Protein AF-0000000069441265 (afdb_homodimer)

pLDDT: mean 89.21, std 10.48, range [36.31, 98.5]

Structure (mmCIF, N/CA/C/O backbone):
data_AF-0000000069441265-model_v1
#
loop_
_entity.id
_entity.type
_entity.pdbx_description
1 polymer 'Abi-like protein'
#
loop_
_atom_site.group_PDB
_atom_site.id
_atom_site.type_symbol
_atom_site.label_atom_id
_atom_site.label_alt_id
_atom_site.label_comp_id
_atom_site.label_asym_id
_atom_site.label_entity_id
_atom_site.label_seq_id
_atom_site.pdbx_PDB_ins_code
_atom_site.Cartn_x
_atom_site.Cartn_y
_atom_site.Cartn_z
_atom_site.occupancy
_atom_site.B_iso_or_equiv
_atom_site.auth_seq_id
_atom_site.auth_comp_id
_atom_site.auth_asym_id
_atom_site.auth_atom_id
_atom_site.pdbx_PDB_model_num
ATOM 1 N N . MET A 1 1 ? -3.627 19.484 38.344 1 54.16 1 MET A N 1
ATOM 2 C CA . MET A 1 1 ? -4.285 18.203 38.531 1 54.16 1 MET A CA 1
ATOM 3 C C . MET A 1 1 ? -3.777 17.172 37.5 1 54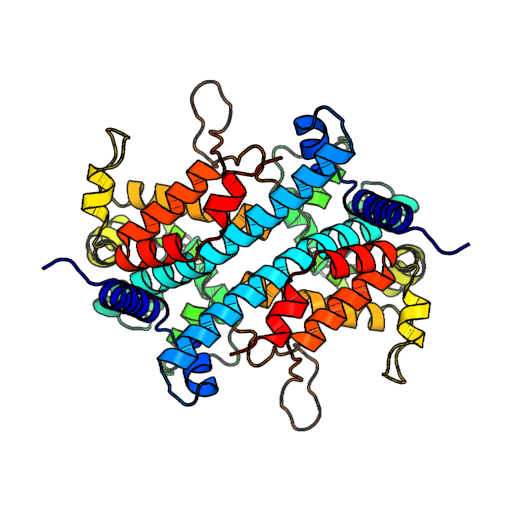.16 1 MET A C 1
ATOM 5 O O . MET A 1 1 ? -3.705 17.469 36.312 1 54.16 1 MET A O 1
ATOM 9 N N . VAL A 1 2 ? -3.096 16.219 38 1 74.62 2 VAL A N 1
ATOM 10 C CA . VAL A 1 2 ? -2.439 15.18 37.188 1 74.62 2 VAL A CA 1
ATOM 11 C C . VAL A 1 2 ? -3.486 14.359 36.438 1 74.62 2 VAL A C 1
ATOM 13 O O . VAL A 1 2 ? -4.5 13.953 37.031 1 74.62 2 VAL A O 1
ATOM 16 N N . GLU A 1 3 ? -3.496 14.414 35.156 1 84.81 3 GLU A N 1
ATOM 17 C CA . GLU A 1 3 ? -4.438 13.695 34.312 1 84.81 3 GLU A CA 1
ATOM 18 C C . GLU A 1 3 ? -4.469 12.211 34.656 1 84.81 3 GLU A C 1
ATOM 20 O O . GLU A 1 3 ? -3.422 11.562 34.75 1 84.81 3 GLU A O 1
ATOM 25 N N . THR A 1 4 ? -5.621 11.625 35.219 1 88.69 4 THR A N 1
ATOM 26 C CA . THR A 1 4 ? -5.77 10.211 35.531 1 88.69 4 THR A CA 1
ATOM 27 C C . THR A 1 4 ? -5.57 9.367 34.281 1 88.69 4 THR A C 1
ATOM 29 O O . THR A 1 4 ? -5.73 9.867 33.156 1 88.69 4 THR A O 1
ATOM 32 N N . PRO A 1 5 ? -5.16 8.156 34.438 1 85.38 5 PRO A N 1
ATOM 33 C CA . PRO A 1 5 ? -5.023 7.262 33.281 1 85.38 5 PRO A CA 1
ATOM 34 C C . PRO A 1 5 ? -6.301 7.168 32.438 1 85.38 5 PRO A C 1
ATOM 36 O O . PRO A 1 5 ? -6.234 7.086 31.219 1 85.38 5 PRO A O 1
ATOM 39 N N . GLN A 1 6 ? -7.395 7.184 33.125 1 84.69 6 GLN A N 1
ATOM 40 C CA . GLN A 1 6 ? -8.672 7.113 32.438 1 84.69 6 GLN A CA 1
ATOM 41 C C . GLN A 1 6 ? -8.922 8.375 31.609 1 84.69 6 GLN A C 1
ATOM 43 O O . GLN A 1 6 ? -9.422 8.297 30.5 1 84.69 6 GLN A O 1
ATOM 48 N N . GLN A 1 7 ? -8.547 9.492 32.156 1 86.12 7 GLN A N 1
ATOM 49 C CA . GLN A 1 7 ? -8.695 10.766 31.453 1 86.12 7 GLN A CA 1
ATOM 50 C C . GLN A 1 7 ? -7.75 10.836 30.25 1 86.12 7 GLN A C 1
ATOM 52 O O . GLN A 1 7 ? -8.125 11.344 29.203 1 86.12 7 GLN A O 1
ATOM 57 N N . ALA A 1 8 ? -6.586 10.344 30.531 1 86.19 8 ALA A N 1
ATOM 58 C CA . ALA A 1 8 ? -5.609 10.32 29.438 1 86.19 8 ALA A CA 1
ATOM 59 C C . ALA A 1 8 ? -6.086 9.438 28.281 1 86.19 8 ALA A C 1
ATOM 61 O O . ALA A 1 8 ? -5.953 9.805 27.125 1 86.19 8 ALA A O 1
ATOM 62 N N . GLU A 1 9 ? -6.66 8.367 28.672 1 85.19 9 GLU A N 1
ATOM 63 C CA . GLU A 1 9 ? -7.188 7.453 27.672 1 85.19 9 GLU A CA 1
ATOM 64 C C . GLU A 1 9 ? -8.352 8.086 26.906 1 85.19 9 GLU A C 1
ATOM 66 O O . GLU A 1 9 ? -8.461 7.922 25.688 1 85.19 9 GLU A O 1
ATOM 71 N N . ALA A 1 10 ? -9.133 8.789 27.594 1 87.25 10 ALA A N 1
ATOM 72 C CA . ALA A 1 10 ? -10.273 9.461 26.969 1 87.25 10 ALA A CA 1
ATOM 73 C C . ALA A 1 10 ? -9.805 10.555 26.016 1 87.25 10 ALA A C 1
ATOM 75 O O . ALA A 1 10 ? -10.375 10.734 24.938 1 87.25 10 ALA A O 1
ATOM 76 N N . ARG A 1 11 ? -8.82 11.211 26.438 1 87.12 11 ARG A N 1
ATOM 77 C CA . ARG A 1 11 ? -8.25 12.273 25.625 1 87.12 11 ARG A CA 1
ATOM 78 C C . ARG A 1 11 ? -7.652 11.711 24.328 1 87.12 11 ARG A C 1
ATOM 80 O O . ARG A 1 11 ? -7.883 12.25 23.25 1 87.12 11 ARG A O 1
ATOM 87 N N . ARG A 1 12 ? -6.984 10.656 24.516 1 86.88 12 ARG A N 1
ATOM 88 C CA . ARG A 1 12 ? -6.375 10.016 23.359 1 86.88 12 ARG A CA 1
ATOM 89 C C . ARG A 1 12 ? -7.438 9.445 22.422 1 86.88 12 ARG A C 1
ATOM 91 O O . ARG A 1 12 ? -7.324 9.562 21.203 1 86.88 12 ARG A O 1
ATOM 98 N N . ALA A 1 13 ? -8.406 8.906 23 1 84.5 13 ALA A N 1
ATOM 99 C CA . ALA A 1 13 ? -9.5 8.367 22.203 1 84.5 13 ALA A CA 1
ATOM 100 C C . ALA A 1 13 ? -10.211 9.461 21.422 1 84.5 13 ALA A C 1
ATOM 102 O O . ALA A 1 13 ? -10.555 9.273 20.25 1 84.5 13 ALA A O 1
ATOM 103 N N . ALA A 1 14 ? -10.359 10.57 22.031 1 85.75 14 ALA A N 1
ATOM 104 C CA . ALA A 1 14 ? -10.992 11.711 21.375 1 85.75 14 ALA A CA 1
ATOM 105 C C . ALA A 1 14 ? -10.141 12.227 20.219 1 85.75 14 ALA A C 1
ATOM 107 O O . ALA A 1 14 ? -10.664 12.664 19.203 1 85.75 14 ALA A O 1
ATOM 108 N N . ALA A 1 15 ? -8.914 12.172 20.422 1 87.31 15 ALA A N 1
ATOM 109 C CA . ALA A 1 15 ? -7.992 12.602 19.375 1 87.31 15 ALA A CA 1
ATOM 110 C C . ALA A 1 15 ? -8.086 11.688 18.156 1 87.31 15 ALA A C 1
ATOM 112 O O . ALA A 1 15 ? -8.062 12.156 17.016 1 87.31 15 ALA A O 1
ATOM 113 N N . LEU A 1 16 ? -8.172 10.422 18.406 1 86.5 16 LEU A N 1
ATOM 114 C CA . LEU A 1 16 ? -8.352 9.477 17.312 1 86.5 16 LEU A CA 1
ATOM 115 C C . LEU A 1 16 ? -9.656 9.742 16.578 1 86.5 16 LEU A C 1
ATOM 117 O O . LEU A 1 16 ? -9.68 9.805 15.344 1 86.5 16 LEU A O 1
ATOM 121 N N . ASP A 1 17 ? -10.656 10.008 17.297 1 82.81 17 ASP A N 1
ATOM 122 C CA . ASP A 1 17 ? -11.961 10.281 16.703 1 82.81 17 ASP A CA 1
ATOM 123 C C . ASP A 1 17 ? -11.906 11.508 15.789 1 82.81 17 ASP A C 1
ATOM 125 O O . ASP A 1 17 ? -12.445 11.492 14.68 1 82.81 17 ASP A O 1
ATOM 129 N N . ARG A 1 18 ? -11.281 12.477 16.219 1 82.19 18 ARG A N 1
ATOM 130 C CA . ARG A 1 18 ? -11.148 13.703 15.438 1 82.19 18 ARG A CA 1
ATOM 131 C C . ARG A 1 18 ? -10.359 13.453 14.164 1 82.19 18 ARG A C 1
ATOM 133 O O . ARG A 1 18 ? -10.688 14 13.109 1 82.19 18 ARG A O 1
ATOM 140 N N . ALA A 1 19 ? -9.438 12.617 14.352 1 82.81 19 ALA A N 1
ATOM 141 C CA . ALA A 1 19 ? -8.539 12.359 13.227 1 82.81 19 ALA A CA 1
ATOM 142 C C . ALA A 1 19 ? -9.242 11.531 12.148 1 82.81 19 ALA A C 1
ATOM 144 O O . ALA A 1 19 ? -8.93 11.664 10.961 1 82.81 19 ALA A O 1
ATOM 145 N N . ILE A 1 20 ? -10.211 10.703 12.594 1 79.06 20 ILE A N 1
ATOM 146 C CA . ILE A 1 20 ? -10.773 9.758 11.641 1 79.06 20 ILE A CA 1
ATOM 147 C C . ILE A 1 20 ? -12.188 10.188 11.266 1 79.06 20 ILE A C 1
ATOM 149 O O . ILE A 1 20 ? -12.961 9.391 10.719 1 79.06 20 ILE A O 1
ATOM 153 N N . SER A 1 21 ? -12.586 11.336 11.656 1 67.62 21 SER A N 1
ATOM 154 C CA . SER A 1 21 ? -13.938 11.828 11.391 1 67.62 21 SER A CA 1
ATOM 155 C C . SER A 1 21 ? -14.156 12.062 9.906 1 67.62 21 SER A C 1
ATOM 157 O O . SER A 1 21 ? -14.078 13.195 9.43 1 67.62 21 SER A O 1
ATOM 159 N N . THR A 1 22 ? -14.305 10.984 9.172 1 67.56 22 THR A N 1
ATOM 160 C CA . THR A 1 22 ? -14.516 10.977 7.727 1 67.56 22 THR A CA 1
ATOM 161 C C . THR A 1 22 ? -15.789 10.211 7.371 1 67.56 22 THR A C 1
ATOM 163 O O . THR A 1 22 ? -16.359 9.531 8.219 1 67.56 22 THR A O 1
ATOM 166 N N . PRO A 1 23 ? -16.266 10.523 6.176 1 69.25 23 PRO A N 1
ATOM 167 C CA . PRO A 1 23 ? -17.359 9.688 5.688 1 69.25 23 PRO A CA 1
ATOM 168 C C . PRO A 1 23 ? -17.062 8.195 5.801 1 69.25 23 PRO A C 1
ATOM 170 O O . PRO A 1 23 ? -17.969 7.402 6.059 1 69.25 23 PRO A O 1
ATOM 173 N N . ARG A 1 24 ? -15.789 7.922 5.832 1 71 24 ARG A N 1
ATOM 174 C CA . ARG A 1 24 ? -15.414 6.52 5.965 1 71 24 ARG A CA 1
ATOM 175 C C . ARG A 1 24 ? -15.688 6.008 7.371 1 71 24 ARG A C 1
ATOM 177 O O . ARG A 1 24 ? -15.969 4.82 7.562 1 71 24 ARG A O 1
ATOM 184 N N . TYR A 1 25 ? -15.602 6.922 8.352 1 82.81 25 TYR A N 1
ATOM 185 C CA . TYR A 1 25 ? -15.852 6.516 9.734 1 82.81 25 TYR A CA 1
ATOM 186 C C . TYR A 1 25 ? -17.328 6.219 9.953 1 82.81 25 TYR A C 1
ATOM 188 O O . TYR A 1 25 ? -17.688 5.496 10.891 1 82.81 25 TYR A O 1
ATOM 196 N N . ALA A 1 26 ? -18.094 6.801 9.062 1 82.81 26 ALA A N 1
ATOM 197 C CA . ALA A 1 26 ? -19.531 6.578 9.164 1 82.81 26 ALA A CA 1
ATOM 198 C C . ALA A 1 26 ? -19.875 5.098 9.031 1 82.81 26 ALA A C 1
ATOM 200 O O . ALA A 1 26 ? -20.797 4.605 9.68 1 82.81 26 ALA A O 1
ATOM 201 N N . SER A 1 27 ? -19.109 4.379 8.219 1 87.19 27 SER A N 1
ATOM 202 C CA . SER A 1 27 ? -19.344 2.951 8.047 1 87.19 27 SER A CA 1
ATOM 203 C C . SER A 1 27 ? -19.125 2.193 9.352 1 87.19 27 SER A C 1
ATOM 205 O O . SER A 1 27 ? -19.859 1.246 9.656 1 87.19 27 SER A O 1
ATOM 207 N N . TYR A 1 28 ? -18.203 2.6 10.203 1 90.5 28 TYR A N 1
ATOM 208 C CA . TYR A 1 28 ? -17.922 1.958 11.477 1 90.5 28 TYR A CA 1
ATOM 209 C C . TYR A 1 28 ? -19 2.295 12.508 1 90.5 28 TYR A C 1
ATOM 211 O O . TYR A 1 28 ? -19.422 1.429 13.281 1 90.5 28 TYR A O 1
ATOM 219 N N . LEU A 1 29 ? -19.406 3.562 12.469 1 90.31 29 LEU A N 1
ATOM 220 C CA . LEU A 1 29 ? -20.484 3.977 13.359 1 90.31 29 LEU A CA 1
ATOM 221 C C . LEU A 1 29 ? -21.766 3.195 13.07 1 90.31 29 LEU A C 1
ATOM 223 O O . LEU A 1 29 ? -22.422 2.719 13.992 1 90.31 29 LEU A O 1
ATOM 227 N N . ASN A 1 30 ? -22.016 3.035 11.797 1 90.81 30 ASN A N 1
ATOM 228 C CA . ASN A 1 30 ? -23.188 2.273 11.406 1 90.81 30 ASN A CA 1
ATOM 229 C C . ASN A 1 30 ? -23.094 0.817 11.852 1 90.81 30 ASN A C 1
ATOM 231 O O . ASN A 1 30 ? -24.047 0.268 12.406 1 90.81 30 ASN A O 1
ATOM 235 N N . ALA A 1 31 ? -21.984 0.211 11.656 1 91.38 31 ALA A N 1
ATOM 236 C CA . ALA A 1 31 ? -21.781 -1.19 12.016 1 91.38 31 ALA A CA 1
ATOM 237 C C . ALA A 1 31 ? -21.812 -1.385 13.523 1 91.38 31 ALA A C 1
ATOM 239 O O . ALA A 1 31 ? -22.125 -2.473 14.016 1 91.38 31 ALA A O 1
ATOM 240 N N . ALA A 1 32 ? -21.516 -0.283 14.234 1 93.19 32 ALA A N 1
ATOM 241 C CA . ALA A 1 32 ? -21.453 -0.351 15.695 1 93.19 32 ALA A CA 1
ATOM 242 C C . ALA A 1 32 ? -22.766 0.125 16.328 1 93.19 32 ALA A C 1
ATOM 244 O O . ALA A 1 32 ? -22.828 0.342 17.531 1 93.19 32 ALA A O 1
ATOM 245 N N . GLY A 1 33 ? -23.844 0.383 15.57 1 93.19 33 GLY A N 1
ATOM 246 C CA . GLY A 1 33 ? -25.109 0.857 16.094 1 93.19 33 GLY A CA 1
ATOM 247 C C . GLY A 1 33 ? -25.047 2.262 16.656 1 93.19 33 GLY A C 1
ATOM 248 O O . GLY A 1 33 ? -25.641 2.549 17.703 1 93.19 33 GLY A O 1
ATOM 249 N N . GLN A 1 34 ? -24.125 3.016 16.172 1 91.62 34 GLN A N 1
ATOM 250 C CA . GLN A 1 34 ? -23.953 4.422 16.5 1 91.62 34 GLN A CA 1
ATOM 251 C C . GLN A 1 34 ? -23.312 4.582 17.875 1 91.62 34 GLN A C 1
ATOM 253 O O . GLN A 1 34 ? -23.375 5.656 18.484 1 91.62 34 GLN A O 1
ATOM 258 N N . ASP A 1 35 ? -22.766 3.494 18.391 1 92.69 35 ASP A N 1
ATOM 259 C CA . ASP A 1 35 ? -21.953 3.551 19.609 1 92.69 35 ASP A CA 1
ATOM 260 C C . ASP A 1 35 ? -20.516 3.965 19.297 1 92.69 35 ASP A C 1
ATOM 262 O O . ASP A 1 35 ? -19.75 3.193 18.719 1 92.69 35 ASP A O 1
ATOM 266 N N . ALA A 1 36 ? -20.125 5.113 19.797 1 87.25 36 ALA A N 1
ATOM 267 C CA . ALA A 1 36 ? -18.844 5.707 19.453 1 87.25 36 ALA A CA 1
ATOM 268 C C . ALA A 1 36 ? -17.688 4.836 19.938 1 87.25 36 ALA A C 1
ATOM 270 O O . ALA A 1 36 ? -16.672 4.68 19.234 1 87.25 36 ALA A O 1
ATOM 271 N N . ASP A 1 37 ? -17.844 4.316 21.109 1 88.94 37 ASP A N 1
ATOM 272 C CA . ASP A 1 37 ? -16.781 3.484 21.672 1 88.94 37 ASP A CA 1
ATOM 273 C C . ASP A 1 37 ? -16.609 2.197 20.859 1 88.94 37 ASP A C 1
ATOM 275 O O . ASP A 1 37 ? -15.477 1.805 20.547 1 88.94 37 ASP A O 1
ATOM 279 N N . ARG A 1 38 ? -17.688 1.576 20.531 1 92.88 38 ARG A N 1
ATOM 280 C CA . ARG A 1 38 ? -17.641 0.353 19.734 1 92.88 38 ARG A CA 1
ATOM 281 C C . ARG A 1 38 ? -17.125 0.632 18.328 1 92.88 38 ARG A C 1
ATOM 283 O O . ARG A 1 38 ? -16.391 -0.185 17.766 1 92.88 38 ARG A O 1
ATOM 290 N N . ALA A 1 39 ? -17.5 1.738 17.797 1 92.06 39 ALA A N 1
ATOM 291 C CA . ALA A 1 39 ? -17.047 2.127 16.469 1 92.06 39 ALA A CA 1
ATOM 292 C C . ALA A 1 39 ? -15.531 2.318 16.453 1 92.06 39 ALA A C 1
ATOM 294 O O . ALA A 1 39 ? -14.859 1.901 15.5 1 92.06 39 ALA A O 1
ATOM 295 N N . ARG A 1 40 ? -15 2.914 17.5 1 88.69 40 ARG A N 1
ATOM 296 C CA . ARG A 1 40 ? -13.555 3.119 17.594 1 88.69 40 ARG A CA 1
ATOM 297 C C . ARG A 1 40 ? -12.82 1.788 17.688 1 88.69 40 ARG A C 1
ATOM 299 O O . ARG A 1 40 ? -11.797 1.597 17.016 1 88.69 40 ARG A O 1
ATOM 306 N N . LYS A 1 41 ? -13.352 0.903 18.516 1 91.25 41 LYS A N 1
ATOM 307 C CA . LYS A 1 41 ? -12.758 -0.423 18.641 1 91.25 41 LYS A CA 1
ATOM 308 C C . LYS A 1 41 ? -12.781 -1.168 17.312 1 91.25 41 LYS A C 1
ATOM 310 O O . LYS A 1 41 ? -11.82 -1.839 16.938 1 91.25 41 LYS A O 1
ATOM 315 N N . LEU A 1 42 ? -13.898 -1.012 16.641 1 93.5 42 LEU A N 1
ATOM 316 C CA . LEU A 1 42 ? -14.039 -1.655 15.344 1 93.5 42 LEU A CA 1
ATOM 317 C C . LEU A 1 42 ? -13.055 -1.074 14.336 1 93.5 42 LEU A C 1
ATOM 319 O O . LEU A 1 42 ? -12.484 -1.807 13.523 1 93.5 42 LEU A O 1
ATOM 323 N N . TYR A 1 43 ? -12.859 0.199 14.383 1 90.75 43 TYR A N 1
ATOM 324 C CA . TYR A 1 43 ? -11.914 0.866 13.492 1 90.75 43 TYR A CA 1
ATOM 325 C C . TYR A 1 43 ? -10.492 0.361 13.734 1 90.75 43 TYR A C 1
ATOM 327 O O . TYR A 1 43 ? -9.781 0.032 12.781 1 90.75 43 TYR A O 1
ATOM 335 N N . VAL A 1 44 ? -10.125 0.281 14.969 1 88.88 44 VAL A N 1
ATOM 336 C CA . VAL A 1 44 ? -8.781 -0.171 15.32 1 88.88 44 VAL A CA 1
ATOM 337 C C . VAL A 1 44 ? -8.609 -1.636 14.93 1 88.88 44 VAL A C 1
ATOM 339 O O . VAL A 1 44 ? -7.574 -2.018 14.367 1 88.88 44 VAL A O 1
ATOM 342 N N . TRP A 1 45 ? -9.586 -2.426 15.188 1 93.25 45 TRP A N 1
ATOM 343 C CA . TRP A 1 45 ? -9.578 -3.828 14.781 1 93.25 45 TRP A CA 1
ATOM 344 C C . TRP A 1 45 ? -9.422 -3.957 13.266 1 93.25 45 TRP A C 1
ATOM 346 O O . TRP A 1 45 ? -8.617 -4.758 12.789 1 93.25 45 TRP A O 1
ATOM 356 N N . ASP A 1 46 ? -10.219 -3.172 12.57 1 94 46 ASP A N 1
ATOM 357 C CA . ASP A 1 46 ? -10.18 -3.203 11.109 1 94 46 ASP A CA 1
ATOM 358 C C . ASP A 1 46 ? -8.789 -2.834 10.586 1 94 46 ASP A C 1
ATOM 360 O O . ASP A 1 46 ? -8.297 -3.447 9.641 1 94 46 ASP A O 1
ATOM 364 N N . ARG A 1 47 ? -8.227 -1.881 11.156 1 89.62 47 ARG A N 1
ATOM 365 C CA . ARG A 1 47 ? -6.867 -1.477 10.805 1 89.62 47 ARG A CA 1
ATOM 366 C C . ARG A 1 47 ? -5.875 -2.604 11.062 1 89.62 47 ARG A C 1
ATOM 368 O O . ARG A 1 47 ? -5.016 -2.891 10.227 1 89.62 47 ARG A O 1
ATOM 375 N N . ASP A 1 48 ? -5.977 -3.197 12.227 1 91.31 48 ASP A N 1
ATOM 376 C CA . ASP A 1 48 ? -5.082 -4.293 12.586 1 91.31 48 ASP A CA 1
ATOM 377 C C . ASP A 1 48 ? -5.258 -5.48 11.641 1 91.31 48 ASP A C 1
ATOM 379 O O . ASP A 1 48 ? -4.277 -6.109 11.242 1 91.31 48 ASP A O 1
ATOM 383 N N . LEU A 1 49 ? -6.484 -5.762 11.352 1 94.75 49 LEU A N 1
ATOM 384 C CA . LEU A 1 49 ? -6.762 -6.84 10.406 1 94.75 49 LEU A CA 1
ATOM 385 C C . LEU A 1 49 ? -6.156 -6.535 9.047 1 94.75 49 LEU A C 1
ATOM 387 O O . LEU A 1 49 ? -5.52 -7.398 8.438 1 94.75 49 LEU A O 1
ATOM 391 N N . SER A 1 50 ? -6.367 -5.34 8.586 1 93.69 50 SER A N 1
ATOM 392 C CA . SER A 1 50 ? -5.828 -4.918 7.297 1 93.69 50 SER A CA 1
ATOM 393 C C . SER A 1 50 ? -4.309 -5.051 7.266 1 93.69 50 SER A C 1
ATOM 395 O O . SER A 1 50 ? -3.744 -5.547 6.289 1 93.69 50 SER A O 1
ATOM 397 N N . THR A 1 51 ? -3.686 -4.668 8.297 1 90.81 51 THR A N 1
ATOM 398 C CA . THR A 1 51 ? -2.23 -4.734 8.383 1 90.81 51 THR A CA 1
ATOM 399 C C . THR A 1 51 ? -1.758 -6.188 8.406 1 90.81 51 THR A C 1
ATOM 401 O O . THR A 1 51 ? -0.758 -6.531 7.77 1 90.81 51 THR A O 1
ATOM 404 N N . ALA A 1 52 ? -2.439 -6.988 9.164 1 93.62 52 ALA A N 1
ATOM 405 C CA . ALA A 1 52 ? -2.096 -8.406 9.211 1 93.62 52 ALA A CA 1
ATOM 406 C C . ALA A 1 52 ? -2.252 -9.055 7.844 1 93.62 52 ALA A C 1
ATOM 408 O O . ALA A 1 52 ? -1.417 -9.867 7.434 1 93.62 52 ALA A O 1
ATOM 409 N N . VAL A 1 53 ? -3.309 -8.711 7.188 1 95.94 53 VAL A N 1
ATOM 410 C CA . VAL A 1 53 ? -3.545 -9.227 5.844 1 95.94 53 VAL A CA 1
ATOM 411 C C . VAL A 1 53 ? -2.418 -8.773 4.914 1 95.94 53 VAL A C 1
ATOM 413 O O . VAL A 1 53 ? -1.908 -9.57 4.121 1 95.94 53 VAL A O 1
ATOM 416 N N . LEU A 1 54 ? -2.004 -7.59 5.059 1 92 54 LEU A N 1
ATOM 417 C CA . LEU A 1 54 ? -0.928 -7.07 4.219 1 92 54 LEU A CA 1
ATOM 418 C C . LEU A 1 54 ? 0.374 -7.82 4.48 1 92 54 LEU A C 1
ATOM 420 O O . LEU A 1 54 ? 1.158 -8.047 3.559 1 92 54 LEU A O 1
ATOM 424 N N . ALA A 1 55 ? 0.596 -8.156 5.68 1 91.38 55 ALA A N 1
ATOM 425 C CA . ALA A 1 55 ? 1.788 -8.922 6.023 1 91.38 55 ALA A CA 1
ATOM 426 C C . ALA A 1 55 ? 1.796 -10.273 5.309 1 91.38 55 ALA A C 1
ATOM 428 O O . ALA A 1 55 ? 2.824 -10.688 4.773 1 91.38 55 ALA A O 1
ATOM 429 N N . ASP A 1 56 ? 0.696 -10.906 5.309 1 95.38 56 ASP A N 1
ATOM 430 C CA . ASP A 1 56 ? 0.582 -12.172 4.586 1 95.38 56 ASP A CA 1
ATOM 431 C C . ASP A 1 56 ? 0.745 -11.961 3.082 1 95.38 56 ASP A C 1
ATOM 433 O O . ASP A 1 56 ? 1.455 -12.719 2.42 1 95.38 56 ASP A O 1
ATOM 437 N N . LEU A 1 57 ? 0.099 -10.93 2.607 1 95.25 57 LEU A N 1
ATOM 438 C CA . LEU A 1 57 ? 0.091 -10.672 1.171 1 95.25 57 LEU A CA 1
ATOM 439 C C . LEU A 1 57 ? 1.488 -10.312 0.676 1 95.25 57 LEU A C 1
ATOM 441 O O . LEU A 1 57 ? 1.832 -10.578 -0.476 1 95.25 57 LEU A O 1
ATOM 445 N N . ALA A 1 58 ? 2.297 -9.734 1.524 1 91.06 58 ALA A N 1
ATOM 446 C CA . ALA A 1 58 ? 3.678 -9.445 1.149 1 91.06 58 ALA A CA 1
ATOM 447 C C . ALA A 1 58 ? 4.402 -10.711 0.71 1 91.06 58 ALA A C 1
ATOM 449 O O . ALA A 1 58 ? 5.164 -10.695 -0.261 1 91.06 58 ALA A O 1
ATOM 450 N N . ILE A 1 59 ? 4.121 -11.773 1.374 1 91.38 59 ILE A N 1
ATOM 451 C CA . ILE A 1 59 ? 4.727 -13.062 1.051 1 91.38 59 ILE A CA 1
ATOM 452 C C . ILE A 1 59 ? 4.105 -13.617 -0.226 1 91.38 59 ILE A C 1
ATOM 454 O O . ILE A 1 59 ? 4.812 -14.109 -1.106 1 91.38 59 ILE A O 1
ATOM 458 N N . VAL A 1 60 ? 2.82 -13.516 -0.295 1 95.38 60 VAL A N 1
ATOM 459 C CA . VAL A 1 60 ? 2.082 -14.062 -1.429 1 95.38 60 VAL A CA 1
ATOM 460 C C . VAL A 1 60 ? 2.498 -13.344 -2.711 1 95.38 60 VAL A C 1
ATOM 462 O O . VAL A 1 60 ? 2.676 -13.977 -3.754 1 95.38 60 VAL A O 1
ATOM 465 N N . GLU A 1 61 ? 2.633 -12.047 -2.588 1 93.44 61 GLU A N 1
ATOM 466 C CA . GLU A 1 61 ? 3.008 -11.234 -3.744 1 93.44 61 GLU A CA 1
ATOM 467 C C . GLU A 1 61 ? 4.363 -11.664 -4.297 1 93.44 61 GLU A C 1
ATOM 469 O O . GLU A 1 61 ? 4.52 -11.844 -5.508 1 93.44 61 GLU A O 1
ATOM 474 N N . VAL A 1 62 ? 5.297 -11.797 -3.428 1 90.38 62 VAL A N 1
ATOM 475 C CA . VAL A 1 62 ? 6.645 -12.172 -3.836 1 90.38 62 VAL A CA 1
ATOM 476 C C . VAL A 1 62 ? 6.637 -13.586 -4.402 1 90.38 62 VAL A C 1
ATOM 478 O O . VAL A 1 62 ? 7.316 -13.875 -5.391 1 90.38 62 VAL A O 1
ATOM 481 N N . ALA A 1 63 ? 5.875 -14.469 -3.795 1 93.25 63 ALA A N 1
ATOM 482 C CA . ALA A 1 63 ? 5.785 -15.852 -4.258 1 93.25 63 ALA A CA 1
ATOM 483 C C . ALA A 1 63 ? 5.211 -15.922 -5.672 1 93.25 63 ALA A C 1
ATOM 485 O O . ALA A 1 63 ? 5.738 -16.641 -6.527 1 93.25 63 ALA A O 1
ATOM 486 N N . LEU A 1 64 ? 4.113 -15.18 -5.902 1 96.19 64 LEU A N 1
ATOM 487 C CA . LEU A 1 64 ? 3.502 -15.18 -7.23 1 96.19 64 LEU A CA 1
ATOM 488 C C . LEU A 1 64 ? 4.457 -14.602 -8.266 1 96.19 64 LEU A C 1
ATOM 490 O O . LEU A 1 64 ? 4.621 -15.164 -9.352 1 96.19 64 LEU A O 1
ATOM 494 N N . ARG A 1 65 ? 5.031 -13.469 -7.898 1 92.56 65 ARG A N 1
ATOM 495 C CA . ARG A 1 65 ? 6 -12.836 -8.789 1 92.56 65 ARG A CA 1
ATOM 496 C C . ARG A 1 65 ? 7.105 -13.805 -9.18 1 92.56 65 ARG A C 1
ATOM 498 O O . ARG A 1 65 ? 7.395 -13.977 -10.367 1 92.56 65 ARG A O 1
ATOM 505 N N . ASN A 1 66 ? 7.707 -14.469 -8.25 1 91.06 66 ASN A N 1
ATOM 506 C CA . ASN A 1 66 ? 8.82 -15.375 -8.516 1 91.06 66 ASN A CA 1
ATOM 507 C C . ASN A 1 66 ? 8.367 -16.594 -9.305 1 91.06 66 ASN A C 1
ATOM 509 O O . ASN A 1 66 ? 9.07 -17.062 -10.203 1 91.06 66 ASN A O 1
ATOM 513 N N . ALA A 1 67 ? 7.223 -17.141 -8.93 1 94.75 67 ALA A N 1
ATOM 514 C CA . ALA A 1 67 ? 6.703 -18.297 -9.633 1 94.75 67 ALA A CA 1
ATOM 515 C C . ALA A 1 67 ? 6.5 -18 -11.117 1 94.75 67 ALA A C 1
ATOM 517 O O . ALA A 1 67 ? 6.945 -18.766 -11.977 1 94.75 67 ALA A O 1
ATOM 518 N N . LEU A 1 68 ? 5.863 -16.891 -11.414 1 96.31 68 LEU A N 1
ATOM 519 C CA . LEU A 1 68 ? 5.578 -16.516 -12.797 1 96.31 68 LEU A CA 1
ATOM 520 C C . LEU A 1 68 ? 6.852 -16.094 -13.523 1 96.31 68 LEU A C 1
ATOM 522 O O . LEU A 1 68 ? 7.066 -16.469 -14.68 1 96.31 68 LEU A O 1
ATOM 526 N N . HIS A 1 69 ? 7.684 -15.352 -12.828 1 93.94 69 HIS A N 1
ATOM 527 C CA . HIS A 1 69 ? 8.953 -14.93 -13.422 1 93.94 69 HIS A CA 1
ATOM 528 C C . HIS A 1 69 ? 9.812 -16.125 -13.789 1 93.94 69 HIS A C 1
ATOM 530 O O . HIS A 1 69 ? 10.422 -16.156 -14.859 1 93.94 69 HIS A O 1
ATOM 536 N N . ASN A 1 70 ? 9.922 -17.078 -12.906 1 93.12 70 ASN A N 1
ATOM 537 C CA . ASN A 1 70 ? 10.719 -18.266 -13.172 1 93.12 70 ASN A CA 1
ATOM 538 C C . ASN A 1 70 ? 10.18 -19.047 -14.359 1 93.12 70 ASN A C 1
ATOM 540 O O . 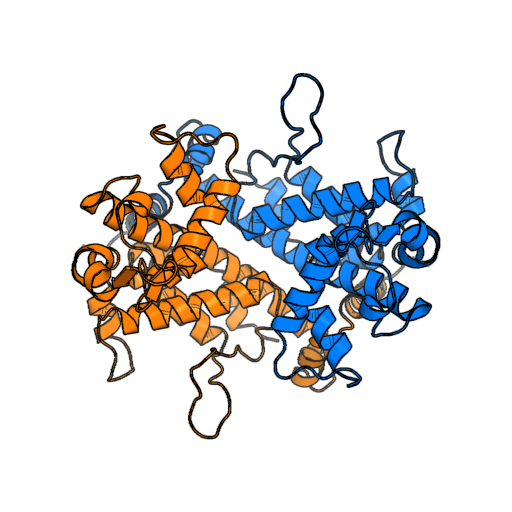ASN A 1 70 ? 10.953 -19.516 -15.203 1 93.12 70 ASN A O 1
ATOM 544 N N . ALA A 1 71 ? 8.898 -19.234 -14.414 1 96.44 71 ALA A N 1
ATOM 545 C CA . ALA A 1 71 ? 8.289 -19.922 -15.547 1 96.44 71 ALA A CA 1
ATOM 546 C C . ALA A 1 71 ? 8.594 -19.203 -16.859 1 96.44 71 ALA A C 1
ATOM 548 O O . ALA A 1 71 ? 9 -19.828 -17.844 1 96.44 71 ALA A O 1
ATOM 549 N N . LEU A 1 72 ? 8.43 -17.906 -16.875 1 96.62 72 LEU A N 1
ATOM 550 C CA . LEU A 1 72 ? 8.664 -17.094 -18.078 1 96.62 72 LEU A CA 1
ATOM 551 C C . LEU A 1 72 ? 10.141 -17.094 -18.453 1 96.62 72 LEU A C 1
ATOM 553 O O . LEU A 1 72 ? 10.477 -17.172 -19.641 1 96.62 72 LEU A O 1
ATOM 557 N N . THR A 1 73 ? 10.961 -17 -17.438 1 94.69 73 THR A N 1
ATOM 558 C CA . THR A 1 73 ? 12.398 -17.016 -17.688 1 94.69 73 THR A CA 1
ATOM 559 C C . THR A 1 73 ? 12.836 -18.344 -18.297 1 94.69 73 THR A C 1
ATOM 561 O O . THR A 1 73 ? 13.68 -18.375 -19.203 1 94.69 73 THR A O 1
ATOM 564 N N . SER A 1 74 ? 12.312 -19.406 -17.812 1 95.69 74 SER A N 1
ATOM 565 C CA . SER A 1 74 ? 12.656 -20.734 -18.312 1 95.69 74 SER A CA 1
ATOM 566 C C . SER A 1 74 ? 12.305 -20.875 -19.781 1 95.69 74 SER A C 1
ATOM 568 O O . SER A 1 74 ? 13.039 -21.516 -20.547 1 95.69 74 SER A O 1
ATOM 570 N N . THR A 1 75 ? 11.273 -20.312 -20.203 1 96.38 75 THR A N 1
ATOM 571 C CA . THR A 1 75 ? 10.789 -20.469 -21.562 1 96.38 75 THR A CA 1
ATOM 572 C C . THR A 1 75 ? 11.367 -19.391 -22.469 1 96.38 75 THR A C 1
ATOM 574 O O . THR A 1 75 ? 11.742 -19.672 -23.609 1 96.38 75 THR A O 1
ATOM 577 N N . TYR A 1 76 ? 11.484 -18.125 -21.969 1 95.88 76 TYR A N 1
ATOM 578 C CA . TYR A 1 76 ? 11.766 -17.016 -22.859 1 95.88 76 TYR A CA 1
ATOM 579 C C . TYR A 1 76 ? 13.047 -16.297 -22.453 1 95.88 76 TYR A C 1
ATOM 581 O O . TYR A 1 76 ? 13.492 -15.367 -23.141 1 95.88 76 TYR A O 1
ATOM 589 N N . GLY A 1 77 ? 13.625 -16.672 -21.312 1 93.62 77 GLY A N 1
ATOM 590 C CA . GLY A 1 77 ? 14.828 -16.016 -20.812 1 93.62 77 GLY A CA 1
ATOM 591 C C . GLY A 1 77 ? 14.531 -14.898 -19.828 1 93.62 77 GLY A C 1
ATOM 592 O O . GLY A 1 77 ? 13.367 -14.531 -19.625 1 93.62 77 GLY A O 1
ATOM 593 N N . PRO A 1 78 ? 15.562 -14.312 -19.219 1 90.44 78 PRO A N 1
ATOM 594 C CA . PRO A 1 78 ? 15.391 -13.336 -18.141 1 90.44 78 PRO A CA 1
ATOM 595 C C . PRO A 1 78 ? 14.758 -12.031 -18.625 1 90.44 78 PRO A C 1
ATOM 597 O O . PRO A 1 78 ? 14.164 -11.297 -17.828 1 90.44 78 PRO A O 1
ATOM 600 N N . GLU A 1 79 ? 14.883 -11.742 -19.922 1 93.19 79 GLU A N 1
ATOM 601 C CA . GLU A 1 79 ? 14.281 -10.539 -20.469 1 93.19 79 GLU A CA 1
ATOM 602 C C . GLU A 1 79 ? 12.992 -10.859 -21.219 1 93.19 79 GLU A C 1
ATOM 604 O O . GLU A 1 79 ? 12.719 -10.289 -22.281 1 93.19 79 GLU A O 1
ATOM 609 N N . TRP A 1 80 ? 12.273 -11.773 -20.609 1 94.5 80 TRP A N 1
ATOM 610 C CA . TRP A 1 80 ? 11.062 -12.281 -21.25 1 94.5 80 TRP A CA 1
ATOM 611 C C . TRP A 1 80 ? 10.125 -11.141 -21.609 1 94.5 80 TRP A C 1
ATOM 613 O O . TRP A 1 80 ? 9.375 -11.227 -22.594 1 94.5 80 TRP A O 1
ATOM 623 N N . TYR A 1 81 ? 10.047 -10.031 -20.891 1 92.12 81 TYR A N 1
ATOM 624 C CA . TYR A 1 81 ? 9.109 -8.938 -21.125 1 92.12 81 TYR A CA 1
ATOM 625 C C . TYR A 1 81 ? 9.43 -8.203 -22.422 1 92.12 81 TYR A C 1
ATOM 627 O O . TYR A 1 81 ? 8.633 -7.395 -22.891 1 92.12 81 TYR A O 1
ATOM 635 N N . GLN A 1 82 ? 10.531 -8.547 -23.016 1 90.12 82 GLN A N 1
ATOM 636 C CA . GLN A 1 82 ? 10.898 -8.016 -24.328 1 90.12 82 GLN A CA 1
ATOM 637 C C . GLN A 1 82 ? 10.594 -9.016 -25.438 1 90.12 82 GLN A C 1
ATOM 639 O O . GLN A 1 82 ? 10.578 -8.656 -26.609 1 90.12 82 GLN A O 1
ATOM 644 N N . ASN A 1 83 ? 10.328 -10.234 -25.078 1 89.69 83 ASN A N 1
ATOM 645 C CA . ASN A 1 83 ? 10.305 -11.32 -26.062 1 89.69 83 ASN A CA 1
ATOM 646 C C . ASN A 1 83 ? 8.906 -11.906 -26.219 1 89.69 83 ASN A C 1
ATOM 648 O O . ASN A 1 83 ? 8.688 -12.805 -27.031 1 89.69 83 ASN A O 1
ATOM 652 N N . ILE A 1 84 ? 8.016 -11.445 -25.422 1 91.75 84 ILE A N 1
ATOM 653 C CA . ILE A 1 84 ? 6.652 -11.953 -25.531 1 91.75 84 ILE A CA 1
ATOM 654 C C . ILE A 1 84 ? 5.703 -10.805 -25.875 1 91.75 84 ILE A C 1
ATOM 656 O O . ILE A 1 84 ? 6.008 -9.641 -25.609 1 91.75 84 ILE A O 1
ATOM 660 N N . ALA A 1 85 ? 4.551 -11.211 -26.469 1 90.88 85 ALA A N 1
ATOM 661 C CA . ALA A 1 85 ? 3.523 -10.211 -26.75 1 90.88 85 ALA A CA 1
ATOM 662 C C . ALA A 1 85 ? 2.777 -9.812 -25.484 1 90.88 85 ALA A C 1
ATOM 664 O O . ALA A 1 85 ? 2.189 -10.664 -24.812 1 90.88 85 ALA A O 1
ATOM 665 N N . LEU A 1 86 ? 2.869 -8.602 -25.172 1 93.38 86 LEU A N 1
ATOM 666 C CA . LEU A 1 86 ? 2.143 -8.031 -24.047 1 93.38 86 LEU A CA 1
ATOM 667 C C . LEU A 1 86 ? 1.078 -7.047 -24.516 1 93.38 86 LEU A C 1
ATOM 669 O O . LEU A 1 86 ? 1.304 -6.297 -25.469 1 93.38 86 LEU A O 1
ATOM 673 N N . ASP A 1 87 ? -0.038 -7.098 -23.906 1 93.75 87 ASP A N 1
ATOM 674 C CA . ASP A 1 87 ? -1.039 -6.094 -24.25 1 93.75 87 ASP A CA 1
ATOM 675 C C . ASP A 1 87 ? -0.634 -4.711 -23.75 1 93.75 87 ASP A C 1
ATOM 677 O O . ASP A 1 87 ? 0.39 -4.566 -23.078 1 93.75 87 ASP A O 1
ATOM 681 N N . ASP A 1 88 ? -1.432 -3.709 -24.094 1 92.31 88 ASP A N 1
ATOM 682 C CA . ASP A 1 88 ? -1.083 -2.332 -23.75 1 92.31 88 ASP A CA 1
ATOM 683 C C . ASP A 1 88 ? -0.98 -2.146 -22.234 1 92.31 88 ASP A C 1
ATOM 685 O O . ASP A 1 88 ? -0.089 -1.447 -21.75 1 92.31 88 ASP A O 1
ATOM 689 N N . ARG A 1 89 ? -1.863 -2.723 -21.547 1 90.12 89 ARG A N 1
ATOM 690 C CA . ARG A 1 89 ? -1.885 -2.596 -20.094 1 90.12 89 ARG A CA 1
ATOM 691 C C . ARG A 1 89 ? -0.604 -3.148 -19.469 1 90.12 89 ARG A C 1
ATOM 693 O O . ARG A 1 89 ? 0.039 -2.479 -18.656 1 90.12 89 ARG A O 1
ATOM 700 N N . SER A 1 90 ? -0.266 -4.297 -19.891 1 92.38 90 SER A N 1
ATOM 701 C CA . SER A 1 90 ? 0.938 -4.945 -19.375 1 92.38 90 SER A CA 1
ATOM 702 C C . SER A 1 90 ? 2.195 -4.203 -19.812 1 92.38 90 SER A C 1
ATOM 704 O O . SER A 1 90 ? 3.133 -4.047 -19.031 1 92.38 90 SER A O 1
ATOM 706 N N . MET A 1 91 ? 2.195 -3.764 -20.984 1 90.88 91 MET A N 1
ATOM 707 C CA . MET A 1 91 ? 3.34 -3.012 -21.5 1 90.88 91 MET A CA 1
ATOM 708 C C . MET A 1 91 ? 3.549 -1.732 -20.688 1 90.88 91 MET A C 1
ATOM 710 O O . MET A 1 91 ? 4.68 -1.397 -20.328 1 90.88 91 MET A O 1
ATOM 714 N N . LYS A 1 92 ? 2.504 -1.105 -20.453 1 91 92 LYS A N 1
ATOM 715 C CA . LYS A 1 92 ? 2.586 0.128 -19.672 1 91 92 LYS A CA 1
ATOM 716 C C . LYS A 1 92 ? 3.119 -0.14 -18.266 1 91 92 LYS A C 1
ATOM 718 O O . LYS A 1 92 ? 3.885 0.66 -17.734 1 91 92 LYS A O 1
ATOM 723 N N . GLN A 1 93 ? 2.736 -1.214 -17.734 1 90.94 93 GLN A N 1
ATOM 724 C CA . GLN A 1 93 ? 3.17 -1.559 -16.391 1 90.94 93 GLN A CA 1
ATOM 725 C C . GLN A 1 93 ? 4.656 -1.897 -16.359 1 90.94 93 GLN A C 1
ATOM 727 O O . GLN A 1 93 ? 5.371 -1.49 -15.445 1 90.94 93 GLN A O 1
ATOM 732 N N . VAL A 1 94 ? 5.148 -2.561 -17.375 1 90.06 94 VAL A N 1
ATOM 733 C CA . VAL A 1 94 ? 6.57 -2.859 -17.484 1 90.06 94 VAL A CA 1
ATOM 734 C C . VAL A 1 94 ? 7.352 -1.57 -17.719 1 90.06 94 VAL A C 1
ATOM 736 O O . VAL A 1 94 ? 8.43 -1.373 -17.141 1 90.06 94 VAL A O 1
ATOM 739 N N . GLU A 1 95 ? 6.75 -0.743 -18.516 1 89.5 95 GLU A N 1
ATOM 740 C CA . GLU A 1 95 ? 7.375 0.547 -18.797 1 89.5 95 GLU A CA 1
ATOM 741 C C . GLU A 1 95 ? 7.512 1.376 -17.516 1 89.5 95 GLU A C 1
ATOM 743 O O . GLU A 1 95 ? 8.539 2.029 -17.297 1 89.5 95 GLU A O 1
ATOM 748 N N . ARG A 1 96 ? 6.535 1.312 -16.797 1 88.12 96 ARG A N 1
ATOM 749 C CA . ARG A 1 96 ? 6.57 2.033 -15.531 1 88.12 96 ARG A CA 1
ATOM 750 C C . ARG A 1 96 ? 7.648 1.476 -14.617 1 88.12 96 ARG A C 1
ATOM 752 O O . ARG A 1 96 ? 8.391 2.234 -13.984 1 88.12 96 ARG A O 1
ATOM 759 N N . ALA A 1 97 ? 7.715 0.227 -14.523 1 87.25 97 ALA A N 1
ATOM 760 C CA . ALA A 1 97 ? 8.75 -0.416 -13.719 1 87.25 97 ALA A CA 1
ATOM 761 C C . ALA A 1 97 ? 10.141 -0.005 -14.195 1 87.25 97 ALA A C 1
ATOM 763 O O . ALA A 1 97 ? 11.016 0.311 -13.375 1 87.25 97 ALA A O 1
ATOM 764 N N . TRP A 1 98 ? 10.281 0.03 -15.508 1 85.88 98 TRP A N 1
ATOM 765 C CA . TRP A 1 98 ? 11.547 0.439 -16.109 1 85.88 98 TRP A CA 1
ATOM 766 C C . TRP A 1 98 ? 11.875 1.884 -15.75 1 85.88 98 TRP A C 1
ATOM 768 O O . TRP A 1 98 ? 13.031 2.209 -15.461 1 85.88 98 TRP A O 1
ATOM 778 N N . GLY A 1 99 ? 10.938 2.65 -15.773 1 84.5 99 GLY A N 1
ATOM 779 C CA . GLY A 1 99 ? 11.117 4.066 -15.5 1 84.5 99 GLY A CA 1
ATOM 780 C C . GLY A 1 99 ? 11.594 4.348 -14.086 1 84.5 99 GLY A C 1
ATOM 781 O O . GLY A 1 99 ? 12.195 5.391 -13.828 1 84.5 99 GLY A O 1
ATOM 782 N N . TYR A 1 100 ? 11.383 3.457 -13.242 1 78 100 TYR A N 1
ATOM 783 C CA . TYR A 1 100 ? 11.766 3.65 -11.844 1 78 100 TYR A CA 1
ATOM 784 C C . TYR A 1 100 ? 13.227 3.287 -11.625 1 78 100 TYR A C 1
ATOM 786 O O . TYR A 1 100 ? 13.797 3.613 -10.578 1 78 100 TYR A O 1
ATOM 794 N N . LEU A 1 101 ? 13.789 2.627 -12.555 1 82.62 101 LEU A N 1
ATOM 795 C CA . LEU A 1 101 ? 15.164 2.176 -12.375 1 82.62 101 LEU A CA 1
ATOM 796 C C . LEU A 1 101 ? 16.141 3.324 -12.586 1 82.62 101 LEU A C 1
ATOM 798 O O . LEU A 1 101 ? 15.945 4.168 -13.469 1 82.62 101 LEU A O 1
ATOM 802 N N . ARG A 1 102 ? 17.109 3.299 -11.742 1 77.5 102 ARG A N 1
ATOM 803 C CA . ARG A 1 102 ? 18.219 4.223 -11.945 1 77.5 102 ARG A CA 1
ATOM 804 C C . ARG A 1 102 ? 19.172 3.699 -13.016 1 77.5 102 ARG A C 1
ATOM 806 O O . ARG A 1 102 ? 19.75 2.621 -12.867 1 77.5 102 ARG A O 1
ATOM 813 N N . ASN A 1 103 ? 19.375 4.336 -14.039 1 81.31 103 ASN A N 1
ATOM 814 C CA . ASN A 1 103 ? 20.312 4.062 -15.109 1 81.31 103 ASN A CA 1
ATOM 815 C C . ASN A 1 103 ? 20.172 2.641 -15.648 1 81.31 103 ASN A C 1
ATOM 817 O O . ASN A 1 103 ? 21.141 1.882 -15.695 1 81.31 103 ASN A O 1
ATOM 821 N N . PRO A 1 104 ? 18.984 2.336 -16.047 1 83 104 PRO A N 1
ATOM 822 C CA . PRO A 1 104 ? 18.812 0.997 -16.625 1 83 104 PRO A CA 1
ATOM 823 C C . PRO A 1 104 ? 19.5 0.852 -17.984 1 83 104 PRO A C 1
ATOM 825 O O . PRO A 1 104 ? 19.531 1.807 -18.766 1 83 104 PRO A O 1
ATOM 828 N N . ARG A 1 105 ? 20.203 -0.298 -18.125 1 83.31 105 ARG A N 1
ATOM 829 C CA . ARG A 1 105 ? 20.828 -0.62 -19.406 1 83.31 105 ARG A CA 1
ATOM 830 C C . ARG A 1 105 ? 20.312 -1.95 -19.953 1 83.31 105 ARG A C 1
ATOM 832 O O . ARG A 1 105 ? 20.344 -2.965 -19.25 1 83.31 105 ARG A O 1
ATOM 839 N N . GLN A 1 106 ? 19.906 -1.815 -21.156 1 81.38 106 GLN A N 1
ATOM 840 C CA . GLN A 1 106 ? 19.469 -3.049 -21.812 1 81.38 106 GLN A CA 1
ATOM 841 C C . GLN A 1 106 ? 20.641 -4.023 -21.969 1 81.38 106 GLN A C 1
ATOM 843 O O . GLN A 1 106 ? 21.75 -3.621 -22.328 1 81.38 106 GLN A O 1
ATOM 848 N N . GLY A 1 107 ? 20.406 -5.23 -21.656 1 80.38 107 GLY A N 1
ATOM 849 C CA . GLY A 1 107 ? 21.438 -6.246 -21.828 1 80.38 107 GLY A CA 1
ATOM 850 C C . GLY A 1 107 ? 22.297 -6.426 -20.594 1 80.38 107 GLY A C 1
ATOM 851 O O . GLY A 1 107 ? 23.062 -7.395 -20.484 1 80.38 107 GLY A O 1
ATOM 852 N N . HIS A 1 108 ? 22.172 -5.477 -19.75 1 85.88 108 HIS A N 1
ATOM 853 C CA . HIS A 1 108 ? 22.938 -5.633 -18.516 1 85.88 108 HIS A CA 1
ATOM 854 C C . HIS A 1 108 ? 22.344 -6.73 -17.641 1 85.88 108 HIS A C 1
ATOM 856 O O . HIS A 1 108 ? 21.125 -6.801 -17.453 1 85.88 108 HIS A O 1
ATOM 862 N N . PRO A 1 109 ? 23.172 -7.633 -17.141 1 82.75 109 PRO A N 1
ATOM 863 C CA . PRO A 1 109 ? 22.703 -8.82 -16.422 1 82.75 109 PRO A CA 1
ATOM 864 C C . PRO A 1 109 ? 21.875 -8.469 -15.188 1 82.75 109 PRO A C 1
ATOM 866 O O . PRO A 1 109 ? 21.031 -9.266 -14.758 1 82.75 109 PRO A O 1
ATOM 869 N N . SER A 1 110 ? 22.062 -7.324 -14.617 1 81.44 110 SER A N 1
ATOM 870 C CA . SER A 1 110 ? 21.375 -6.988 -13.375 1 81.44 110 SER A CA 1
ATOM 871 C C . SER A 1 110 ? 20.031 -6.328 -13.664 1 81.44 110 SER A C 1
ATOM 873 O O . SER A 1 110 ? 19.188 -6.215 -12.773 1 81.44 110 SER A O 1
ATOM 875 N N . THR A 1 111 ? 19.781 -5.902 -14.828 1 86.19 111 THR A N 1
ATOM 876 C CA . THR A 1 111 ? 18.656 -5.051 -15.148 1 86.19 111 THR A CA 1
ATOM 877 C C . THR A 1 111 ? 17.344 -5.836 -15.062 1 86.19 111 THR A C 1
ATOM 879 O O . THR A 1 111 ? 16.375 -5.375 -14.461 1 86.19 111 THR A O 1
ATOM 882 N N . PRO A 1 112 ? 17.344 -7.09 -15.625 1 86.25 112 PRO A N 1
ATOM 883 C CA . PRO A 1 112 ? 16.062 -7.809 -15.578 1 86.25 112 PRO A CA 1
ATOM 884 C C . PRO A 1 112 ? 15.562 -8.023 -14.156 1 86.25 112 PRO A C 1
ATOM 886 O O . PRO A 1 112 ? 14.383 -7.793 -13.875 1 86.25 112 PRO A O 1
ATOM 889 N N . GLY A 1 113 ? 16.469 -8.43 -13.328 1 84.44 113 GLY A N 1
ATOM 890 C CA . GLY A 1 113 ? 16.094 -8.609 -11.938 1 84.44 113 GLY A CA 1
ATOM 891 C C . GLY A 1 113 ? 15.547 -7.34 -11.297 1 84.44 113 GLY A C 1
ATOM 892 O O . GLY A 1 113 ? 14.586 -7.387 -10.531 1 84.44 113 GLY A O 1
ATOM 893 N N . ARG A 1 114 ? 16.141 -6.223 -11.625 1 83.75 114 ARG A N 1
ATOM 894 C CA . ARG A 1 114 ? 15.711 -4.938 -11.078 1 83.75 114 ARG A CA 1
ATOM 895 C C . ARG A 1 114 ? 14.352 -4.531 -11.617 1 83.75 114 ARG A C 1
ATOM 897 O O . ARG A 1 114 ? 13.523 -3.977 -10.891 1 83.75 114 ARG A O 1
ATOM 904 N N . VAL A 1 115 ? 14.117 -4.789 -12.867 1 87.62 115 VAL A N 1
ATOM 905 C CA . VAL A 1 115 ? 12.828 -4.488 -13.477 1 87.62 115 VAL A CA 1
ATOM 906 C C . VAL A 1 115 ? 11.727 -5.297 -12.789 1 87.62 115 VAL A C 1
ATOM 908 O O . VAL A 1 115 ? 10.695 -4.746 -12.398 1 87.62 115 VAL A O 1
ATOM 911 N N . ILE A 1 116 ? 11.992 -6.578 -12.578 1 88.12 116 ILE A N 1
ATOM 912 C CA . ILE A 1 116 ? 11.016 -7.496 -12.008 1 88.12 116 ILE A CA 1
ATOM 913 C C . ILE A 1 116 ? 10.695 -7.082 -10.57 1 88.12 116 ILE A C 1
ATOM 915 O O . ILE A 1 116 ? 9.539 -7.133 -10.148 1 88.12 116 ILE A O 1
ATOM 919 N N . ALA A 1 117 ? 11.711 -6.641 -9.906 1 81.88 117 ALA A N 1
ATOM 920 C CA . ALA A 1 117 ? 11.539 -6.227 -8.523 1 81.88 117 ALA A CA 1
ATOM 921 C C . ALA A 1 117 ? 10.633 -5 -8.422 1 81.88 117 ALA A C 1
ATOM 923 O O . ALA A 1 117 ? 10.023 -4.75 -7.383 1 81.88 117 ALA A O 1
ATOM 924 N N . GLN A 1 118 ? 10.5 -4.258 -9.516 1 83.5 118 GLN A N 1
ATOM 925 C CA . GLN A 1 118 ? 9.695 -3.039 -9.523 1 83.5 118 GLN A CA 1
ATOM 926 C C . GLN A 1 118 ? 8.281 -3.318 -10.023 1 83.5 118 GLN A C 1
ATOM 928 O O . GLN A 1 118 ? 7.41 -2.449 -9.945 1 83.5 118 GLN A O 1
ATOM 933 N N . CYS A 1 119 ? 8.07 -4.516 -10.484 1 88.56 119 CYS A N 1
ATOM 934 C CA . CYS A 1 119 ? 6.746 -4.855 -10.984 1 88.56 119 CYS A CA 1
ATOM 935 C C . CYS A 1 119 ? 5.758 -5.035 -9.844 1 88.56 119 CYS A C 1
ATOM 937 O O . CYS A 1 119 ? 6.098 -5.605 -8.805 1 88.56 119 CYS A O 1
ATOM 939 N N . THR A 1 120 ? 4.598 -4.492 -10.016 1 89.5 120 THR A N 1
ATOM 940 C CA . THR A 1 120 ? 3.57 -4.547 -8.977 1 89.5 120 THR A CA 1
ATOM 941 C C . THR A 1 120 ? 2.814 -5.867 -9.031 1 89.5 120 THR A C 1
ATOM 943 O O . THR A 1 120 ? 2.877 -6.586 -10.031 1 89.5 120 THR A O 1
ATOM 946 N N . PHE A 1 121 ? 2.117 -6.172 -7.98 1 93 121 PHE A N 1
ATOM 947 C CA . PHE A 1 121 ? 1.276 -7.363 -7.93 1 93 121 PHE A CA 1
ATOM 948 C C . PHE A 1 121 ? 0.258 -7.355 -9.062 1 93 121 PHE A C 1
ATOM 950 O O . PHE A 1 121 ? 0.013 -8.391 -9.695 1 93 121 PHE A O 1
ATOM 957 N N . GLY A 1 122 ? -0.292 -6.215 -9.375 1 93.38 122 GLY A N 1
ATOM 958 C CA . GLY A 1 122 ? -1.291 -6.066 -10.422 1 93.38 122 GLY A CA 1
ATOM 959 C C . GLY A 1 122 ? -0.778 -6.453 -11.797 1 93.38 122 GLY A C 1
ATOM 960 O O . GLY A 1 122 ? -1.521 -7.008 -12.602 1 93.38 122 GLY A O 1
ATOM 961 N N . MET A 1 123 ? 0.402 -6.164 -12.031 1 93.44 123 MET A N 1
ATOM 962 C CA . MET A 1 123 ? 0.974 -6.535 -13.328 1 93.44 123 MET A CA 1
ATOM 963 C C . MET A 1 123 ? 0.968 -8.047 -13.508 1 93.44 123 MET A C 1
ATOM 965 O O . MET A 1 123 ? 0.606 -8.547 -14.578 1 93.44 123 MET A O 1
ATOM 969 N N . TRP A 1 124 ? 1.373 -8.742 -12.484 1 95.75 124 TRP A N 1
ATOM 970 C CA . TRP A 1 124 ? 1.424 -10.195 -12.539 1 95.75 124 TRP A CA 1
ATOM 971 C C . TRP A 1 124 ? 0.025 -10.781 -12.695 1 95.75 124 TRP A C 1
ATOM 973 O O . TRP A 1 124 ? -0.175 -11.734 -13.453 1 95.75 124 TRP A O 1
ATOM 983 N N . VAL A 1 125 ? -0.929 -10.266 -12 1 96.81 125 VAL A N 1
ATOM 984 C CA . VAL A 1 125 ? -2.316 -10.703 -12.117 1 96.81 125 VAL A CA 1
ATOM 985 C C . VAL A 1 125 ? -2.826 -10.438 -13.531 1 96.81 125 VAL A C 1
ATOM 987 O O . VAL A 1 125 ? -3.561 -11.258 -14.094 1 96.81 125 VAL A O 1
ATOM 990 N N . ASN A 1 126 ? -2.414 -9.336 -14.109 1 94.88 126 ASN A N 1
ATOM 991 C CA . ASN A 1 126 ? -2.834 -8.977 -15.461 1 94.88 126 ASN A CA 1
ATOM 992 C C . ASN A 1 126 ? -2.336 -9.992 -16.484 1 94.88 126 ASN A C 1
ATOM 994 O O . ASN A 1 126 ? -3.01 -10.25 -17.484 1 94.88 126 ASN A O 1
ATOM 998 N N . LEU A 1 127 ? -1.207 -10.586 -16.25 1 95.94 127 LEU A N 1
ATOM 999 C CA . LEU A 1 127 ? -0.666 -11.578 -17.172 1 95.94 127 LEU A CA 1
ATOM 1000 C C . LEU A 1 127 ? -1.528 -12.836 -17.188 1 95.94 127 LEU A C 1
ATOM 1002 O O . LEU A 1 127 ? -1.406 -13.672 -18.078 1 95.94 127 LEU A O 1
ATOM 1006 N N . LEU A 1 128 ? -2.34 -12.961 -16.141 1 97.31 128 LEU A N 1
ATOM 1007 C CA . LEU A 1 128 ? -3.223 -14.117 -16.062 1 97.31 128 LEU A CA 1
ATOM 1008 C C . LEU A 1 128 ? -4.582 -13.812 -16.672 1 97.31 128 LEU A C 1
ATOM 1010 O O . LEU A 1 128 ? -5.453 -14.68 -16.734 1 97.31 128 LEU A O 1
ATOM 1014 N N . ASP A 1 129 ? -4.758 -12.594 -17.047 1 95.5 129 ASP A N 1
ATOM 1015 C CA . ASP A 1 129 ? -6 -12.211 -17.719 1 95.5 129 ASP A CA 1
ATOM 1016 C C . ASP A 1 129 ? -6.051 -12.781 -19.141 1 95.5 129 ASP A C 1
ATOM 1018 O O . ASP A 1 129 ? -5.266 -13.656 -19.484 1 95.5 129 ASP A O 1
ATOM 1022 N N . ALA A 1 130 ? -7.016 -12.383 -19.969 1 93.56 130 ALA A N 1
ATOM 1023 C CA . ALA A 1 130 ? -7.215 -12.93 -21.312 1 93.56 130 ALA A CA 1
ATOM 1024 C C . ALA A 1 130 ? -6.227 -12.32 -22.297 1 93.56 130 ALA A C 1
ATOM 1026 O O . ALA A 1 130 ? -5.871 -12.953 -23.297 1 93.56 130 ALA A O 1
ATOM 1027 N N . GLY A 1 131 ? -5.691 -11.273 -22.047 1 90.81 131 GLY A N 1
ATOM 1028 C CA . GLY A 1 131 ? -4.891 -10.508 -23 1 90.81 131 GLY A CA 1
ATOM 1029 C C . GLY A 1 131 ? -5.703 -9.492 -23.781 1 90.81 131 GLY A C 1
ATOM 1030 O O . GLY A 1 131 ? -6.91 -9.359 -23.578 1 90.81 131 GLY A O 1
ATOM 1031 N N . GLY A 1 132 ? -5.059 -8.727 -24.516 1 91.25 132 GLY A N 1
ATOM 1032 C CA . GLY A 1 132 ? -5.672 -7.688 -25.328 1 91.25 132 GLY A CA 1
ATOM 1033 C C . GLY A 1 132 ? -4.789 -7.227 -26.469 1 91.25 132 GLY A C 1
ATOM 1034 O O . GLY A 1 132 ? -4.07 -8.031 -27.062 1 91.25 132 GLY A O 1
ATOM 1035 N N . TYR A 1 133 ? -5.016 -6.02 -26.797 1 90 133 TYR A N 1
ATOM 1036 C CA . TYR A 1 133 ? -4.266 -5.48 -27.922 1 90 133 TYR A CA 1
ATOM 1037 C C . TYR A 1 133 ? -3.221 -4.477 -27.453 1 90 133 TYR A C 1
ATOM 1039 O O . TYR A 1 133 ? -3.344 -3.904 -26.375 1 90 133 TYR A O 1
ATOM 1047 N N . ALA A 1 134 ? -2.199 -4.438 -28.25 1 88.75 134 ALA A N 1
ATOM 1048 C CA . ALA A 1 134 ? -1.179 -3.416 -28.031 1 88.75 134 ALA A CA 1
ATOM 1049 C C . ALA A 1 134 ? -0.888 -2.65 -29.328 1 88.75 134 ALA A C 1
ATOM 1051 O O . ALA A 1 134 ? -0.84 -3.238 -30.406 1 88.75 134 ALA A O 1
ATOM 1052 N N . GLY A 1 135 ? -0.615 -1.355 -29.062 1 84 135 GLY A N 1
ATOM 1053 C CA . GLY A 1 135 ? -0.283 -0.531 -30.203 1 84 135 GLY A CA 1
ATOM 1054 C C . GLY A 1 135 ? -1.504 0.034 -30.906 1 84 135 GLY A C 1
ATOM 1055 O O . GLY A 1 135 ? -2.604 0.03 -30.344 1 84 135 GLY A O 1
ATOM 1056 N N . ARG A 1 136 ? -1.287 0.752 -32 1 81.19 136 ARG A N 1
ATOM 1057 C CA . ARG A 1 136 ? -2.338 1.409 -32.781 1 81.19 136 ARG A CA 1
ATOM 1058 C C . ARG A 1 136 ? -2.508 0.751 -34.156 1 81.19 136 ARG A C 1
ATOM 1060 O O . ARG A 1 136 ? -1.561 0.178 -34.688 1 81.19 136 ARG A O 1
ATOM 1067 N N . GLU A 1 137 ? -3.73 0.921 -34.625 1 73.88 137 GLU A N 1
ATOM 1068 C CA . GLU A 1 137 ? -3.945 0.43 -36 1 73.88 137 GLU A CA 1
ATOM 1069 C C . GLU A 1 137 ? -3.061 1.167 -37 1 73.88 137 GLU A C 1
ATOM 1071 O O . GLU A 1 137 ? -2.838 2.373 -36.844 1 73.88 137 GLU A O 1
ATOM 1076 N N . PRO A 1 138 ? -2.609 0.429 -38.094 1 79.5 138 PRO A N 1
ATOM 1077 C CA . PRO A 1 138 ? -2.832 -0.974 -38.438 1 79.5 138 PRO A CA 1
ATOM 1078 C C . PRO A 1 138 ? -1.808 -1.914 -37.812 1 79.5 138 PRO A C 1
ATOM 1080 O O . PRO A 1 138 ? -1.778 -3.105 -38.125 1 79.5 138 PRO A O 1
ATOM 1083 N N . ARG A 1 139 ? -0.876 -1.493 -37.031 1 77.62 139 ARG A N 1
ATOM 1084 C CA . ARG A 1 139 ? 0.215 -2.287 -36.469 1 77.62 139 ARG A CA 1
ATOM 1085 C C . ARG A 1 139 ? -0.162 -2.859 -35.125 1 77.62 139 ARG A C 1
ATOM 1087 O O . ARG A 1 139 ? 0.707 -3.301 -34.344 1 77.62 139 ARG A O 1
ATOM 1094 N N . ARG A 1 140 ? -1.436 -3.043 -34.875 1 86.62 140 ARG A N 1
ATOM 1095 C CA . ARG A 1 140 ? -1.91 -3.52 -33.594 1 86.62 140 ARG A CA 1
ATOM 1096 C C . ARG A 1 140 ? -1.666 -5.016 -33.438 1 86.62 140 ARG A C 1
ATOM 1098 O O . ARG A 1 140 ? -1.868 -5.785 -34.375 1 86.62 140 ARG A O 1
ATOM 1105 N N . VAL A 1 141 ? -1.102 -5.375 -32.344 1 87.06 141 VAL A N 1
ATOM 1106 C CA . VAL A 1 141 ? -0.786 -6.773 -32.094 1 87.06 141 VAL A CA 1
ATOM 1107 C C . VAL A 1 141 ? -1.705 -7.309 -30.984 1 87.06 141 VAL A C 1
ATOM 1109 O O . VAL A 1 141 ? -1.999 -6.605 -30.016 1 87.06 141 VAL A O 1
ATOM 1112 N N . HIS A 1 142 ? -2.17 -8.508 -31.219 1 90.69 142 HIS A N 1
ATOM 1113 C CA . HIS A 1 142 ? -3 -9.164 -30.219 1 90.69 142 HIS A CA 1
ATOM 1114 C C . HIS A 1 142 ? -2.16 -10.047 -29.297 1 90.69 142 HIS A C 1
ATOM 1116 O O . HIS A 1 142 ? -1.411 -10.906 -29.766 1 90.69 142 HIS A O 1
ATOM 1122 N N . ALA A 1 143 ? -2.195 -9.766 -28.031 1 92.62 143 ALA A N 1
ATOM 1123 C CA . ALA A 1 143 ? -1.55 -10.602 -27.031 1 92.62 143 ALA A CA 1
ATOM 1124 C C . ALA A 1 143 ? -2.504 -11.68 -26.516 1 92.62 143 ALA A C 1
ATOM 1126 O O . ALA A 1 143 ? -3.467 -11.383 -25.812 1 92.62 143 ALA A O 1
ATOM 1127 N N . ASP A 1 144 ? -2.238 -12.891 -26.781 1 92.56 144 ASP A N 1
ATOM 1128 C CA . ASP A 1 144 ? -3.055 -14.023 -26.359 1 92.56 144 ASP A CA 1
ATOM 1129 C C . ASP A 1 144 ? -2.488 -14.68 -25.109 1 92.56 144 ASP A C 1
ATOM 1131 O O . ASP A 1 144 ? -1.621 -15.547 -25.188 1 92.56 144 ASP A O 1
ATOM 1135 N N . TYR A 1 145 ? -3.119 -14.414 -24.047 1 94.88 145 TYR A N 1
ATOM 1136 C CA . TYR A 1 145 ? -2.568 -14.906 -22.797 1 94.88 145 TYR A CA 1
ATOM 1137 C C . TYR A 1 145 ? -3.045 -16.328 -22.5 1 94.88 145 TYR A C 1
ATOM 1139 O O . TYR A 1 145 ? -2.514 -17 -21.625 1 94.88 145 TYR A O 1
ATOM 1147 N N . GLU A 1 146 ? -4.016 -16.781 -23.312 1 96.25 146 GLU A N 1
ATOM 1148 C CA . GLU A 1 146 ? -4.387 -18.188 -23.188 1 96.25 146 GLU A CA 1
ATOM 1149 C C . GLU A 1 146 ? -3.254 -19.094 -23.656 1 96.25 146 GLU A C 1
ATOM 1151 O O . GLU A 1 146 ? -2.959 -20.109 -23.016 1 96.25 146 GLU A O 1
ATOM 1156 N N . GLN A 1 147 ? -2.695 -18.734 -24.734 1 94.94 147 GLN A N 1
ATOM 1157 C CA . GLN A 1 147 ? -1.559 -19.5 -25.219 1 94.94 147 GLN A CA 1
ATOM 1158 C C . GLN A 1 147 ? -0.376 -19.406 -24.266 1 94.94 147 GLN A C 1
ATOM 1160 O O . GLN A 1 147 ? 0.312 -20.406 -24.016 1 94.94 147 GLN A O 1
ATOM 1165 N N . LEU A 1 148 ? -0.142 -18.234 -23.781 1 95.75 148 LEU A N 1
ATOM 1166 C CA . LEU A 1 148 ? 0.928 -18.031 -22.812 1 95.75 148 LEU A CA 1
ATOM 1167 C C . LEU A 1 148 ? 0.702 -18.906 -21.562 1 95.75 148 LEU A C 1
ATOM 1169 O O . LEU A 1 148 ? 1.649 -19.469 -21.031 1 95.75 148 LEU A O 1
ATOM 1173 N N . TRP A 1 149 ? -0.551 -19 -21.141 1 97.5 149 TRP A N 1
ATOM 1174 C CA . TRP A 1 149 ? -0.937 -19.812 -20 1 97.5 149 TRP A CA 1
ATOM 1175 C C . TRP A 1 149 ? -0.626 -21.281 -20.25 1 97.5 149 TRP A C 1
ATOM 1177 O O . TRP A 1 149 ? 0.077 -21.922 -19.469 1 97.5 149 TRP A O 1
ATOM 1187 N N . ARG A 1 150 ? -1.048 -21.781 -21.375 1 96.88 150 ARG A N 1
ATOM 1188 C CA . ARG A 1 150 ? -0.941 -23.203 -21.688 1 96.88 150 ARG A CA 1
ATOM 1189 C C . ARG A 1 150 ? 0.515 -23.625 -21.875 1 96.88 150 ARG A C 1
ATOM 1191 O O . ARG A 1 150 ? 0.923 -24.703 -21.453 1 96.88 150 ARG A O 1
ATOM 1198 N N . SER A 1 151 ? 1.222 -22.672 -22.453 1 95.88 151 SER A N 1
ATOM 1199 C CA . SER A 1 151 ? 2.582 -23.047 -22.828 1 95.88 151 SER A CA 1
ATOM 1200 C C . SER A 1 151 ? 3.553 -22.828 -21.672 1 95.88 151 SER A C 1
ATOM 1202 O O . SER A 1 151 ? 4.59 -23.484 -21.578 1 95.88 151 SER A O 1
ATOM 1204 N N . THR A 1 152 ? 3.197 -21.891 -20.766 1 97.19 152 THR A N 1
ATOM 1205 C CA . THR A 1 152 ? 4.277 -21.453 -19.891 1 97.19 152 THR A CA 1
ATOM 1206 C C . THR A 1 152 ? 3.758 -21.234 -18.469 1 97.19 152 THR A C 1
ATOM 1208 O O . THR A 1 152 ? 4.211 -21.875 -17.516 1 97.19 152 THR A O 1
ATOM 1211 N N . LEU A 1 153 ? 2.686 -20.453 -18.25 1 98 153 LEU A N 1
ATOM 1212 C CA . LEU A 1 153 ? 2.352 -19.891 -16.938 1 98 153 LEU A CA 1
ATOM 1213 C C . LEU A 1 153 ? 1.701 -20.953 -16.062 1 98 153 LEU A C 1
ATOM 1215 O O . LEU A 1 153 ? 1.786 -20.875 -14.828 1 98 153 LEU A O 1
ATOM 1219 N N . ARG A 1 154 ? 1.104 -21.953 -16.688 1 97.75 154 ARG A N 1
ATOM 1220 C CA . ARG A 1 154 ? 0.436 -23 -15.938 1 97.75 154 ARG A CA 1
ATOM 1221 C C . ARG A 1 154 ? 1.416 -23.719 -15.016 1 97.75 154 ARG A C 1
ATOM 1223 O O . ARG A 1 154 ? 1.047 -24.156 -13.914 1 97.75 154 ARG A O 1
ATOM 1230 N N . SER A 1 155 ? 2.664 -23.781 -15.391 1 97.81 155 SER A N 1
ATOM 1231 C CA . SER A 1 155 ? 3.678 -24.5 -14.625 1 97.81 155 SER A CA 1
ATOM 1232 C C . SER A 1 155 ? 4.012 -23.781 -13.328 1 97.81 155 SER A C 1
ATOM 1234 O O . SER A 1 155 ? 4.621 -24.359 -12.43 1 97.81 155 SER A O 1
ATOM 1236 N N . ALA A 1 156 ? 3.621 -22.516 -13.234 1 97.56 156 ALA A N 1
ATOM 1237 C CA . ALA A 1 156 ? 3.887 -21.719 -12.039 1 97.56 156 ALA A CA 1
ATOM 1238 C C . ALA A 1 156 ? 2.979 -22.125 -10.891 1 97.56 156 ALA A C 1
ATOM 1240 O O . ALA A 1 156 ? 3.188 -21.719 -9.742 1 97.56 156 ALA A O 1
ATOM 1241 N N . PHE A 1 157 ? 1.984 -23.016 -11.203 1 98.44 157 PHE A N 1
ATOM 1242 C CA . PHE A 1 157 ? 0.988 -23.391 -10.211 1 98.44 157 PHE A CA 1
ATOM 1243 C C . PHE A 1 157 ? 0.896 -24.906 -10.086 1 98.44 157 PHE A C 1
ATOM 1245 O O . PHE A 1 157 ? -0.146 -25.5 -10.375 1 98.44 157 PHE A O 1
ATOM 1252 N N . PRO A 1 158 ? 1.898 -25.5 -9.516 1 97.56 158 PRO A N 1
ATOM 1253 C CA . PRO A 1 158 ? 1.903 -26.953 -9.414 1 97.56 158 PRO A CA 1
ATOM 1254 C C . PRO A 1 158 ? 0.739 -27.5 -8.586 1 97.56 158 PRO A C 1
ATOM 1256 O O . PRO A 1 158 ? 0.302 -28.625 -8.789 1 97.56 158 PRO A O 1
ATOM 1259 N N . GLY A 1 159 ? 0.237 -26.734 -7.656 1 97.94 159 GLY A N 1
ATOM 1260 C CA . GLY A 1 159 ? -0.883 -27.172 -6.844 1 97.94 159 GLY A CA 1
ATOM 1261 C C . GLY A 1 159 ? -2.23 -26.766 -7.41 1 97.94 159 GLY A C 1
ATOM 1262 O O . GLY A 1 159 ? -3.264 -26.953 -6.766 1 97.94 159 GLY A O 1
ATOM 1263 N N . GLY A 1 160 ? -2.295 -26.203 -8.586 1 97.88 160 GLY A N 1
ATOM 1264 C CA . GLY A 1 160 ? -3.512 -25.656 -9.156 1 97.88 160 GLY A CA 1
ATOM 1265 C C . GLY A 1 160 ? -4.602 -26.688 -9.359 1 97.88 160 GLY A C 1
ATOM 1266 O O . GLY A 1 160 ? -5.762 -26.453 -9.008 1 97.88 160 GLY A O 1
ATOM 1267 N N . ARG A 1 161 ? -4.23 -27.891 -9.859 1 97.19 161 ARG A N 1
ATOM 1268 C CA . ARG A 1 161 ? -5.211 -28.938 -10.141 1 97.19 161 ARG A CA 1
ATOM 1269 C C . ARG A 1 161 ? -5.883 -29.422 -8.859 1 97.19 161 ARG A C 1
ATOM 1271 O O . ARG A 1 161 ? -7.102 -29.578 -8.82 1 97.19 161 ARG A O 1
ATOM 1278 N N . ILE A 1 162 ? -5.098 -29.625 -7.844 1 97.06 162 ILE A N 1
ATOM 1279 C CA . ILE A 1 162 ? -5.629 -30.109 -6.578 1 97.06 162 ILE A CA 1
ATOM 1280 C C . ILE A 1 162 ? -6.562 -29.062 -5.969 1 97.06 162 ILE A C 1
ATOM 1282 O O . ILE A 1 162 ? -7.629 -29.406 -5.453 1 97.06 162 ILE A O 1
ATOM 1286 N N . GLU A 1 163 ? -6.129 -27.828 -6.031 1 97.5 163 GLU A N 1
ATOM 1287 C CA . GLU A 1 163 ? -6.965 -26.766 -5.48 1 97.5 163 GLU A CA 1
ATOM 1288 C C . GLU A 1 163 ? -8.281 -26.641 -6.246 1 97.5 163 GLU A C 1
ATOM 1290 O O . GLU A 1 163 ? -9.328 -26.375 -5.656 1 97.5 163 GLU A O 1
ATOM 1295 N N . ALA A 1 164 ? -8.242 -26.797 -7.551 1 97 164 ALA A N 1
ATOM 1296 C CA . ALA A 1 164 ? -9.461 -26.734 -8.352 1 97 164 ALA A CA 1
ATOM 1297 C C . ALA A 1 164 ? -10.406 -27.875 -7.992 1 97 164 ALA A C 1
ATOM 1299 O O . ALA A 1 164 ? -11.625 -27.688 -7.914 1 97 164 ALA A O 1
ATOM 1300 N N . ARG A 1 165 ? -9.859 -29.031 -7.773 1 95.56 165 ARG A N 1
ATOM 1301 C CA . ARG A 1 165 ? -10.656 -30.203 -7.406 1 95.56 165 ARG A CA 1
ATOM 1302 C C . ARG A 1 165 ? -11.328 -30 -6.051 1 95.56 165 ARG A C 1
ATOM 1304 O O . ARG A 1 165 ? -12.445 -30.469 -5.836 1 95.56 165 ARG A O 1
ATOM 1311 N N . ASN A 1 166 ? -10.641 -29.312 -5.16 1 94.44 166 ASN A N 1
ATOM 1312 C CA . ASN A 1 166 ? -11.133 -29.125 -3.797 1 94.44 166 ASN A CA 1
ATOM 1313 C C . ASN A 1 166 ? -12.023 -27.891 -3.688 1 94.44 166 ASN A C 1
ATOM 1315 O O . ASN A 1 166 ? -12.586 -27.625 -2.625 1 94.44 166 ASN A O 1
ATOM 1319 N N . ASP A 1 167 ? -12.133 -27.141 -4.754 1 93.94 167 ASP A N 1
ATOM 1320 C CA . ASP A 1 167 ? -12.969 -25.953 -4.738 1 93.94 167 ASP A CA 1
ATOM 1321 C C . ASP A 1 167 ? -14.445 -26.312 -4.648 1 93.94 167 ASP A C 1
ATOM 1323 O O . ASP A 1 167 ? -14.914 -27.203 -5.348 1 93.94 167 ASP A O 1
ATOM 1327 N N . PRO A 1 168 ? -15.148 -25.641 -3.717 1 89.75 168 PRO A N 1
ATOM 1328 C CA . PRO A 1 168 ? -16.562 -25.953 -3.545 1 89.75 168 PRO A CA 1
ATOM 1329 C C . PRO A 1 168 ? -17.391 -25.641 -4.789 1 89.75 168 PRO A C 1
ATOM 1331 O O . PRO A 1 168 ? -18.484 -26.203 -4.965 1 89.75 168 PRO A O 1
ATOM 1334 N N . SER A 1 169 ? -16.984 -24.75 -5.605 1 88.88 169 SER A N 1
ATOM 1335 C CA . SER A 1 169 ? -17.688 -24.406 -6.832 1 88.88 169 SER A CA 1
ATOM 1336 C C . SER A 1 169 ? -17.609 -25.547 -7.855 1 88.88 169 SER A C 1
ATOM 1338 O O . SER A 1 169 ? -16.516 -26 -8.188 1 88.88 169 SER A O 1
ATOM 1340 N N . PRO A 1 170 ? -18.734 -25.922 -8.383 1 87.06 170 PRO A N 1
ATOM 1341 C CA . PRO A 1 170 ? -18.734 -27 -9.375 1 87.06 170 PRO A CA 1
ATOM 1342 C C . PRO A 1 170 ? -18.078 -26.594 -10.695 1 87.06 170 PRO A C 1
ATOM 1344 O O . PRO A 1 170 ? -17.734 -27.453 -11.508 1 87.06 170 PRO A O 1
ATOM 1347 N N . HIS A 1 171 ? -17.844 -25.406 -10.875 1 87.88 171 HIS A N 1
ATOM 1348 C CA . HIS A 1 171 ? -17.281 -24.922 -12.133 1 87.88 171 HIS A CA 1
ATOM 1349 C C . HIS A 1 171 ? -15.781 -24.688 -12.023 1 87.88 171 HIS A C 1
ATOM 1351 O O . HIS A 1 171 ? -15.141 -24.281 -12.992 1 87.88 171 HIS A O 1
ATOM 1357 N N . ALA A 1 172 ? -15.312 -25.031 -10.883 1 91.81 172 ALA A N 1
ATOM 1358 C CA . ALA A 1 172 ? -13.883 -24.797 -10.688 1 91.81 172 ALA A CA 1
ATOM 1359 C C . ALA A 1 172 ? -13.047 -25.797 -11.469 1 91.81 172 ALA A C 1
ATOM 1361 O O . ALA A 1 172 ? -13.305 -27.016 -11.406 1 91.81 172 ALA A O 1
ATOM 1362 N N . SER A 1 173 ? -12.211 -25.344 -12.312 1 95.88 173 SER A N 1
ATOM 1363 C CA . SER A 1 173 ? -11.219 -26.109 -13.047 1 95.88 173 SER A CA 1
ATOM 1364 C C . SER A 1 173 ? -9.898 -25.359 -13.172 1 95.88 173 SER A C 1
ATOM 1366 O O . SER A 1 173 ? -9.883 -24.125 -13.102 1 95.88 173 SER A O 1
ATOM 1368 N N . PHE A 1 174 ? -8.867 -26.156 -13.266 1 97.5 174 PHE A N 1
ATOM 1369 C CA . PHE A 1 174 ? -7.555 -25.531 -13.344 1 97.5 174 PHE A CA 1
ATOM 1370 C C . PHE A 1 174 ? -7.336 -24.906 -14.719 1 97.5 174 PHE A C 1
ATOM 1372 O O . PHE A 1 174 ? -6.59 -25.438 -15.539 1 97.5 174 PHE A O 1
ATOM 1379 N N . THR A 1 175 ? -8.023 -23.797 -14.93 1 97.44 175 THR A N 1
ATOM 1380 C CA . THR A 1 175 ? -7.918 -23 -16.156 1 97.44 175 THR A CA 1
ATOM 1381 C C . THR A 1 175 ? -7.312 -21.625 -15.852 1 97.44 175 THR A C 1
ATOM 1383 O O . THR A 1 175 ? -7.219 -21.234 -14.688 1 97.44 175 THR A O 1
ATOM 1386 N N . ARG A 1 176 ? -6.895 -21 -16.906 1 97.62 176 ARG A N 1
ATOM 1387 C CA . ARG A 1 176 ? -6.395 -19.625 -16.797 1 97.62 176 ARG A CA 1
ATOM 1388 C C . ARG A 1 176 ? -7.426 -18.734 -16.125 1 97.62 176 ARG A C 1
ATOM 1390 O O . ARG A 1 176 ? -7.098 -17.969 -15.203 1 97.62 176 ARG A O 1
ATOM 1397 N N . THR A 1 177 ? -8.648 -18.844 -16.578 1 96.62 177 THR A N 1
ATOM 1398 C CA . THR A 1 177 ? -9.734 -17.969 -16.125 1 96.62 177 THR A CA 1
ATOM 1399 C C . THR A 1 177 ? -9.992 -18.172 -14.633 1 96.62 177 THR A C 1
ATOM 1401 O O . THR A 1 177 ? -10.203 -17.203 -13.898 1 96.62 177 THR A O 1
ATOM 1404 N N . TRP A 1 178 ? -9.945 -19.375 -14.25 1 96.94 178 TRP A N 1
ATOM 1405 C CA . TRP A 1 178 ? -10.195 -19.672 -12.844 1 96.94 178 TRP A CA 1
ATOM 1406 C C . TRP A 1 178 ? -9.07 -19.156 -11.969 1 96.94 178 TRP A C 1
ATOM 1408 O O . TRP A 1 178 ? -9.32 -18.484 -10.961 1 96.94 178 TRP A O 1
ATOM 1418 N N . VAL A 1 179 ? -7.805 -19.438 -12.344 1 97.94 179 VAL A N 1
ATOM 1419 C CA . VAL A 1 179 ? -6.656 -18.953 -11.586 1 97.94 179 VAL A CA 1
ATOM 1420 C C . VAL A 1 179 ? -6.664 -17.438 -11.562 1 97.94 179 VAL A C 1
ATOM 1422 O O . VAL A 1 179 ? -6.398 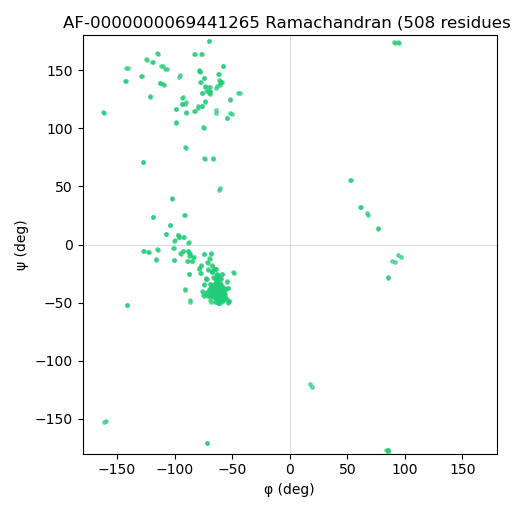-16.828 -10.523 1 97.94 179 VAL A O 1
ATOM 1425 N N . HIS A 1 180 ? -7.004 -16.844 -12.688 1 97.44 180 HIS A N 1
ATOM 1426 C CA . HIS A 1 180 ? -7.094 -15.398 -12.766 1 97.44 180 HIS A CA 1
ATOM 1427 C C . HIS A 1 180 ? -8.133 -14.859 -11.789 1 97.44 180 HIS A C 1
ATOM 1429 O O . HIS A 1 180 ? -7.91 -13.836 -11.141 1 97.44 180 HIS A O 1
ATOM 1435 N N . SER A 1 181 ? -9.266 -15.5 -11.734 1 95.5 181 SER A N 1
ATOM 1436 C CA . SER A 1 181 ? -10.328 -15.031 -10.852 1 95.5 181 SER A CA 1
ATOM 1437 C C . SER A 1 181 ? -9.875 -15.047 -9.391 1 95.5 181 SER A C 1
ATOM 1439 O O . SER A 1 181 ? -10.195 -14.125 -8.633 1 95.5 181 SER A O 1
ATOM 1441 N N . VAL A 1 182 ? -9.148 -16.062 -8.977 1 96.94 182 VAL A N 1
ATOM 1442 C CA . VAL A 1 182 ? -8.609 -16.141 -7.621 1 96.94 182 VAL A CA 1
ATOM 1443 C C . VAL A 1 182 ? -7.598 -15.016 -7.402 1 96.94 182 VAL A C 1
ATOM 1445 O O . VAL A 1 182 ? -7.691 -14.273 -6.426 1 96.94 182 VAL A O 1
ATOM 1448 N N . ALA A 1 183 ? -6.66 -14.867 -8.344 1 97.88 183 ALA A N 1
ATOM 1449 C CA . ALA A 1 183 ? -5.617 -13.852 -8.234 1 97.88 183 ALA A CA 1
ATOM 1450 C C . ALA A 1 183 ? -6.219 -12.445 -8.234 1 97.88 183 ALA A C 1
ATOM 1452 O O . ALA A 1 183 ? -5.738 -11.555 -7.531 1 97.88 183 ALA A O 1
ATOM 1453 N N . LYS A 1 184 ? -7.215 -12.258 -9.062 1 96.38 184 LYS A N 1
ATOM 1454 C CA . LYS A 1 184 ? -7.902 -10.977 -9.125 1 96.38 184 LYS A CA 1
ATOM 1455 C C . LYS A 1 184 ? -8.547 -10.625 -7.785 1 96.38 184 LYS A C 1
ATOM 1457 O O . LYS A 1 184 ? -8.477 -9.477 -7.34 1 96.38 184 LYS A O 1
ATOM 1462 N N . THR A 1 185 ? -9.188 -11.57 -7.199 1 96.12 185 THR A N 1
ATOM 1463 C CA . THR A 1 185 ? -9.766 -11.375 -5.875 1 96.12 185 THR A CA 1
ATOM 1464 C C . THR A 1 185 ? -8.695 -10.938 -4.875 1 96.12 185 THR A C 1
ATOM 1466 O O . THR A 1 185 ? -8.906 -10.008 -4.094 1 96.12 185 THR A O 1
ATOM 1469 N N . VAL A 1 186 ? -7.562 -11.609 -4.91 1 97.75 186 VAL A N 1
ATOM 1470 C CA . VAL A 1 186 ? -6.445 -11.281 -4.031 1 97.75 186 VAL A CA 1
ATOM 1471 C C . VAL A 1 186 ? -5.98 -9.852 -4.297 1 97.75 186 VAL A C 1
ATOM 1473 O O . VAL A 1 186 ? -5.711 -9.094 -3.361 1 97.75 186 VAL A O 1
ATOM 1476 N N . ASN A 1 187 ? -5.914 -9.492 -5.555 1 96.12 187 ASN A N 1
ATOM 1477 C CA . ASN A 1 187 ? -5.477 -8.148 -5.938 1 96.12 187 ASN A CA 1
ATOM 1478 C C . ASN A 1 187 ? -6.434 -7.078 -5.418 1 96.12 187 ASN A C 1
ATOM 1480 O O . ASN A 1 187 ? -5.996 -6.031 -4.938 1 96.12 187 ASN A O 1
ATOM 1484 N N . VAL A 1 188 ? -7.727 -7.301 -5.5 1 94.31 188 VAL A N 1
ATOM 1485 C CA . VAL A 1 188 ? -8.727 -6.359 -5.008 1 94.31 188 VAL A CA 1
ATOM 1486 C C . VAL A 1 188 ? -8.586 -6.191 -3.498 1 94.31 188 VAL A C 1
ATOM 1488 O O . VAL A 1 188 ? -8.594 -5.07 -2.988 1 94.31 188 VAL A O 1
ATOM 1491 N N . LEU A 1 189 ? -8.445 -7.301 -2.801 1 96 189 LEU A N 1
ATOM 1492 C CA . LEU A 1 189 ? -8.242 -7.254 -1.357 1 96 189 LEU A CA 1
ATOM 1493 C C . LEU A 1 189 ? -6.969 -6.484 -1.011 1 96 189 LEU A C 1
ATOM 1495 O O . LEU A 1 189 ? -6.984 -5.605 -0.147 1 96 189 LEU A O 1
ATOM 1499 N N . ARG A 1 190 ? -5.891 -6.84 -1.66 1 94.44 190 ARG A N 1
ATOM 1500 C CA . ARG A 1 190 ? -4.602 -6.188 -1.439 1 94.44 190 ARG A CA 1
ATOM 1501 C C . ARG A 1 190 ? -4.723 -4.676 -1.584 1 94.44 190 ARG A C 1
ATOM 1503 O O . ARG A 1 190 ? -4.211 -3.926 -0.748 1 94.44 190 ARG A O 1
ATOM 1510 N N . ASN A 1 191 ? -5.336 -4.215 -2.643 1 89 191 ASN A N 1
ATOM 1511 C CA . ASN A 1 191 ? -5.496 -2.787 -2.898 1 89 191 ASN A CA 1
ATOM 1512 C C . ASN A 1 191 ? -6.363 -2.119 -1.834 1 89 191 ASN A C 1
ATOM 1514 O O . ASN A 1 191 ? -6.074 -1.001 -1.404 1 89 191 ASN A O 1
ATOM 1518 N N . ARG A 1 192 ? -7.34 -2.787 -1.467 1 89.69 192 ARG A N 1
ATOM 1519 C CA . ARG A 1 192 ? -8.234 -2.248 -0.445 1 89.69 192 ARG A CA 1
ATOM 1520 C C . ARG A 1 192 ? -7.492 -2.031 0.87 1 89.69 192 ARG A C 1
ATOM 1522 O O . ARG A 1 192 ? -7.574 -0.957 1.467 1 89.69 192 ARG A O 1
ATOM 1529 N N . VAL A 1 193 ? -6.711 -3.018 1.31 1 91.81 193 VAL A N 1
ATOM 1530 C CA . VAL A 1 193 ? -6.031 -2.928 2.596 1 91.81 193 VAL A CA 1
ATOM 1531 C C . VAL A 1 193 ? -4.855 -1.957 2.49 1 91.81 193 VAL A C 1
ATOM 1533 O O . VAL A 1 193 ? -4.562 -1.224 3.438 1 91.81 193 VAL A O 1
ATOM 1536 N N . ALA A 1 194 ? -4.215 -1.947 1.342 1 87 194 ALA A N 1
ATOM 1537 C CA . ALA A 1 194 ? -3.102 -1.022 1.143 1 87 194 ALA A CA 1
ATOM 1538 C C . ALA A 1 194 ? -3.576 0.427 1.193 1 87 194 ALA A C 1
ATOM 1540 O O . ALA A 1 194 ? -2.834 1.314 1.623 1 87 194 ALA A O 1
ATOM 1541 N N . HIS A 1 195 ? -4.793 0.643 0.824 1 81.69 195 HIS A N 1
ATOM 1542 C CA . HIS A 1 195 ? -5.344 1.992 0.822 1 81.69 195 HIS A CA 1
ATOM 1543 C C . HIS A 1 195 ? -6.129 2.268 2.1 1 81.69 195 HIS A C 1
ATOM 1545 O O . HIS A 1 195 ? -6.793 3.301 2.217 1 81.69 195 HIS A O 1
ATOM 1551 N N . HIS A 1 196 ? -6.086 1.398 2.988 1 81.56 196 HIS A N 1
ATOM 1552 C CA . HIS A 1 196 ? -6.707 1.531 4.301 1 81.56 196 HIS A CA 1
ATOM 1553 C C . HIS A 1 196 ? -8.219 1.694 4.184 1 81.56 196 HIS A C 1
ATOM 1555 O O . HIS A 1 196 ? -8.828 2.455 4.941 1 81.56 196 HIS A O 1
ATOM 1561 N N . GLU A 1 197 ? -8.789 1.083 3.199 1 84.81 197 GLU A N 1
ATOM 1562 C CA . GLU A 1 197 ? -10.242 1.053 3.072 1 84.81 197 GLU A CA 1
ATOM 1563 C C . GLU A 1 197 ? -10.859 0.023 4.016 1 84.81 197 GLU A C 1
ATOM 1565 O O . GLU A 1 197 ? -10.234 -0.993 4.328 1 84.81 197 GLU A O 1
ATOM 1570 N N . PRO A 1 198 ? -12.086 0.333 4.477 1 89 198 PRO A N 1
ATOM 1571 C CA . PRO A 1 198 ? -12.703 -0.571 5.445 1 89 198 PRO A CA 1
ATOM 1572 C C . PRO A 1 198 ? -12.859 -1.992 4.91 1 89 198 PRO A C 1
ATOM 1574 O O . PRO A 1 198 ? -13.188 -2.182 3.736 1 89 198 PRO A O 1
ATOM 1577 N N . LEU A 1 199 ? -12.602 -2.926 5.785 1 93.06 199 LEU A N 1
ATOM 1578 C CA . LEU A 1 199 ? -12.734 -4.344 5.457 1 93.06 199 LEU A CA 1
ATOM 1579 C C . LEU A 1 199 ? -13.828 -4.996 6.297 1 93.06 199 LEU A C 1
ATOM 1581 O O . LEU A 1 199 ? -14.281 -6.098 5.984 1 93.06 199 LEU A O 1
ATOM 1585 N N . HIS A 1 200 ? -14.281 -4.32 7.324 1 91.62 200 HIS A N 1
ATOM 1586 C CA . HIS A 1 200 ? -15.164 -4.906 8.32 1 91.62 200 HIS A CA 1
ATOM 1587 C C . HIS A 1 200 ? -16.5 -5.32 7.707 1 91.62 200 HIS A C 1
ATOM 1589 O O . HIS A 1 200 ? -17.156 -6.246 8.195 1 91.62 200 HIS A O 1
ATOM 1595 N N . ASN A 1 201 ? -16.953 -4.699 6.656 1 88.25 201 ASN A N 1
ATOM 1596 C CA . ASN A 1 201 ? -18.203 -5.047 5.992 1 88.25 201 ASN A CA 1
ATOM 1597 C C . ASN A 1 201 ? -17.953 -5.809 4.691 1 88.25 201 ASN A C 1
ATOM 1599 O O . ASN A 1 201 ? -18.828 -5.887 3.838 1 88.25 201 ASN A O 1
ATOM 1603 N N . GLY A 1 202 ? -16.797 -6.316 4.535 1 91 202 GLY A N 1
ATOM 1604 C CA . GLY A 1 202 ? -16.453 -6.996 3.295 1 91 202 GLY A CA 1
ATOM 1605 C C . GLY A 1 202 ? -15.992 -6.047 2.203 1 91 202 GLY A C 1
ATOM 1606 O O . GLY A 1 202 ? -15.789 -4.855 2.453 1 91 202 GLY A O 1
ATOM 1607 N N . PHE A 1 203 ? -15.719 -6.582 1.008 1 89.81 203 PHE A N 1
ATOM 1608 C CA . PHE A 1 203 ? -15.258 -5.754 -0.099 1 89.81 203 PHE A CA 1
ATOM 1609 C C . PHE A 1 203 ? -15.852 -6.227 -1.419 1 89.81 203 PHE A C 1
ATOM 1611 O O . PHE A 1 203 ? -16.062 -7.426 -1.612 1 89.81 203 PHE A O 1
ATOM 1618 N N . PRO A 1 204 ? -16.172 -5.258 -2.184 1 85.06 204 PRO A N 1
ATOM 1619 C CA . PRO A 1 204 ? -16.797 -5.59 -3.467 1 85.06 204 PRO A CA 1
ATOM 1620 C C . PRO A 1 204 ? -15.797 -6.145 -4.48 1 85.06 204 PRO A C 1
ATOM 1622 O O . PRO A 1 204 ? -14.617 -5.809 -4.43 1 85.06 204 PRO A O 1
ATOM 1625 N N . LEU A 1 205 ? -16.266 -7.105 -5.258 1 80.44 205 LEU A N 1
ATOM 1626 C CA . LEU A 1 205 ? -15.477 -7.566 -6.395 1 80.44 205 LEU A CA 1
ATOM 1627 C C . LEU A 1 205 ? -15.953 -6.918 -7.688 1 80.44 205 LEU A C 1
ATOM 1629 O O . LEU A 1 205 ? -17.125 -7.016 -8.039 1 80.44 205 LEU A O 1
ATOM 1633 N N . PRO A 1 206 ? -15.031 -6.137 -8.266 1 64.44 206 PRO A N 1
ATOM 1634 C CA . PRO A 1 206 ? -15.477 -5.473 -9.5 1 64.44 206 PRO A CA 1
ATOM 1635 C C . PRO A 1 206 ? -15.852 -6.465 -10.594 1 64.44 206 PRO A C 1
ATOM 1637 O O . PRO A 1 206 ? -15.211 -7.508 -10.742 1 64.44 206 PRO A O 1
ATOM 1640 N N . GLY A 1 207 ? -16.969 -6.137 -11.383 1 57.41 207 GLY A N 1
ATOM 1641 C CA . GLY A 1 207 ? -17.375 -6.859 -12.578 1 57.41 207 GLY A CA 1
ATOM 1642 C C . GLY A 1 207 ? -18.25 -8.055 -12.281 1 57.41 207 GLY A C 1
ATOM 1643 O O . GLY A 1 207 ? -18.844 -8.633 -13.195 1 57.41 207 GLY A O 1
ATOM 1644 N N . GLN A 1 208 ? -18.094 -8.688 -11.031 1 46.75 208 GLN A N 1
ATOM 1645 C CA . GLN A 1 208 ? -18.906 -9.867 -10.781 1 46.75 208 GLN A CA 1
ATOM 1646 C C . GLN A 1 208 ? -20.234 -9.492 -10.117 1 46.75 208 GLN A C 1
ATOM 1648 O O . GLN A 1 208 ? -20.25 -8.828 -9.078 1 46.75 208 GLN A O 1
ATOM 1653 N N . ARG A 1 209 ? -21.156 -9.141 -10.836 1 45.78 209 ARG A N 1
ATOM 1654 C CA . ARG A 1 209 ? -22.469 -8.812 -10.297 1 45.78 209 ARG A CA 1
ATOM 1655 C C . ARG A 1 209 ? -23.234 -10.07 -9.898 1 45.78 209 ARG A C 1
ATOM 1657 O O . ARG A 1 209 ? -23.203 -11.07 -10.617 1 45.78 209 ARG A O 1
ATOM 1664 N N . SER A 1 210 ? -23.25 -10.391 -8.508 1 36.62 210 SER A N 1
ATOM 1665 C CA . SER A 1 210 ? -24.188 -11.438 -8.102 1 36.62 210 SER A CA 1
ATOM 1666 C C . SER A 1 210 ? -25.625 -11.039 -8.422 1 36.62 210 SER A C 1
ATOM 1668 O O . SER A 1 210 ? -26.078 -9.977 -8.016 1 36.62 210 SER A O 1
ATOM 1670 N N . GLY A 1 211 ? -26.469 -11.922 -8.914 1 38 211 GLY A N 1
ATOM 1671 C CA . GLY A 1 211 ? -27.891 -11.805 -9.234 1 38 211 GLY A CA 1
ATOM 1672 C C . GLY A 1 211 ? -28.359 -10.367 -9.344 1 38 211 GLY A C 1
ATOM 1673 O O . GLY A 1 211 ? -27.703 -9.547 -9.984 1 38 211 GLY A O 1
ATOM 1674 N N . GLN A 1 212 ? -29.453 -9.914 -8.383 1 41.06 212 GLN A N 1
ATOM 1675 C CA . GLN A 1 212 ? -30.281 -8.719 -8.398 1 41.06 212 GLN A CA 1
ATOM 1676 C C . GLN A 1 212 ? -29.422 -7.453 -8.281 1 41.06 212 GLN A C 1
ATOM 1678 O O . GLN A 1 212 ? -29.844 -6.48 -7.645 1 41.06 212 GLN A O 1
ATOM 1683 N N . GLN A 1 213 ? -28.266 -7.086 -8.945 1 49.22 213 GLN A N 1
ATOM 1684 C CA . GLN A 1 213 ? -27.641 -5.812 -9.273 1 49.22 213 GLN A CA 1
ATOM 1685 C C . GLN A 1 213 ? -26.609 -5.418 -8.219 1 49.22 213 GLN A C 1
ATOM 1687 O O . GLN A 1 213 ? -26.062 -4.309 -8.25 1 49.22 213 GLN A O 1
ATOM 1692 N N . GLN A 1 214 ? -26.531 -6.129 -7.078 1 51 214 GLN A N 1
ATOM 1693 C CA . GLN A 1 214 ? -25.578 -5.695 -6.062 1 51 214 GLN A CA 1
ATOM 1694 C C . GLN A 1 214 ? -24.219 -6.359 -6.266 1 51 214 GLN A C 1
ATOM 1696 O O . GLN A 1 214 ? -24.141 -7.555 -6.555 1 51 214 GLN A O 1
ATOM 1701 N N . PRO A 1 215 ? -23.188 -5.648 -6.422 1 58.78 215 PRO A N 1
ATOM 1702 C CA . PRO A 1 215 ? -21.859 -6.273 -6.539 1 58.78 215 PRO A CA 1
ATOM 1703 C C . PRO A 1 215 ? -21.625 -7.367 -5.5 1 58.78 215 PRO A C 1
ATOM 1705 O O . PRO A 1 215 ? -22.125 -7.277 -4.379 1 58.78 215 PRO A O 1
ATOM 1708 N N . ASN A 1 216 ? -21.172 -8.516 -5.961 1 73.94 216 ASN A N 1
ATOM 1709 C CA . ASN A 1 216 ? -20.781 -9.578 -5.047 1 73.94 216 ASN A CA 1
ATOM 1710 C C . ASN A 1 216 ? -19.75 -9.078 -4.023 1 73.94 216 ASN A C 1
ATOM 1712 O O . ASN A 1 216 ? -18.781 -8.43 -4.387 1 73.94 216 ASN A O 1
ATOM 1716 N N . ARG A 1 217 ? -20.141 -8.945 -2.805 1 87.88 217 ARG A N 1
ATOM 1717 C CA . ARG A 1 217 ? -19.234 -8.578 -1.72 1 87.88 217 ARG A CA 1
ATOM 1718 C C . ARG A 1 217 ? -18.672 -9.812 -1.032 1 87.88 217 ARG A C 1
ATOM 1720 O O . ARG A 1 217 ? -19.406 -10.781 -0.783 1 87.88 217 ARG A O 1
ATOM 1727 N N . LEU A 1 218 ? -17.438 -9.852 -0.958 1 93.62 218 LEU A N 1
ATOM 1728 C CA . LEU A 1 218 ? -16.75 -10.922 -0.233 1 93.62 218 LEU A CA 1
ATOM 1729 C C . LEU A 1 218 ? -16.406 -10.477 1.185 1 93.62 218 LEU A C 1
ATOM 1731 O O . LEU A 1 218 ? -16.125 -9.305 1.423 1 93.62 218 LEU A O 1
ATOM 1735 N N . THR A 1 219 ? -16.469 -11.367 2.115 1 94.38 219 THR A N 1
ATOM 1736 C CA . THR A 1 219 ? -16.016 -11.094 3.479 1 94.38 219 THR A CA 1
ATOM 1737 C C . THR A 1 219 ? -14.5 -11.109 3.568 1 94.38 219 THR A C 1
ATOM 1739 O O . THR A 1 219 ? -13.82 -11.578 2.652 1 94.38 219 THR A O 1
ATOM 1742 N N . ALA A 1 220 ? -14 -10.555 4.66 1 95 220 ALA A N 1
ATOM 1743 C CA . ALA A 1 220 ? -12.555 -10.609 4.906 1 95 220 ALA A CA 1
ATOM 1744 C C . ALA A 1 220 ? -12.055 -12.055 4.922 1 95 220 ALA A C 1
ATOM 1746 O O . ALA A 1 220 ? -10.992 -12.352 4.371 1 95 220 ALA A O 1
ATOM 1747 N N . ALA A 1 221 ? -12.875 -12.938 5.492 1 95.75 221 ALA A N 1
ATOM 1748 C CA . ALA A 1 221 ? -12.5 -14.344 5.586 1 95.75 221 ALA A CA 1
ATOM 1749 C C . ALA A 1 221 ? -12.406 -14.977 4.199 1 95.75 221 ALA A C 1
ATOM 1751 O O . ALA A 1 221 ? -11.508 -15.781 3.941 1 95.75 221 ALA A O 1
ATOM 1752 N N . GLU A 1 222 ? -13.289 -14.602 3.363 1 95.44 222 GLU A N 1
ATOM 1753 C CA . GLU A 1 222 ? -13.25 -15.117 1.997 1 95.44 222 GLU A CA 1
ATOM 1754 C C . GLU A 1 222 ? -12.031 -14.594 1.243 1 95.44 222 GLU A C 1
ATOM 1756 O O . GLU A 1 222 ? -11.461 -15.297 0.408 1 95.44 222 GLU A O 1
ATOM 1761 N N . GLY A 1 223 ? -11.688 -13.336 1.484 1 96.81 223 GLY A N 1
ATOM 1762 C CA . GLY A 1 223 ? -10.461 -12.797 0.919 1 96.81 223 GLY A CA 1
ATOM 1763 C C . GLY A 1 223 ? -9.219 -13.531 1.379 1 96.81 223 GLY A C 1
ATOM 1764 O O . GLY A 1 223 ? -8.328 -13.812 0.577 1 96.81 223 GLY A O 1
ATOM 1765 N N . VAL A 1 224 ? -9.219 -13.883 2.646 1 97.12 224 VAL A N 1
ATOM 1766 C CA . VAL A 1 224 ? -8.109 -14.633 3.223 1 97.12 224 VAL A CA 1
ATOM 1767 C C . VAL A 1 224 ? -8.023 -16.016 2.572 1 97.12 224 VAL A C 1
ATOM 1769 O O . VAL A 1 224 ? -6.938 -16.469 2.211 1 97.12 224 VAL A O 1
ATOM 1772 N N . GLU A 1 225 ? -9.133 -16.594 2.396 1 97 225 GLU A N 1
ATOM 1773 C CA . GLU A 1 225 ? -9.141 -17.891 1.737 1 97 225 GLU A CA 1
ATOM 1774 C C . GLU A 1 225 ? -8.641 -17.797 0.3 1 97 225 GLU A C 1
ATOM 1776 O O . GLU A 1 225 ? -7.969 -18.703 -0.198 1 97 225 GLU A O 1
ATOM 1781 N N . ALA A 1 226 ? -8.961 -16.75 -0.336 1 97.19 226 ALA A N 1
ATOM 1782 C CA . ALA A 1 226 ? -8.516 -16.562 -1.715 1 97.19 226 ALA A CA 1
ATOM 1783 C C . ALA A 1 226 ? -6.992 -16.531 -1.803 1 97.19 226 ALA A C 1
ATOM 1785 O O . ALA A 1 226 ? -6.398 -17.203 -2.648 1 97.19 226 ALA A O 1
ATOM 1786 N N . TYR A 1 227 ? -6.344 -15.68 -0.892 1 98.12 227 TYR A N 1
ATOM 1787 C CA . TYR A 1 227 ? -4.898 -15.609 -1.052 1 98.12 227 TYR A CA 1
ATOM 1788 C C . TYR A 1 227 ? -4.223 -16.844 -0.472 1 98.12 227 TYR A C 1
ATOM 1790 O O . TYR A 1 227 ? -3.102 -17.188 -0.854 1 98.12 227 TYR A O 1
ATOM 1798 N N . MET A 1 228 ? -4.895 -17.594 0.388 1 98.12 228 MET A N 1
ATOM 1799 C CA . MET A 1 228 ? -4.367 -18.891 0.829 1 98.12 228 MET A CA 1
ATOM 1800 C C . MET A 1 228 ? -4.457 -19.922 -0.289 1 98.12 228 MET A C 1
ATOM 1802 O O . MET A 1 228 ? -3.521 -20.703 -0.497 1 98.12 228 MET A O 1
ATOM 1806 N N . LYS A 1 229 ? -5.57 -19.922 -0.966 1 98.25 229 LYS A N 1
ATOM 1807 C CA . LYS A 1 229 ? -5.742 -20.812 -2.115 1 98.25 229 LYS A CA 1
ATOM 1808 C C . LYS A 1 229 ? -4.68 -20.547 -3.178 1 98.25 229 LYS A C 1
ATOM 1810 O O . LYS A 1 229 ? -4.051 -21.469 -3.686 1 98.25 229 LYS A O 1
ATOM 1815 N N . LEU A 1 230 ? -4.504 -19.266 -3.496 1 98.5 230 LEU A N 1
ATOM 1816 C CA . LEU A 1 230 ? -3.473 -18.891 -4.453 1 98.5 230 LEU A CA 1
ATOM 1817 C C . LEU A 1 230 ? -2.102 -19.375 -4.004 1 98.5 230 LEU A C 1
ATOM 1819 O O . LEU A 1 230 ? -1.324 -19.891 -4.816 1 98.5 230 LEU A O 1
ATOM 1823 N N . THR A 1 231 ? -1.804 -19.234 -2.709 1 98.38 231 THR A N 1
ATOM 1824 C CA . THR A 1 231 ? -0.519 -19.656 -2.16 1 98.38 231 THR A CA 1
ATOM 1825 C C . THR A 1 231 ? -0.348 -21.172 -2.273 1 98.38 231 THR A C 1
ATOM 1827 O O . THR A 1 231 ? 0.722 -21.656 -2.652 1 98.38 231 THR A O 1
ATOM 1830 N N . ARG A 1 232 ? -1.419 -21.891 -1.99 1 98.19 232 ARG A N 1
ATOM 1831 C CA . ARG A 1 232 ? -1.361 -23.344 -2.088 1 98.19 232 ARG A CA 1
ATOM 1832 C C . ARG A 1 232 ? -1.157 -23.797 -3.531 1 98.19 232 ARG A C 1
ATOM 1834 O O . ARG A 1 232 ? -0.512 -24.812 -3.787 1 98.19 232 ARG A O 1
ATOM 1841 N N . MET A 1 233 ? -1.73 -23.062 -4.465 1 98.5 233 MET A N 1
ATOM 1842 C CA . MET A 1 233 ? -1.504 -23.375 -5.875 1 98.5 233 MET A CA 1
ATOM 1843 C C . MET A 1 233 ? -0.024 -23.25 -6.227 1 98.5 233 MET A C 1
ATOM 1845 O O . MET A 1 233 ? 0.475 -23.984 -7.082 1 98.5 233 MET A O 1
ATOM 1849 N N . ILE A 1 234 ? 0.635 -22.312 -5.566 1 97.69 234 ILE A N 1
ATOM 1850 C CA . ILE A 1 234 ? 2.029 -22.016 -5.883 1 97.69 234 ILE A CA 1
ATOM 1851 C C . ILE A 1 234 ? 2.945 -22.953 -5.098 1 97.69 234 ILE A C 1
ATOM 1853 O O . ILE A 1 234 ? 3.854 -23.562 -5.664 1 97.69 234 ILE A O 1
ATOM 1857 N N . ASP A 1 235 ? 2.701 -23.047 -3.814 1 97.19 235 ASP A N 1
ATOM 1858 C CA . ASP A 1 235 ? 3.531 -23.828 -2.902 1 97.19 235 ASP A CA 1
ATOM 1859 C C . ASP A 1 235 ? 2.783 -24.141 -1.608 1 97.19 235 ASP A C 1
ATOM 1861 O O . ASP A 1 235 ? 2.58 -23.266 -0.774 1 97.19 235 ASP A O 1
ATOM 1865 N N . ARG A 1 236 ? 2.479 -25.406 -1.359 1 96.06 236 ARG A N 1
ATOM 1866 C CA . ARG A 1 236 ? 1.688 -25.828 -0.206 1 96.06 236 ARG A CA 1
ATOM 1867 C C . ARG A 1 236 ? 2.463 -25.625 1.092 1 96.06 236 ARG A C 1
ATOM 1869 O O . ARG A 1 236 ? 1.873 -25.312 2.133 1 96.06 236 ARG A O 1
ATOM 1876 N N . ASN A 1 237 ? 3.758 -25.797 1.034 1 95.81 237 ASN A N 1
ATOM 1877 C CA . ASN A 1 237 ? 4.578 -25.594 2.225 1 95.81 237 ASN A CA 1
ATOM 1878 C C . ASN A 1 237 ? 4.613 -24.125 2.633 1 95.81 237 ASN A C 1
ATOM 1880 O O . ASN A 1 237 ? 4.652 -23.812 3.824 1 95.81 237 ASN A O 1
ATOM 1884 N N . LEU A 1 238 ? 4.59 -23.25 1.659 1 95.31 238 LEU A N 1
ATOM 1885 C CA . LEU A 1 238 ? 4.543 -21.828 1.948 1 95.31 238 LEU A CA 1
ATOM 1886 C C . LEU A 1 238 ? 3.225 -21.453 2.611 1 95.31 238 LEU A C 1
ATOM 1888 O O . LEU A 1 238 ? 3.201 -20.641 3.539 1 95.31 238 LEU A O 1
ATOM 1892 N N . ALA A 1 239 ? 2.121 -22.031 2.092 1 97.38 239 ALA A N 1
ATOM 1893 C CA . ALA A 1 239 ? 0.821 -21.812 2.717 1 97.38 239 ALA A CA 1
ATOM 1894 C C . ALA A 1 239 ? 0.834 -22.234 4.184 1 97.38 239 ALA A C 1
ATOM 1896 O O . ALA A 1 239 ? 0.307 -21.531 5.047 1 97.38 239 ALA A O 1
ATOM 1897 N N . GLU A 1 240 ? 1.444 -23.344 4.422 1 95.62 240 GLU A N 1
ATOM 1898 C CA . GLU A 1 240 ? 1.564 -23.812 5.797 1 95.62 240 GLU A CA 1
ATOM 1899 C C . GLU A 1 240 ? 2.4 -22.859 6.641 1 95.62 240 GLU A C 1
ATOM 1901 O O . GLU A 1 240 ? 2.104 -22.641 7.816 1 95.62 240 GLU A O 1
ATOM 1906 N N . TRP A 1 241 ? 3.439 -22.375 6.043 1 93.44 241 TRP A N 1
ATOM 1907 C CA . TRP A 1 241 ? 4.254 -21.391 6.746 1 93.44 241 TRP A CA 1
ATOM 1908 C C . TRP A 1 241 ? 3.414 -20.172 7.152 1 93.44 241 TRP A C 1
ATOM 1910 O O . TRP A 1 241 ? 3.494 -19.719 8.289 1 93.44 241 TRP A O 1
ATOM 1920 N N . ILE A 1 242 ? 2.549 -19.672 6.254 1 95 242 ILE A N 1
ATOM 1921 C CA . ILE A 1 242 ? 1.724 -18.5 6.531 1 95 242 ILE A CA 1
ATOM 1922 C C . ILE A 1 242 ? 0.749 -18.797 7.664 1 95 242 ILE A C 1
ATOM 1924 O O . ILE A 1 242 ? 0.586 -18 8.586 1 95 242 ILE A O 1
ATOM 1928 N N . VAL A 1 243 ? 0.163 -19.984 7.648 1 95.25 243 VAL A N 1
ATOM 1929 C CA . VAL A 1 243 ? -0.799 -20.391 8.664 1 95.25 243 VAL A CA 1
ATOM 1930 C C . VAL A 1 243 ? -0.143 -20.359 10.039 1 95.25 243 VAL A C 1
ATOM 1932 O O . VAL A 1 243 ? -0.773 -19.953 11.023 1 95.25 243 VAL A O 1
ATOM 1935 N N . ASN A 1 244 ? 1.087 -20.688 10.086 1 92.12 244 ASN A N 1
ATOM 1936 C CA . ASN A 1 244 ? 1.782 -20.812 11.367 1 92.12 244 ASN A CA 1
ATOM 1937 C C . ASN A 1 244 ? 2.359 -19.469 11.812 1 92.12 244 ASN A C 1
ATOM 1939 O O . ASN A 1 244 ? 2.836 -19.328 12.938 1 92.12 244 ASN A O 1
ATOM 1943 N N . ASN A 1 245 ? 2.287 -18.469 10.945 1 89.94 245 ASN A N 1
ATOM 1944 C CA . ASN A 1 245 ? 2.949 -17.219 11.273 1 89.94 245 ASN A CA 1
ATOM 1945 C C . ASN A 1 245 ? 1.995 -16.031 11.148 1 89.94 245 ASN A C 1
ATOM 1947 O O . ASN A 1 245 ? 2.322 -14.922 11.57 1 89.94 245 ASN A O 1
ATOM 1951 N N . THR A 1 246 ? 0.755 -16.266 10.664 1 94.06 246 THR A N 1
ATOM 1952 C CA . THR A 1 246 ? -0.198 -15.195 10.398 1 94.06 246 THR A CA 1
ATOM 1953 C C . THR A 1 246 ? -0.864 -14.727 11.688 1 94.06 246 THR A C 1
ATOM 1955 O O . THR A 1 246 ? -1.008 -15.508 12.633 1 94.06 246 THR A O 1
ATOM 1958 N N . LYS A 1 247 ? -1.234 -13.5 11.781 1 93 247 LYS A N 1
ATOM 1959 C CA . LYS A 1 247 ? -2.049 -12.961 12.867 1 93 247 LYS A CA 1
ATOM 1960 C C . LYS A 1 247 ? -3.506 -12.812 12.438 1 93 247 LYS A C 1
ATOM 1962 O O . LYS A 1 247 ? -4.359 -12.43 13.242 1 93 247 LYS A O 1
ATOM 1967 N N . VAL A 1 248 ? -3.816 -13.109 11.203 1 96.81 248 VAL A N 1
ATOM 1968 C CA . VAL A 1 248 ? -5.121 -12.836 10.617 1 96.81 248 VAL A CA 1
ATOM 1969 C C . VAL A 1 248 ? -6.18 -13.711 11.281 1 96.81 248 VAL A C 1
ATOM 1971 O O . VAL A 1 248 ? -7.273 -13.242 11.602 1 96.81 248 VAL A O 1
ATOM 1974 N N . THR A 1 249 ? -5.863 -15 11.531 1 94.94 249 THR A N 1
ATOM 1975 C CA . THR A 1 249 ? -6.824 -15.938 12.086 1 94.94 249 THR A CA 1
ATOM 1976 C C . THR A 1 249 ? -7.312 -15.469 13.453 1 94.94 249 THR A C 1
ATOM 1978 O O . THR A 1 249 ? -8.516 -15.453 13.719 1 94.94 249 THR A O 1
ATOM 1981 N N . THR A 1 250 ? -6.379 -15.055 14.297 1 94.75 250 THR A N 1
ATOM 1982 C CA . THR A 1 250 ? -6.73 -14.578 15.633 1 94.75 250 THR A CA 1
ATOM 1983 C C . THR A 1 250 ? -7.57 -13.305 15.539 1 94.75 250 THR A C 1
ATOM 1985 O O . THR A 1 250 ? -8.547 -13.141 16.281 1 94.75 250 THR A O 1
ATOM 1988 N N . LEU A 1 251 ? -7.215 -12.414 14.656 1 95.12 251 LEU A N 1
ATOM 1989 C CA . LEU A 1 251 ? -7.926 -11.148 14.508 1 95.12 251 LEU A CA 1
ATOM 1990 C C . LEU A 1 251 ? -9.344 -11.375 13.992 1 95.12 251 LEU A C 1
ATOM 1992 O O . LEU A 1 251 ? -10.289 -10.734 14.461 1 95.12 251 LEU A O 1
ATOM 1996 N N . LEU A 1 252 ? -9.508 -12.297 13.055 1 94.94 252 LEU A N 1
ATOM 1997 C CA . LEU A 1 252 ? -10.836 -12.594 12.547 1 94.94 252 LEU A CA 1
ATOM 1998 C C . LEU A 1 252 ? -11.734 -13.141 13.648 1 94.94 252 LEU A C 1
ATOM 2000 O O . LEU A 1 252 ? -12.945 -12.891 13.656 1 94.94 252 LEU A O 1
ATOM 2004 N N . ALA A 1 253 ? -11.141 -13.836 14.648 1 94.44 253 ALA A N 1
ATOM 2005 C CA . ALA A 1 253 ? -11.898 -14.477 15.719 1 94.44 253 ALA A CA 1
ATOM 2006 C C . ALA A 1 253 ? -12.227 -13.477 16.828 1 94.44 253 ALA A C 1
ATOM 2008 O O . ALA A 1 253 ? -13.031 -13.766 17.719 1 94.44 253 ALA A O 1
ATOM 2009 N N . THR A 1 254 ? -11.656 -12.25 16.859 1 92.69 254 THR A N 1
ATOM 2010 C CA . THR A 1 254 ? -11.812 -11.32 17.984 1 92.69 254 THR A CA 1
ATOM 2011 C C . THR A 1 254 ? -12.484 -10.031 17.516 1 92.69 254 THR A C 1
ATOM 2013 O O . THR A 1 254 ? -12.234 -8.961 18.078 1 92.69 254 THR A O 1
ATOM 2016 N N . ARG A 1 255 ? -13.188 -10.125 16.469 1 91.81 255 ARG A N 1
ATOM 2017 C CA . ARG A 1 255 ? -13.93 -8.945 16.031 1 91.81 255 ARG A CA 1
ATOM 2018 C C . ARG A 1 255 ? -14.773 -8.375 17.156 1 91.81 255 ARG A C 1
ATOM 2020 O O . ARG A 1 255 ? -15.492 -9.117 17.844 1 91.81 255 ARG A O 1
ATOM 2027 N N . PRO A 1 256 ? -14.602 -7.172 17.469 1 90.56 256 PRO A N 1
ATOM 2028 C CA . PRO A 1 256 ? -15.383 -6.598 18.562 1 90.56 256 PRO A CA 1
ATOM 2029 C C . PRO A 1 256 ? -16.875 -6.504 18.25 1 90.56 256 PRO A C 1
ATOM 2031 O O . PRO A 1 256 ? -17.25 -6.461 17.078 1 90.56 256 PRO A O 1
ATOM 2034 N N . MET B 1 1 ? 6.488 -42.312 8 1 54.19 1 MET B N 1
ATOM 2035 C CA . MET B 1 1 ? 7.203 -41.625 9.078 1 54.19 1 MET B CA 1
ATOM 2036 C C . MET B 1 1 ? 6.656 -40.219 9.297 1 54.19 1 MET B C 1
ATOM 2038 O O . MET B 1 1 ? 6.469 -39.469 8.336 1 54.19 1 MET B O 1
ATOM 2042 N N . VAL B 1 2 ? 6.062 -40 10.406 1 74.75 2 VAL B N 1
ATOM 2043 C CA . VAL B 1 2 ? 5.387 -38.781 10.781 1 74.75 2 VAL B CA 1
ATOM 2044 C C . VAL B 1 2 ? 6.398 -37.625 10.852 1 74.75 2 VAL B C 1
ATOM 2046 O O . VAL B 1 2 ? 7.477 -37.781 11.43 1 74.75 2 VAL B O 1
ATOM 2049 N N . GLU B 1 3 ? 6.309 -36.688 10.008 1 84.94 3 GLU B N 1
ATOM 2050 C CA . GLU B 1 3 ? 7.203 -35.531 9.969 1 84.94 3 GLU B CA 1
ATOM 2051 C C . GLU B 1 3 ? 7.328 -34.875 11.336 1 84.94 3 GLU B C 1
ATOM 2053 O O . GLU B 1 3 ? 6.32 -34.594 11.992 1 84.94 3 GLU B O 1
ATOM 2058 N N . THR B 1 4 ? 8.555 -34.906 12.055 1 88.81 4 THR B N 1
ATOM 2059 C CA . THR B 1 4 ? 8.789 -34.25 13.336 1 88.81 4 THR B CA 1
ATOM 2060 C C . THR B 1 4 ? 8.523 -32.75 13.227 1 88.81 4 THR B C 1
ATOM 2062 O O . THR B 1 4 ? 8.555 -32.188 12.133 1 88.81 4 THR B O 1
ATOM 2065 N N . PRO B 1 5 ? 8.18 -32.125 14.312 1 85.56 5 PRO B N 1
ATOM 2066 C CA . PRO B 1 5 ? 7.984 -30.688 14.305 1 85.56 5 PRO B CA 1
ATOM 2067 C C . PRO B 1 5 ? 9.188 -29.922 13.75 1 85.56 5 PRO B C 1
ATOM 2069 O O . PRO B 1 5 ? 9.023 -28.922 13.062 1 85.56 5 PRO B O 1
ATOM 2072 N N . GLN B 1 6 ? 10.328 -30.438 14.078 1 84.75 6 GLN B N 1
ATOM 2073 C CA . GLN B 1 6 ? 11.547 -29.797 13.586 1 84.75 6 GLN B CA 1
ATOM 2074 C C . GLN B 1 6 ? 11.664 -29.922 12.07 1 84.75 6 GLN B C 1
ATOM 2076 O O . GLN B 1 6 ? 12.078 -28.984 11.391 1 84.75 6 GLN B O 1
ATOM 2081 N N . GLN B 1 7 ? 11.297 -31.062 11.57 1 86.38 7 GLN B N 1
ATOM 2082 C CA . GLN B 1 7 ? 11.336 -31.297 10.133 1 86.38 7 GLN B CA 1
ATOM 2083 C C . GLN B 1 7 ? 10.289 -30.438 9.414 1 86.38 7 GLN B C 1
ATOM 2085 O O . GLN B 1 7 ? 10.547 -29.922 8.336 1 86.38 7 GLN B O 1
ATOM 2090 N N . ALA B 1 8 ? 9.164 -30.391 10.062 1 86.56 8 ALA B N 1
ATOM 2091 C CA . ALA B 1 8 ? 8.102 -29.562 9.484 1 86.56 8 ALA B CA 1
ATOM 2092 C C . ALA B 1 8 ? 8.516 -28.109 9.43 1 86.56 8 ALA B C 1
ATOM 2094 O O . ALA B 1 8 ? 8.273 -27.422 8.43 1 86.56 8 ALA B O 1
ATOM 2095 N N . GLU B 1 9 ? 9.172 -27.703 10.469 1 85.44 9 GLU B N 1
ATOM 2096 C CA . GLU B 1 9 ? 9.648 -26.328 10.516 1 85.44 9 GLU B CA 1
ATOM 2097 C C . GLU B 1 9 ? 10.719 -26.078 9.445 1 85.44 9 GLU B C 1
ATOM 2099 O O . GLU B 1 9 ? 10.727 -25.016 8.812 1 85.44 9 GLU B O 1
ATOM 2104 N N . ALA B 1 10 ? 11.531 -27.031 9.258 1 87.38 10 ALA B N 1
ATOM 2105 C CA . ALA B 1 10 ? 12.578 -26.922 8.242 1 87.38 10 ALA B CA 1
ATOM 2106 C C . ALA B 1 10 ? 11.984 -26.875 6.84 1 87.38 10 ALA B C 1
ATOM 2108 O O . ALA B 1 10 ? 12.461 -26.125 5.984 1 87.38 10 ALA B O 1
ATOM 2109 N N . ARG B 1 11 ? 11.016 -27.656 6.672 1 87.38 11 ARG B N 1
ATOM 2110 C CA . ARG B 1 11 ? 10.336 -27.688 5.379 1 87.38 11 ARG B CA 1
ATOM 2111 C C . ARG B 1 11 ? 9.656 -26.359 5.074 1 87.38 11 ARG B C 1
ATOM 2113 O O . ARG B 1 11 ? 9.773 -25.844 3.963 1 87.38 11 ARG B O 1
ATOM 2120 N N . ARG B 1 12 ? 9.055 -25.875 6.066 1 87.12 12 ARG B N 1
ATOM 2121 C CA . ARG B 1 12 ? 8.375 -24.594 5.91 1 87.12 12 ARG B CA 1
ATOM 2122 C C . ARG B 1 12 ? 9.383 -23.469 5.676 1 87.12 12 ARG B C 1
ATOM 2124 O O . ARG B 1 12 ? 9.156 -22.594 4.836 1 87.12 12 ARG B O 1
ATOM 2131 N N . ALA B 1 13 ? 10.414 -23.547 6.371 1 84.69 13 ALA B N 1
ATOM 2132 C CA . ALA B 1 13 ? 11.469 -22.547 6.211 1 84.69 13 ALA B CA 1
ATOM 2133 C C . ALA B 1 13 ? 12.055 -22.578 4.805 1 84.69 13 ALA B C 1
ATOM 2135 O O . ALA B 1 13 ? 12.312 -21.531 4.199 1 84.69 13 ALA B O 1
ATOM 2136 N N . ALA B 1 14 ? 12.219 -23.75 4.309 1 86 14 ALA B N 1
ATOM 2137 C CA . ALA B 1 14 ? 12.742 -23.922 2.957 1 86 14 ALA B CA 1
ATOM 2138 C C . ALA B 1 14 ? 11.773 -23.391 1.914 1 86 14 ALA B C 1
ATOM 2140 O O . ALA B 1 14 ? 12.188 -22.844 0.891 1 86 14 ALA B O 1
ATOM 2141 N N . ALA B 1 15 ? 10.57 -23.562 2.188 1 87.5 15 ALA B N 1
ATOM 2142 C CA . ALA B 1 15 ? 9.547 -23.047 1.276 1 87.5 15 ALA B CA 1
ATOM 2143 C C . ALA B 1 15 ? 9.57 -21.531 1.225 1 87.5 15 ALA B C 1
ATOM 2145 O O . ALA B 1 15 ? 9.43 -20.938 0.153 1 87.5 15 ALA B O 1
ATOM 2146 N N . LEU B 1 16 ? 9.742 -20.938 2.361 1 86.88 16 LEU B N 1
ATOM 2147 C CA . LEU B 1 16 ? 9.859 -19.484 2.404 1 86.88 16 LEU B CA 1
ATOM 2148 C C . LEU B 1 16 ? 11.094 -19.016 1.629 1 86.88 16 LEU B C 1
ATOM 2150 O O . LEU B 1 16 ? 11 -18.094 0.815 1 86.88 16 LEU B O 1
ATOM 2154 N N . ASP B 1 17 ? 12.133 -19.703 1.781 1 83.12 17 ASP B N 1
ATOM 2155 C CA . ASP B 1 17 ? 13.367 -19.344 1.089 1 83.12 17 ASP B CA 1
ATOM 2156 C C . ASP B 1 17 ? 13.18 -19.406 -0.426 1 83.12 17 ASP B C 1
ATOM 2158 O O . ASP B 1 17 ? 13.633 -18.516 -1.145 1 83.12 17 ASP B O 1
ATOM 2162 N N . ARG B 1 18 ? 12.562 -20.375 -0.859 1 82.44 18 ARG B N 1
ATOM 2163 C CA . ARG B 1 18 ? 12.312 -20.531 -2.289 1 82.44 18 ARG B CA 1
ATOM 2164 C C . ARG B 1 18 ? 11.43 -19.422 -2.818 1 82.44 18 ARG B C 1
ATOM 2166 O O . ARG B 1 18 ? 11.641 -18.922 -3.928 1 82.44 18 ARG B O 1
ATOM 2173 N N . ALA B 1 19 ? 10.555 -19.078 -1.971 1 82.94 19 ALA B N 1
ATOM 2174 C CA . ALA B 1 19 ? 9.578 -18.078 -2.387 1 82.94 19 ALA B CA 1
ATOM 2175 C C . ALA B 1 19 ? 10.219 -16.703 -2.473 1 82.94 19 ALA B C 1
ATOM 2177 O O . ALA B 1 19 ? 9.805 -15.867 -3.287 1 82.94 19 ALA B O 1
ATOM 2178 N N . ILE B 1 20 ? 11.25 -16.484 -1.634 1 79.31 20 ILE B N 1
ATOM 2179 C CA . ILE B 1 20 ? 11.773 -15.125 -1.535 1 79.31 20 ILE B CA 1
ATOM 2180 C C . ILE B 1 20 ? 13.133 -15.047 -2.225 1 79.31 20 ILE B C 1
ATOM 2182 O O . ILE B 1 20 ? 13.891 -14.094 -2.012 1 79.31 20 ILE B O 1
ATOM 2186 N N . SER B 1 21 ? 13.523 -16.047 -2.914 1 68.69 21 SER B N 1
ATOM 2187 C CA . SER B 1 21 ? 14.82 -16.109 -3.578 1 68.69 21 SER B CA 1
ATOM 2188 C C . SER B 1 21 ? 14.906 -15.078 -4.703 1 68.69 21 SER B C 1
ATOM 2190 O O . SER B 1 21 ? 14.742 -15.422 -5.875 1 68.69 21 SER B O 1
ATOM 2192 N N . THR B 1 22 ? 15.031 -13.828 -4.34 1 67.69 22 THR B N 1
ATOM 2193 C CA . THR B 1 22 ? 15.125 -12.688 -5.25 1 67.69 22 THR B CA 1
ATOM 2194 C C . THR B 1 22 ? 16.391 -11.891 -4.977 1 67.69 22 THR B C 1
ATOM 2196 O O . THR B 1 22 ? 17.078 -12.102 -3.967 1 67.69 22 THR B O 1
ATOM 2199 N N . PRO B 1 23 ? 16.766 -11.141 -5.996 1 69.38 23 PRO B N 1
ATOM 2200 C CA . PRO B 1 23 ? 17.844 -10.195 -5.734 1 69.38 23 PRO B CA 1
ATOM 2201 C C . PRO B 1 23 ? 17.625 -9.367 -4.473 1 69.38 23 PRO B C 1
ATOM 2203 O O . PRO B 1 23 ? 18.578 -9.023 -3.771 1 69.38 23 PRO B O 1
ATOM 2206 N N . ARG B 1 24 ? 16.359 -9.266 -4.141 1 71.31 24 ARG B N 1
ATOM 2207 C CA . ARG B 1 24 ? 16.047 -8.508 -2.934 1 71.31 24 ARG B CA 1
ATOM 2208 C C . ARG B 1 24 ? 16.453 -9.273 -1.683 1 71.31 24 ARG B C 1
ATOM 2210 O O . ARG B 1 24 ? 16.797 -8.664 -0.664 1 71.31 24 ARG B O 1
ATOM 2217 N N . TYR B 1 25 ? 16.406 -10.594 -1.788 1 82.56 25 TYR B N 1
ATOM 2218 C CA . TYR B 1 25 ? 16.781 -11.406 -0.638 1 82.56 25 TYR B CA 1
ATOM 2219 C C . TYR B 1 25 ? 18.297 -11.336 -0.39 1 82.56 25 TYR B C 1
ATOM 2221 O O . TYR B 1 25 ? 18.75 -11.594 0.722 1 82.56 25 TYR B O 1
ATOM 2229 N N . ALA B 1 26 ? 18.969 -10.969 -1.449 1 82.88 26 ALA B N 1
ATOM 2230 C CA . ALA B 1 26 ? 20.406 -10.852 -1.328 1 82.88 26 ALA B CA 1
ATOM 2231 C C . ALA B 1 26 ? 20.797 -9.812 -0.28 1 82.88 26 ALA B C 1
ATOM 2233 O O . ALA B 1 26 ? 21.797 -9.977 0.431 1 82.88 26 ALA B O 1
ATOM 2234 N N . SER B 1 27 ? 19.984 -8.766 -0.162 1 87.06 27 SER B N 1
ATOM 2235 C CA . SER B 1 27 ? 20.266 -7.727 0.828 1 87.06 27 SER B CA 1
ATOM 2236 C C . SER B 1 27 ? 20.188 -8.281 2.246 1 87.06 27 SER B C 1
ATOM 2238 O O . SER B 1 27 ? 20.984 -7.895 3.109 1 87.06 27 SER B O 1
ATOM 2240 N N . TYR B 1 28 ? 19.328 -9.242 2.529 1 90.56 28 TYR B N 1
ATOM 2241 C CA . TYR B 1 28 ? 19.188 -9.852 3.846 1 90.56 28 TYR B CA 1
ATOM 2242 C C . TYR B 1 28 ? 20.328 -10.82 4.125 1 90.56 28 TYR B C 1
ATOM 2244 O O . TYR B 1 28 ? 20.859 -10.859 5.242 1 90.56 28 TYR B O 1
ATOM 2252 N N . LEU B 1 29 ? 20.688 -11.555 3.074 1 90.25 29 LEU B N 1
ATOM 2253 C CA . LEU B 1 29 ? 21.812 -12.469 3.211 1 90.25 29 LEU B CA 1
ATOM 2254 C C . LEU B 1 29 ? 23.094 -11.703 3.529 1 90.25 29 LEU B C 1
ATOM 2256 O O . LEU B 1 29 ? 23.859 -12.094 4.41 1 90.25 29 LEU B O 1
ATOM 2260 N N . ASN B 1 30 ? 23.25 -10.609 2.844 1 90.75 30 ASN B N 1
ATOM 2261 C CA . ASN B 1 30 ? 24.422 -9.781 3.094 1 90.75 30 ASN B CA 1
ATOM 2262 C C . ASN B 1 30 ? 24.422 -9.219 4.516 1 90.75 30 ASN B C 1
ATOM 2264 O O . ASN B 1 30 ? 25.438 -9.273 5.203 1 90.75 30 ASN B O 1
ATOM 2268 N N . ALA B 1 31 ? 23.328 -8.734 4.965 1 91.31 31 ALA B N 1
ATOM 2269 C CA . ALA B 1 31 ? 23.219 -8.148 6.297 1 91.31 31 ALA B CA 1
ATOM 2270 C C . ALA B 1 31 ? 23.375 -9.203 7.379 1 91.31 31 ALA B C 1
ATOM 2272 O O . ALA B 1 31 ? 23.781 -8.898 8.5 1 91.31 31 ALA B O 1
ATOM 2273 N N . ALA B 1 32 ? 23.094 -10.453 6.984 1 93.19 32 ALA B N 1
ATOM 2274 C CA . ALA B 1 32 ? 23.156 -11.555 7.941 1 93.19 32 ALA B CA 1
ATOM 2275 C C . ALA B 1 32 ? 24.5 -12.297 7.848 1 93.19 32 ALA B C 1
ATOM 2277 O O . ALA B 1 32 ? 24.656 -13.375 8.414 1 93.19 32 ALA B O 1
ATOM 2278 N N . GLY B 1 33 ? 25.5 -11.828 7.09 1 93.12 33 GLY B N 1
ATOM 2279 C CA . GLY B 1 33 ? 26.797 -12.477 6.934 1 93.12 33 GLY B CA 1
ATOM 2280 C C . GLY B 1 33 ? 26.703 -13.805 6.195 1 93.12 33 GLY B C 1
ATOM 2281 O O . GLY B 1 33 ? 27.375 -14.773 6.57 1 93.12 33 GLY B O 1
ATOM 2282 N N . GLN B 1 34 ? 25.734 -13.922 5.387 1 91.56 34 GLN B N 1
ATOM 2283 C CA . GLN B 1 34 ? 25.531 -15.078 4.516 1 91.56 34 GLN B CA 1
ATOM 2284 C C . GLN B 1 34 ? 24.984 -16.266 5.301 1 91.56 34 GLN B C 1
ATOM 2286 O O . GLN B 1 34 ? 25.047 -17.406 4.832 1 91.56 34 GLN B O 1
ATOM 2291 N N . ASP B 1 35 ? 24.531 -16 6.508 1 92.62 35 ASP B N 1
ATOM 2292 C CA . ASP B 1 35 ? 23.828 -17.016 7.293 1 92.62 35 ASP B CA 1
ATOM 2293 C C . ASP B 1 35 ? 22.359 -17.094 6.902 1 92.62 35 ASP B C 1
ATOM 2295 O O . ASP B 1 35 ? 21.578 -16.188 7.207 1 92.62 35 ASP B O 1
ATOM 2299 N N . ALA B 1 36 ? 21.953 -18.219 6.34 1 87.25 36 ALA B N 1
ATOM 2300 C CA . ALA B 1 36 ? 20.625 -18.375 5.773 1 87.25 36 ALA B CA 1
ATOM 2301 C C . ALA B 1 36 ? 19.547 -18.25 6.852 1 87.25 36 ALA B C 1
ATOM 2303 O O . ALA B 1 36 ? 18.5 -17.656 6.629 1 87.25 36 ALA B O 1
ATOM 2304 N N . ASP B 1 37 ? 19.828 -18.828 7.969 1 89.06 37 ASP B N 1
ATOM 2305 C CA . ASP B 1 37 ? 18.859 -18.797 9.055 1 89.06 37 ASP B CA 1
ATOM 2306 C C . ASP B 1 37 ? 18.672 -17.375 9.578 1 89.06 37 ASP B C 1
ATOM 2308 O O . ASP B 1 37 ? 17.531 -16.922 9.789 1 89.06 37 ASP B O 1
ATOM 2312 N N . ARG B 1 38 ? 19.75 -16.688 9.766 1 92.94 38 ARG B N 1
ATOM 2313 C CA . ARG B 1 38 ? 19.672 -15.305 10.234 1 92.94 38 ARG B CA 1
ATOM 2314 C C . ARG B 1 38 ? 19.031 -14.406 9.188 1 92.94 38 ARG B C 1
ATOM 2316 O O . ARG B 1 38 ? 18.297 -13.477 9.531 1 92.94 38 ARG B O 1
ATOM 2323 N N . ALA B 1 39 ? 19.328 -14.656 7.957 1 92.06 39 ALA B N 1
ATOM 2324 C CA . ALA B 1 39 ? 18.734 -13.883 6.871 1 92.06 39 ALA B CA 1
ATOM 2325 C C . ALA B 1 39 ? 17.219 -14.047 6.836 1 92.06 39 ALA B C 1
ATOM 2327 O O . ALA B 1 39 ? 16.484 -13.07 6.633 1 92.06 39 ALA B O 1
ATOM 2328 N N . ARG B 1 40 ? 16.75 -15.266 7.066 1 88.81 40 ARG B N 1
ATOM 2329 C CA . ARG B 1 40 ? 15.32 -15.531 7.094 1 88.81 40 ARG B CA 1
ATOM 2330 C C . ARG B 1 40 ? 14.648 -14.797 8.25 1 88.81 40 ARG B C 1
ATOM 2332 O O . ARG B 1 40 ? 13.578 -14.195 8.07 1 88.81 40 ARG B O 1
ATOM 2339 N N . LYS B 1 41 ? 15.289 -14.859 9.406 1 91.38 41 LYS B N 1
ATOM 2340 C CA . LYS B 1 41 ? 14.758 -14.148 10.57 1 91.38 41 LYS B CA 1
ATOM 2341 C C . LYS B 1 41 ? 14.711 -12.648 10.32 1 91.38 41 LYS B C 1
ATOM 2343 O O . LYS B 1 41 ? 13.742 -11.984 10.695 1 91.38 41 LYS B O 1
ATOM 2348 N N . LEU B 1 42 ? 15.75 -12.188 9.695 1 93.56 42 LEU B N 1
ATOM 2349 C CA . LEU B 1 42 ? 15.812 -10.766 9.375 1 93.56 42 LEU B CA 1
ATOM 2350 C C . LEU B 1 42 ? 14.719 -10.383 8.383 1 93.56 42 LEU B C 1
ATOM 2352 O O . LEU B 1 42 ? 14.117 -9.312 8.492 1 93.56 42 LEU B O 1
ATOM 2356 N N . TYR B 1 43 ? 14.469 -11.219 7.434 1 90.88 43 TYR B N 1
ATOM 2357 C CA . TYR B 1 43 ? 13.43 -10.977 6.441 1 90.88 43 TYR B CA 1
ATOM 2358 C C . TYR B 1 43 ? 12.055 -10.906 7.105 1 90.88 43 TYR B C 1
ATOM 2360 O O . TYR B 1 43 ? 11.281 -9.984 6.836 1 90.88 43 TYR B O 1
ATOM 2368 N N . VAL B 1 44 ? 11.797 -11.844 7.973 1 89 44 VAL B N 1
ATOM 2369 C CA . VAL B 1 44 ? 10.508 -11.891 8.656 1 89 44 VAL B CA 1
ATOM 2370 C C . VAL B 1 44 ? 10.367 -10.672 9.562 1 89 44 VAL B C 1
ATOM 2372 O O . VAL B 1 44 ? 9.312 -10.039 9.609 1 89 44 VAL B O 1
ATOM 2375 N N . TRP B 1 45 ? 11.406 -10.328 10.258 1 93.38 45 TRP B N 1
ATOM 2376 C CA . TRP B 1 45 ? 11.414 -9.141 11.094 1 93.38 45 TRP B CA 1
ATOM 2377 C C . TRP B 1 45 ? 11.133 -7.887 10.273 1 93.38 45 TRP B C 1
ATOM 2379 O O . TRP B 1 45 ? 10.328 -7.043 10.664 1 93.38 45 TRP B O 1
ATOM 2389 N N . ASP B 1 46 ? 11.828 -7.797 9.156 1 94.19 46 ASP B N 1
ATOM 2390 C CA . ASP B 1 46 ? 11.672 -6.641 8.281 1 94.19 46 ASP B CA 1
ATOM 2391 C C . ASP B 1 46 ? 10.227 -6.523 7.793 1 94.19 46 ASP B C 1
ATOM 2393 O O . ASP B 1 46 ? 9.672 -5.426 7.73 1 94.19 46 ASP B O 1
ATOM 2397 N N . ARG B 1 47 ? 9.672 -7.582 7.449 1 89.81 47 ARG B N 1
ATOM 2398 C CA . ARG B 1 47 ? 8.273 -7.621 7.031 1 89.81 47 ARG B CA 1
ATOM 2399 C C . ARG B 1 47 ? 7.352 -7.164 8.156 1 89.81 47 ARG B C 1
ATOM 2401 O O . ARG B 1 47 ? 6.438 -6.371 7.938 1 89.81 47 ARG B O 1
ATOM 2408 N N . ASP B 1 48 ? 7.578 -7.691 9.336 1 91.44 48 ASP B N 1
ATOM 2409 C CA . ASP B 1 48 ? 6.766 -7.324 10.492 1 91.44 48 ASP B CA 1
ATOM 2410 C C . ASP B 1 48 ? 6.906 -5.84 10.82 1 91.44 48 ASP B C 1
ATOM 2412 O O . ASP B 1 48 ? 5.926 -5.172 11.141 1 91.44 48 ASP B O 1
ATOM 2416 N N . LEU B 1 49 ? 8.117 -5.387 10.75 1 94.81 49 LEU B N 1
ATOM 2417 C CA . LEU B 1 49 ? 8.359 -3.969 10.984 1 94.81 49 LEU B CA 1
ATOM 2418 C C . LEU B 1 49 ? 7.625 -3.117 9.953 1 94.81 49 LEU B C 1
ATOM 2420 O O . LEU B 1 49 ? 6.977 -2.129 10.305 1 94.81 49 LEU B O 1
ATOM 2424 N N . SER B 1 50 ? 7.742 -3.496 8.719 1 93.81 50 SER B N 1
ATOM 2425 C CA . SER B 1 50 ? 7.078 -2.777 7.641 1 93.81 50 SER B CA 1
ATOM 2426 C C . SER B 1 50 ? 5.57 -2.73 7.852 1 93.81 50 SER B C 1
ATOM 2428 O O . SER B 1 50 ? 4.945 -1.683 7.68 1 93.81 50 SER B O 1
ATOM 2430 N N . THR B 1 51 ? 5.02 -3.803 8.25 1 90.88 51 THR B N 1
ATOM 2431 C CA . THR B 1 51 ? 3.58 -3.887 8.477 1 90.88 51 THR B CA 1
ATOM 2432 C C . THR B 1 51 ? 3.172 -3.023 9.664 1 90.88 51 THR B C 1
ATOM 2434 O O . THR B 1 51 ? 2.135 -2.357 9.633 1 90.88 51 THR B O 1
ATOM 2437 N N . ALA B 1 52 ? 3.949 -3.078 10.695 1 93.62 52 ALA B N 1
ATOM 2438 C CA . ALA B 1 52 ? 3.672 -2.246 11.867 1 93.62 52 ALA B CA 1
ATOM 2439 C C . ALA B 1 52 ? 3.736 -0.763 11.508 1 93.62 52 ALA B C 1
ATOM 2441 O O . ALA B 1 52 ? 2.904 0.027 11.961 1 93.62 52 ALA B O 1
ATOM 2442 N N . VAL B 1 53 ? 4.719 -0.428 10.742 1 95.88 53 VAL B N 1
ATOM 2443 C CA . VAL B 1 53 ? 4.863 0.952 10.289 1 95.88 53 VAL B CA 1
ATOM 2444 C C . VAL B 1 53 ? 3.641 1.353 9.469 1 95.88 53 VAL B C 1
ATOM 2446 O O . VAL B 1 53 ? 3.1 2.447 9.641 1 95.88 53 VAL B O 1
ATOM 2449 N N . LEU B 1 54 ? 3.18 0.48 8.672 1 91.94 54 LEU B N 1
ATOM 2450 C CA . LEU B 1 54 ? 2.016 0.763 7.836 1 91.94 54 LEU B CA 1
ATOM 2451 C C . LEU B 1 54 ? 0.773 0.973 8.695 1 91.94 54 LEU B C 1
ATOM 2453 O O . LEU B 1 54 ? -0.08 1.802 8.367 1 91.94 54 LEU B O 1
ATOM 2457 N N . ALA B 1 55 ? 0.677 0.236 9.719 1 91.25 55 ALA B N 1
ATOM 2458 C CA . ALA B 1 55 ? -0.449 0.399 10.633 1 91.25 55 ALA B CA 1
ATOM 2459 C C . ALA B 1 55 ? -0.463 1.798 11.242 1 91.25 55 ALA B C 1
ATOM 2461 O O . ALA B 1 55 ? -1.517 2.434 11.328 1 91.25 55 ALA B O 1
ATOM 2462 N N . ASP B 1 56 ? 0.654 2.244 11.633 1 95.31 56 ASP B N 1
ATOM 2463 C CA . ASP B 1 56 ? 0.757 3.602 12.164 1 95.31 56 ASP B CA 1
ATOM 2464 C C . ASP B 1 56 ? 0.457 4.637 11.086 1 95.31 56 ASP B C 1
ATOM 2466 O O . ASP B 1 56 ? -0.276 5.598 11.328 1 95.31 56 ASP B O 1
ATOM 2470 N N . LEU B 1 57 ? 1.012 4.383 9.93 1 95.19 57 LEU B N 1
ATOM 2471 C CA . LEU B 1 57 ? 0.885 5.344 8.836 1 95.19 57 LEU B CA 1
ATOM 2472 C C . LEU B 1 57 ? -0.563 5.445 8.367 1 95.19 57 LEU B C 1
ATOM 2474 O O . LEU B 1 57 ? -0.993 6.5 7.895 1 95.19 57 LEU B O 1
ATOM 2478 N N . ALA B 1 58 ? -1.317 4.395 8.516 1 90.94 58 ALA B N 1
ATOM 2479 C CA . ALA B 1 58 ? -2.736 4.445 8.18 1 90.94 58 ALA B CA 1
ATOM 2480 C C . ALA B 1 58 ? -3.445 5.551 8.961 1 90.94 58 ALA B C 1
ATOM 2482 O O . ALA B 1 58 ? -4.289 6.262 8.414 1 90.94 58 ALA B O 1
ATOM 2483 N N . ILE B 1 59 ? -3.053 5.723 10.172 1 91.25 59 ILE B N 1
ATOM 2484 C CA . ILE B 1 59 ? -3.631 6.754 11.023 1 91.25 59 ILE B CA 1
ATOM 2485 C C . ILE B 1 59 ? -3.094 8.125 10.617 1 91.25 59 ILE B C 1
ATOM 2487 O O . ILE B 1 59 ? -3.854 9.094 10.516 1 91.25 59 ILE B O 1
ATOM 2491 N N . VAL B 1 60 ? -1.827 8.164 10.383 1 95.38 60 VAL B N 1
ATOM 2492 C CA . VAL B 1 60 ? -1.165 9.414 10.047 1 95.38 60 VAL B CA 1
ATOM 2493 C C . VAL B 1 60 ? -1.719 9.953 8.727 1 95.38 60 VAL B C 1
ATOM 2495 O O . VAL B 1 60 ? -1.958 11.156 8.586 1 95.38 60 VAL B O 1
ATOM 2498 N N . GLU B 1 61 ? -1.903 9.039 7.801 1 93.38 61 GLU B N 1
ATOM 2499 C CA . GLU B 1 61 ? -2.408 9.422 6.484 1 93.38 61 GLU B CA 1
ATOM 2500 C C . GLU B 1 61 ? -3.789 10.062 6.59 1 93.38 61 GLU B C 1
ATOM 2502 O O . GLU B 1 61 ? -4.035 11.109 5.996 1 93.38 61 GLU B O 1
ATOM 2507 N N . VAL B 1 62 ? -4.637 9.43 7.312 1 90.31 62 VAL B N 1
ATOM 2508 C CA . VAL B 1 62 ? -6 9.93 7.469 1 90.31 62 VAL B CA 1
ATOM 2509 C C . VAL B 1 62 ? -5.977 11.258 8.219 1 90.31 62 VAL B C 1
ATOM 2511 O O . VAL B 1 62 ? -6.73 12.172 7.891 1 90.31 62 VAL B O 1
ATOM 2514 N N . ALA B 1 63 ? -5.133 11.359 9.211 1 93.19 63 ALA B N 1
ATOM 2515 C CA . ALA B 1 63 ? -5.023 12.586 10 1 93.19 63 ALA B CA 1
ATOM 2516 C C . ALA B 1 63 ? -4.57 13.758 9.125 1 93.19 63 ALA B C 1
ATOM 2518 O O . ALA B 1 63 ? -5.133 14.852 9.195 1 93.19 63 ALA B O 1
ATOM 2519 N N . LEU B 1 64 ? -3.523 13.523 8.312 1 96.19 64 LEU B N 1
ATOM 2520 C CA . LEU B 1 64 ? -3.029 14.578 7.441 1 96.19 64 LEU B CA 1
ATOM 2521 C C . LEU B 1 64 ? -4.094 14.984 6.426 1 96.19 64 LEU B C 1
ATOM 2523 O O . LEU B 1 64 ? -4.324 16.172 6.207 1 96.19 64 LEU B O 1
ATOM 2527 N N . ARG B 1 65 ? -4.684 13.977 5.828 1 92.56 65 ARG B N 1
ATOM 2528 C CA . ARG B 1 65 ? -5.746 14.227 4.863 1 92.56 65 ARG B CA 1
ATOM 2529 C C . ARG B 1 65 ? -6.844 15.102 5.473 1 92.56 65 ARG B C 1
ATOM 2531 O O . ARG B 1 65 ? -7.23 16.109 4.895 1 92.56 65 ARG B O 1
ATOM 2538 N N . ASN B 1 66 ? -7.332 14.758 6.613 1 91 66 ASN B N 1
ATOM 2539 C CA . ASN B 1 66 ? -8.422 15.492 7.254 1 91 66 ASN B CA 1
ATOM 2540 C C . ASN B 1 66 ? -7.988 16.891 7.676 1 91 66 ASN B C 1
ATOM 2542 O O . ASN B 1 66 ? -8.75 17.844 7.539 1 91 66 ASN B O 1
ATOM 2546 N N . ALA B 1 67 ? -6.797 16.969 8.234 1 94.75 67 ALA B N 1
ATOM 2547 C CA . ALA B 1 67 ? -6.293 18.281 8.664 1 94.75 67 ALA B CA 1
ATOM 2548 C C . ALA B 1 67 ? -6.227 19.25 7.488 1 94.75 67 ALA B C 1
ATOM 2550 O O . ALA B 1 67 ? -6.711 20.375 7.586 1 94.75 67 ALA B O 1
ATOM 2551 N N . LEU B 1 68 ? -5.672 18.812 6.379 1 96.31 68 LEU B N 1
ATOM 2552 C CA . LEU B 1 68 ? -5.52 19.672 5.211 1 96.31 68 LEU B CA 1
ATOM 2553 C C . LEU B 1 68 ? -6.871 19.922 4.543 1 96.31 68 LEU B C 1
ATOM 2555 O O . LEU B 1 68 ? -7.168 21.047 4.137 1 96.31 68 LEU B O 1
ATOM 2559 N N . HIS B 1 69 ? -7.672 18.891 4.465 1 93.94 69 HIS B N 1
ATOM 2560 C CA . HIS B 1 69 ? -9 19.031 3.875 1 93.94 69 HIS B CA 1
ATOM 2561 C C . HIS B 1 69 ? -9.844 20.031 4.66 1 93.94 69 HIS B C 1
ATOM 2563 O O . HIS B 1 69 ? -10.539 20.859 4.07 1 93.94 69 HIS B O 1
ATOM 2569 N N . ASN B 1 70 ? -9.836 19.922 5.953 1 93.12 70 ASN B N 1
ATOM 2570 C CA . ASN B 1 70 ? -10.602 20.844 6.789 1 93.12 70 ASN B CA 1
ATOM 2571 C C . ASN B 1 70 ? -10.141 22.281 6.617 1 93.12 70 ASN B C 1
ATOM 2573 O O . ASN B 1 70 ? -10.953 23.203 6.527 1 93.12 70 ASN B O 1
ATOM 2577 N N . ALA B 1 71 ? -8.852 22.484 6.621 1 96.44 71 ALA B N 1
ATOM 2578 C CA . ALA B 1 71 ? -8.312 23.828 6.41 1 96.44 71 ALA B CA 1
ATOM 2579 C C . ALA B 1 71 ? -8.758 24.391 5.062 1 96.44 71 ALA B C 1
ATOM 2581 O O . ALA B 1 71 ? -9.219 25.531 4.98 1 96.44 71 ALA B O 1
ATOM 2582 N N . LEU B 1 72 ? -8.656 23.594 4.02 1 96.56 72 LEU B N 1
ATOM 2583 C CA . LEU B 1 72 ? -9.016 24.031 2.674 1 96.56 72 LEU B CA 1
ATOM 2584 C C . LEU B 1 72 ? -10.523 24.266 2.564 1 96.56 72 LEU B C 1
ATOM 2586 O O . LEU B 1 72 ?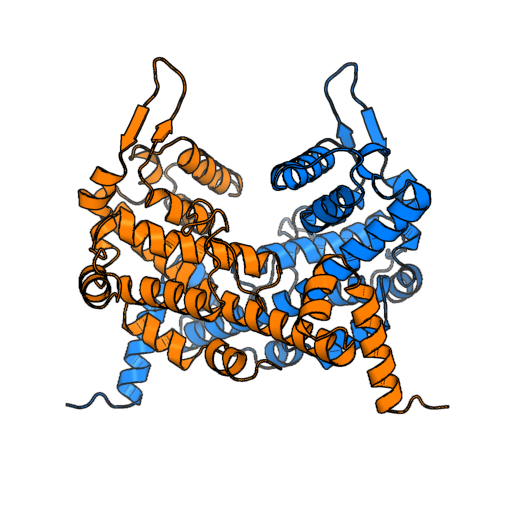 -10.953 25.219 1.923 1 96.56 72 LEU B O 1
ATOM 2590 N N . THR B 1 73 ? -11.25 23.391 3.182 1 94.69 73 THR B N 1
ATOM 2591 C CA . THR B 1 73 ? -12.703 23.516 3.162 1 94.69 73 THR B CA 1
ATOM 2592 C C . THR B 1 73 ? -13.141 24.812 3.863 1 94.69 73 THR B C 1
ATOM 2594 O O . THR B 1 73 ? -14.047 25.5 3.4 1 94.69 73 THR B O 1
ATOM 2597 N N . SER B 1 74 ? -12.523 25.109 4.949 1 95.69 74 SER B N 1
ATOM 2598 C CA . SER B 1 74 ? -12.852 26.312 5.707 1 95.69 74 SER B CA 1
ATOM 2599 C C . SER B 1 74 ? -12.625 27.578 4.875 1 95.69 74 SER B C 1
ATOM 2601 O O . SER B 1 74 ? -13.391 28.531 4.977 1 95.69 74 SER B O 1
ATOM 2603 N N . THR B 1 75 ? -11.648 27.578 4.082 1 96.44 75 THR B N 1
ATOM 2604 C CA . THR B 1 75 ? -11.281 28.766 3.318 1 96.44 75 THR B CA 1
ATOM 2605 C C . THR B 1 75 ? -11.984 28.781 1.965 1 96.44 75 THR B C 1
ATOM 2607 O O . THR B 1 75 ? -12.438 29.828 1.511 1 96.44 75 THR B O 1
ATOM 2610 N N . TYR B 1 76 ? -12.117 27.594 1.311 1 95.88 76 TYR B N 1
ATOM 2611 C CA . TYR B 1 76 ? -12.523 27.594 -0.091 1 95.88 76 TYR B CA 1
ATOM 2612 C C . TYR B 1 76 ? -13.789 26.766 -0.292 1 95.88 76 TYR B C 1
ATOM 2614 O O . TYR B 1 76 ? -14.328 26.703 -1.399 1 95.88 76 TYR B O 1
ATOM 2622 N N . GLY B 1 77 ? -14.25 26.078 0.761 1 93.56 77 GLY B N 1
ATOM 2623 C CA . GLY B 1 77 ? -15.43 25.234 0.649 1 93.56 77 GLY B CA 1
ATOM 2624 C C . GLY B 1 77 ? -15.094 23.781 0.364 1 93.56 77 GLY B C 1
ATOM 2625 O O . GLY B 1 77 ? -13.93 23.438 0.113 1 93.56 77 GLY B O 1
ATOM 2626 N N . PRO B 1 78 ? -16.078 22.875 0.364 1 90.38 78 PRO B N 1
ATOM 2627 C CA . PRO B 1 78 ? -15.859 21.438 0.254 1 90.38 78 PRO B CA 1
ATOM 2628 C C . PRO B 1 78 ? -15.328 21.031 -1.118 1 90.38 78 PRO B C 1
ATOM 2630 O O . PRO B 1 78 ? -14.695 19.969 -1.249 1 90.38 78 PRO B O 1
ATOM 2633 N N . GLU B 1 79 ? -15.586 21.859 -2.125 1 93.06 79 GLU B N 1
ATOM 2634 C CA . GLU B 1 79 ? -15.086 21.562 -3.465 1 93.06 79 GLU B CA 1
ATOM 2635 C C . GLU B 1 79 ? -13.852 22.406 -3.787 1 93.06 79 GLU B C 1
ATOM 2637 O O . GLU B 1 79 ? -13.695 22.891 -4.91 1 93.06 79 GLU B O 1
ATOM 2642 N N . TRP B 1 80 ? -13.047 22.531 -2.758 1 94.44 80 TRP B N 1
ATOM 2643 C CA . TRP B 1 80 ? -11.875 23.391 -2.861 1 94.44 80 TRP B CA 1
ATOM 2644 C C . TRP B 1 80 ? -11.016 23.016 -4.059 1 94.44 80 TRP B C 1
ATOM 2646 O O . TRP B 1 80 ? -10.352 23.859 -4.652 1 94.44 80 TRP B O 1
ATOM 2656 N N . TYR B 1 81 ? -10.93 21.766 -4.488 1 92.12 81 TYR B N 1
ATOM 2657 C CA . TYR B 1 81 ? -10.055 21.297 -5.562 1 92.12 81 TYR B CA 1
ATOM 2658 C C . TYR B 1 81 ? -10.516 21.844 -6.91 1 92.12 81 TYR B C 1
ATOM 2660 O O . TYR B 1 81 ? -9.797 21.734 -7.906 1 92.12 81 TYR B O 1
ATOM 2668 N N . GLN B 1 82 ? -11.648 22.469 -6.906 1 90 82 GLN B N 1
ATOM 2669 C CA . GLN B 1 82 ? -12.141 23.141 -8.102 1 90 82 GLN B CA 1
ATOM 2670 C C . GLN B 1 82 ? -11.898 24.641 -8.031 1 90 82 GLN B C 1
ATOM 2672 O O . GLN B 1 82 ? -12 25.344 -9.047 1 90 82 GLN B O 1
ATOM 2677 N N . ASN B 1 83 ? -11.555 25.141 -6.883 1 89.62 83 ASN B N 1
ATOM 2678 C CA . ASN B 1 83 ? -11.57 26.594 -6.648 1 89.62 83 ASN B CA 1
ATOM 2679 C C . ASN B 1 83 ? -10.164 27.125 -6.398 1 89.62 83 ASN B C 1
ATOM 2681 O O . ASN B 1 83 ? -9.992 28.328 -6.199 1 89.62 83 ASN B O 1
ATOM 2685 N N . ILE B 1 84 ? -9.234 26.266 -6.359 1 91.62 84 ILE B N 1
ATOM 2686 C CA . ILE B 1 84 ? -7.867 26.719 -6.148 1 91.62 84 ILE B CA 1
ATOM 2687 C C . ILE B 1 84 ? -6.992 26.312 -7.332 1 91.62 84 ILE B C 1
ATOM 2689 O O . ILE B 1 84 ? -7.324 25.375 -8.055 1 91.62 84 ILE B O 1
ATOM 2693 N N . ALA B 1 85 ? -5.887 27.078 -7.48 1 90.75 85 ALA B N 1
ATOM 2694 C CA . ALA B 1 85 ? -4.926 26.719 -8.523 1 90.75 85 ALA B CA 1
ATOM 2695 C C . ALA B 1 85 ? -4.09 25.516 -8.109 1 90.75 85 ALA B C 1
ATOM 2697 O O . ALA B 1 85 ? -3.418 25.531 -7.078 1 90.75 85 ALA B O 1
ATOM 2698 N N . LEU B 1 86 ? -4.199 24.5 -8.859 1 93.19 86 LEU B N 1
ATOM 2699 C CA . LEU B 1 86 ? -3.404 23.297 -8.672 1 93.19 86 LEU B CA 1
ATOM 2700 C C . LEU B 1 86 ? -2.426 23.094 -9.828 1 93.19 86 LEU B C 1
ATOM 2702 O O . LEU B 1 86 ? -2.764 23.359 -10.984 1 93.19 86 LEU B O 1
ATOM 2706 N N . ASP B 1 87 ? -1.274 22.703 -9.5 1 93.62 87 ASP B N 1
ATOM 2707 C CA . ASP B 1 87 ? -0.349 22.375 -10.586 1 93.62 87 ASP B CA 1
ATOM 2708 C C . ASP B 1 87 ? -0.765 21.109 -11.312 1 93.62 87 ASP B C 1
ATOM 2710 O O . ASP B 1 87 ? -1.734 20.453 -10.922 1 93.62 87 ASP B O 1
ATOM 2714 N N . ASP B 1 88 ? -0.036 20.781 -12.375 1 92.19 88 ASP B N 1
ATOM 2715 C CA . ASP B 1 88 ? -0.41 19.641 -13.211 1 92.19 88 ASP B CA 1
ATOM 2716 C C . ASP B 1 88 ? -0.392 18.344 -12.406 1 92.19 88 ASP B C 1
ATOM 2718 O O . ASP B 1 88 ? -1.266 17.484 -12.578 1 92.19 88 ASP B O 1
ATOM 2722 N N . ARG B 1 89 ? 0.567 18.188 -11.602 1 90 89 ARG B N 1
ATOM 2723 C CA . ARG B 1 89 ? 0.704 16.969 -10.797 1 90 89 ARG B CA 1
ATOM 2724 C C . ARG B 1 89 ? -0.497 16.781 -9.875 1 90 89 ARG B C 1
ATOM 2726 O O . ARG B 1 89 ? -1.097 15.711 -9.844 1 90 89 ARG B O 1
ATOM 2733 N N . SER B 1 90 ? -0.824 17.812 -9.203 1 92.31 90 SER B N 1
ATOM 2734 C CA . SER B 1 90 ? -1.951 17.781 -8.281 1 92.31 90 SER B CA 1
ATOM 2735 C C . SER B 1 90 ? -3.271 17.594 -9.023 1 92.31 90 SER B C 1
ATOM 2737 O O . SER B 1 90 ? -4.145 16.859 -8.578 1 92.31 90 SER B O 1
ATOM 2739 N N . MET B 1 91 ? -3.391 18.25 -10.102 1 90.69 91 MET B N 1
ATOM 2740 C CA . MET B 1 91 ? -4.602 18.125 -10.898 1 90.69 91 MET B CA 1
ATOM 2741 C C . MET B 1 91 ? -4.797 16.688 -11.383 1 90.69 91 MET B C 1
ATOM 2743 O O . MET B 1 91 ? -5.906 16.156 -11.328 1 90.69 91 MET B O 1
ATOM 2747 N N . LYS B 1 92 ? -3.764 16.156 -11.812 1 91 92 LYS B N 1
ATOM 2748 C CA . LYS B 1 92 ? -3.83 14.773 -12.289 1 91 92 LYS B CA 1
ATOM 2749 C C . LYS B 1 92 ? -4.23 13.82 -11.164 1 91 92 LYS B C 1
ATOM 2751 O O . LYS B 1 92 ? -4.977 12.867 -11.383 1 91 92 LYS B O 1
ATOM 2756 N N . GLN B 1 93 ? -3.756 14.102 -10.031 1 90.81 93 GLN B N 1
ATOM 2757 C CA . GLN B 1 93 ? -4.059 13.242 -8.891 1 90.81 93 GLN B CA 1
ATOM 2758 C C . GLN B 1 93 ? -5.523 13.367 -8.484 1 90.81 93 GLN B C 1
ATOM 2760 O O . GLN B 1 93 ? -6.172 12.367 -8.172 1 90.81 93 GLN B O 1
ATOM 2765 N N . VAL B 1 94 ? -6.066 14.547 -8.547 1 90 94 VAL B N 1
ATOM 2766 C CA . VAL B 1 94 ? -7.48 14.758 -8.266 1 90 94 VAL B CA 1
ATOM 2767 C C . VAL B 1 94 ? -8.336 14.109 -9.352 1 90 94 VAL B C 1
ATOM 2769 O O . VAL B 1 94 ? -9.359 13.492 -9.062 1 90 94 VAL B O 1
ATOM 2772 N N . GLU B 1 95 ? -7.836 14.242 -10.539 1 89.44 95 GLU B N 1
ATOM 2773 C CA . GLU B 1 95 ? -8.531 13.625 -11.664 1 89.44 95 GLU B CA 1
ATOM 2774 C C . GLU B 1 95 ? -8.594 12.109 -11.516 1 89.44 95 GLU B C 1
ATOM 2776 O O . GLU B 1 95 ? -9.625 11.492 -11.805 1 89.44 95 GLU B O 1
ATOM 2781 N N . ARG B 1 96 ? -7.566 11.625 -11.102 1 88.25 96 ARG B N 1
ATOM 2782 C CA . ARG B 1 96 ? -7.523 10.18 -10.883 1 88.25 96 ARG B CA 1
ATOM 2783 C C . ARG B 1 96 ? -8.492 9.766 -9.781 1 88.25 96 ARG B C 1
ATOM 2785 O O . ARG B 1 96 ? -9.211 8.773 -9.922 1 88.25 96 ARG B O 1
ATOM 2792 N N . ALA B 1 97 ? -8.5 10.477 -8.742 1 87.25 97 ALA B N 1
ATOM 2793 C CA . ALA B 1 97 ? -9.438 10.211 -7.656 1 87.25 97 ALA B CA 1
ATOM 2794 C C . ALA B 1 97 ? -10.875 10.266 -8.148 1 87.25 97 ALA B C 1
ATOM 2796 O O . ALA B 1 97 ? -11.688 9.391 -7.812 1 87.25 97 ALA B O 1
ATOM 2797 N N . TRP B 1 98 ? -11.133 11.266 -8.984 1 85.81 98 TRP B N 1
ATOM 2798 C CA . TRP B 1 98 ? -12.461 11.43 -9.562 1 85.81 98 TRP B CA 1
ATOM 2799 C C . TRP B 1 98 ? -12.82 10.234 -10.445 1 85.81 98 TRP B C 1
ATOM 2801 O O . TRP B 1 98 ? -13.953 9.758 -10.414 1 85.81 98 TRP B O 1
ATOM 2811 N N . GLY B 1 99 ? -11.914 9.812 -11.141 1 84.56 99 GLY B N 1
ATOM 2812 C CA . GLY B 1 99 ? -12.125 8.703 -12.062 1 84.56 99 GLY B CA 1
ATOM 2813 C C . GLY B 1 99 ? -12.484 7.406 -11.359 1 84.56 99 GLY B C 1
ATOM 2814 O O . GLY B 1 99 ? -13.109 6.527 -11.961 1 84.56 99 GLY B O 1
ATOM 2815 N N . TYR B 1 100 ? -12.172 7.309 -10.156 1 78 100 TYR B N 1
ATOM 2816 C CA . TYR B 1 100 ? -12.43 6.086 -9.414 1 78 100 TYR B CA 1
ATOM 2817 C C . TYR B 1 100 ? -13.852 6.07 -8.859 1 78 100 TYR B C 1
ATOM 2819 O O . TYR B 1 100 ? -14.336 5.027 -8.422 1 78 100 TYR B O 1
ATOM 2827 N N . LEU B 1 101 ? -14.461 7.184 -8.875 1 82.44 101 LEU B N 1
ATOM 2828 C CA . LEU B 1 101 ? -15.797 7.266 -8.289 1 82.44 101 LEU B CA 1
ATOM 2829 C C . LEU B 1 101 ? -16.844 6.676 -9.234 1 82.44 101 LEU B C 1
ATOM 2831 O O . LEU B 1 101 ? -16.75 6.844 -10.453 1 82.44 101 LEU B O 1
ATOM 2835 N N . ARG B 1 102 ? -17.734 5.988 -8.602 1 77.44 102 ARG B N 1
ATOM 2836 C CA . ARG B 1 102 ? -18.891 5.52 -9.344 1 77.44 102 ARG B CA 1
ATOM 2837 C C . ARG B 1 102 ? -19.922 6.641 -9.523 1 77.44 102 ARG B C 1
ATOM 2839 O O . ARG B 1 102 ? -20.438 7.172 -8.539 1 77.44 102 ARG B O 1
ATOM 2846 N N . ASN B 1 103 ? -20.219 7.039 -10.633 1 81.31 103 ASN B N 1
ATOM 2847 C CA . ASN B 1 103 ? -21.234 8.008 -11.008 1 81.31 103 ASN B CA 1
ATOM 2848 C C . ASN B 1 103 ? -21.078 9.312 -10.242 1 81.31 103 ASN B C 1
ATOM 2850 O O . ASN B 1 103 ? -22.016 9.781 -9.594 1 81.31 103 ASN B O 1
ATOM 2854 N N . PRO B 1 104 ? -19.922 9.867 -10.352 1 83.06 104 PRO B N 1
ATOM 2855 C CA . PRO B 1 104 ? -19.766 11.156 -9.672 1 83.06 104 PRO B CA 1
ATOM 2856 C C . PRO B 1 104 ? -20.547 12.281 -10.344 1 83.06 104 PRO B C 1
ATOM 2858 O O . PRO B 1 104 ? -20.688 12.289 -11.57 1 83.06 104 PRO B O 1
ATOM 2861 N N . ARG B 1 105 ? -21.219 13.07 -9.477 1 83.5 105 ARG B N 1
ATOM 2862 C CA . ARG B 1 105 ? -21.953 14.242 -9.961 1 83.5 105 ARG B CA 1
ATOM 2863 C C . ARG B 1 105 ? -21.438 15.523 -9.305 1 83.5 105 ARG B C 1
ATOM 2865 O O . ARG B 1 105 ? -21.375 15.609 -8.078 1 83.5 105 ARG B O 1
ATOM 2872 N N . GLN B 1 106 ? -21.125 16.391 -10.188 1 81.31 106 GLN B N 1
ATOM 2873 C CA . GLN B 1 106 ? -20.703 17.688 -9.664 1 81.31 106 GLN B CA 1
ATOM 2874 C C . GLN B 1 106 ? -21.844 18.375 -8.898 1 81.31 106 GLN B C 1
ATOM 2876 O O . GLN B 1 106 ? -23 18.344 -9.344 1 81.31 106 GLN B O 1
ATOM 2881 N N . GLY B 1 107 ? -21.531 18.922 -7.789 1 80.38 107 GLY B N 1
ATOM 2882 C CA . GLY B 1 107 ? -22.531 19.625 -7.012 1 80.38 107 GLY B CA 1
ATOM 2883 C C . GLY B 1 107 ? -23.281 18.75 -6.031 1 80.38 107 GLY B C 1
ATOM 2884 O O . GLY B 1 107 ? -23.984 19.234 -5.145 1 80.38 107 GLY B O 1
ATOM 2885 N N . HIS B 1 108 ? -23.109 17.484 -6.266 1 85.94 108 HIS B N 1
ATOM 2886 C CA . HIS B 1 108 ? -23.766 16.594 -5.312 1 85.94 108 HIS B CA 1
ATOM 2887 C C . HIS B 1 108 ? -23.047 16.609 -3.965 1 85.94 108 HIS B C 1
ATOM 2889 O O . HIS B 1 108 ? -21.812 16.578 -3.906 1 85.94 108 HIS B O 1
ATOM 2895 N N . PRO B 1 109 ? -23.781 16.75 -2.889 1 82.88 109 PRO B N 1
ATOM 2896 C CA . PRO B 1 109 ? -23.203 16.953 -1.559 1 82.88 109 PRO B CA 1
ATOM 2897 C C . PRO B 1 109 ? -22.281 15.812 -1.14 1 82.88 109 PRO B C 1
ATOM 2899 O O . PRO B 1 109 ? -21.375 16.016 -0.323 1 82.88 109 PRO B O 1
ATOM 2902 N N . SER B 1 110 ? -22.469 14.641 -1.663 1 81.5 110 SER B N 1
ATOM 2903 C CA . SER B 1 110 ? -21.672 13.492 -1.222 1 81.5 110 SER B CA 1
ATOM 2904 C C . SER B 1 110 ? -20.391 13.367 -2.031 1 81.5 110 SER B C 1
ATOM 2906 O O . SER B 1 110 ? -19.484 12.641 -1.641 1 81.5 110 SER B O 1
ATOM 2908 N N . THR B 1 111 ? -20.281 14.023 -3.105 1 86.5 111 THR B N 1
ATOM 2909 C CA . THR B 1 111 ? -19.203 13.797 -4.07 1 86.5 111 THR B CA 1
ATOM 2910 C C . THR B 1 111 ? -17.875 14.273 -3.516 1 86.5 111 THR B C 1
ATOM 2912 O O . THR B 1 111 ? -16.875 13.555 -3.586 1 86.5 111 THR B O 1
ATOM 2915 N N . PRO B 1 112 ? -17.859 15.5 -2.887 1 86.25 112 PRO B N 1
ATOM 2916 C CA . PRO B 1 112 ? -16.562 15.961 -2.41 1 86.25 112 PRO B CA 1
ATOM 2917 C C . PRO B 1 112 ? -15.93 15.008 -1.401 1 86.25 112 PRO B C 1
ATOM 2919 O O . PRO B 1 112 ? -14.742 14.688 -1.511 1 86.25 112 PRO B O 1
ATOM 2922 N N . GLY B 1 113 ? -16.734 14.578 -0.501 1 84.38 113 GLY B N 1
ATOM 2923 C CA . GLY B 1 113 ? -16.234 13.625 0.47 1 84.38 113 GLY B CA 1
ATOM 2924 C C . GLY B 1 113 ? -15.688 12.359 -0.165 1 84.38 113 GLY B C 1
ATOM 2925 O O . GLY B 1 113 ? -14.664 11.828 0.266 1 84.38 113 GLY B O 1
ATOM 2926 N N . ARG B 1 114 ? -16.344 11.891 -1.195 1 83.81 114 ARG B N 1
ATOM 2927 C CA . ARG B 1 114 ? -15.922 10.68 -1.894 1 83.81 114 ARG B CA 1
ATOM 2928 C C . ARG B 1 114 ? -14.625 10.906 -2.662 1 83.81 114 ARG B C 1
ATOM 2930 O O . ARG B 1 114 ? -13.766 10.023 -2.715 1 83.81 114 ARG B O 1
ATOM 2937 N N . VAL B 1 115 ? -14.5 12.047 -3.246 1 87.75 115 VAL B N 1
ATOM 2938 C CA . VAL B 1 115 ? -13.273 12.398 -3.969 1 87.75 115 VAL B CA 1
ATOM 2939 C C . VAL B 1 115 ? -12.094 12.414 -3.004 1 87.75 115 VAL B C 1
ATOM 2941 O O . VAL B 1 115 ? -11.055 11.812 -3.281 1 87.75 115 VAL B O 1
ATOM 2944 N N . ILE B 1 116 ? -12.289 13.039 -1.856 1 88.19 116 ILE B N 1
ATOM 2945 C CA . ILE B 1 116 ? -11.234 13.203 -0.866 1 88.19 116 ILE B CA 1
ATOM 2946 C C . ILE B 1 116 ? -10.805 11.844 -0.33 1 88.19 116 ILE B C 1
ATOM 2948 O O . ILE B 1 116 ? -9.617 11.594 -0.128 1 88.19 116 ILE B O 1
ATOM 2952 N N . ALA B 1 117 ? -11.781 11.016 -0.176 1 81.88 117 ALA B N 1
ATOM 2953 C CA . ALA B 1 117 ? -11.5 9.68 0.346 1 81.88 117 ALA B CA 1
ATOM 2954 C C . ALA B 1 117 ? -10.641 8.875 -0.626 1 81.88 117 ALA B C 1
ATOM 2956 O O . ALA B 1 117 ? -9.953 7.934 -0.226 1 81.88 117 ALA B O 1
ATOM 2957 N N . GLN B 1 118 ? -10.633 9.266 -1.896 1 83.62 118 GLN B N 1
ATOM 2958 C CA . GLN B 1 118 ? -9.875 8.547 -2.918 1 83.62 118 GLN B CA 1
ATOM 2959 C C . GLN B 1 118 ? -8.5 9.164 -3.127 1 83.62 118 GLN B C 1
ATOM 2961 O O . GLN B 1 118 ? -7.66 8.602 -3.83 1 83.62 118 GLN B O 1
ATOM 2966 N N . CYS B 1 119 ? -8.289 10.289 -2.502 1 88.62 119 CYS B N 1
ATOM 2967 C CA . CYS B 1 119 ? -6.996 10.953 -2.66 1 88.62 119 CYS B CA 1
ATOM 2968 C C . CYS B 1 119 ? -5.91 10.219 -1.889 1 88.62 119 CYS B C 1
ATOM 2970 O O . CYS B 1 119 ? -6.141 9.758 -0.768 1 88.62 119 CYS B O 1
ATOM 2972 N N . THR B 1 120 ? -4.785 10.039 -2.518 1 89.5 120 THR B N 1
ATOM 2973 C CA . THR B 1 120 ? -3.678 9.305 -1.918 1 89.5 120 THR B CA 1
ATOM 2974 C C . THR B 1 120 ? -2.871 10.203 -0.988 1 89.5 120 THR B C 1
ATOM 2976 O O . THR B 1 120 ? -2.986 11.43 -1.05 1 89.5 120 THR B O 1
ATOM 2979 N N . PHE B 1 121 ? -2.084 9.609 -0.162 1 93.06 121 PHE B N 1
ATOM 2980 C CA . PHE B 1 121 ? -1.19 10.344 0.724 1 93.06 121 PHE B CA 1
ATOM 2981 C C . PHE B 1 121 ? -0.274 11.266 -0.074 1 93.06 121 PHE B C 1
ATOM 2983 O O . PHE B 1 121 ? -0.039 12.406 0.319 1 93.06 121 PHE B O 1
ATOM 2990 N N . GLY B 1 122 ? 0.198 10.812 -1.204 1 93.31 122 GLY B N 1
ATOM 2991 C CA . GLY B 1 122 ? 1.098 11.57 -2.055 1 93.31 122 GLY B CA 1
ATOM 2992 C C . GLY B 1 122 ? 0.489 12.867 -2.561 1 93.31 122 GLY B C 1
ATOM 2993 O O . GLY B 1 122 ? 1.185 13.875 -2.693 1 93.31 122 GLY B O 1
ATOM 2994 N N . MET B 1 123 ? -0.726 12.836 -2.822 1 93.44 123 MET B N 1
ATOM 2995 C CA . MET B 1 123 ? -1.389 14.047 -3.285 1 93.44 123 MET B CA 1
ATOM 2996 C C . MET B 1 123 ? -1.334 15.141 -2.221 1 93.44 123 MET B C 1
ATOM 2998 O O . MET B 1 123 ? -1.047 16.297 -2.525 1 93.44 123 MET B O 1
ATOM 3002 N N . TRP B 1 124 ? -1.614 14.742 -1.013 1 95.75 124 TRP B N 1
ATOM 3003 C CA . TRP B 1 124 ? -1.611 15.703 0.092 1 95.75 124 TRP B CA 1
ATOM 3004 C C . TRP B 1 124 ? -0.208 16.25 0.337 1 95.75 124 TRP B C 1
ATOM 3006 O O . TRP B 1 124 ? -0.036 17.438 0.594 1 95.75 124 TRP B O 1
ATOM 3016 N N . VAL B 1 125 ? 0.775 15.414 0.27 1 96.81 125 VAL B N 1
ATOM 3017 C CA . VAL B 1 125 ? 2.164 15.836 0.423 1 96.81 125 VAL B CA 1
ATOM 3018 C C . VAL B 1 125 ? 2.539 16.797 -0.701 1 96.81 125 VAL B C 1
ATOM 3020 O O . VAL B 1 125 ? 3.256 17.781 -0.474 1 96.81 125 VAL B O 1
ATOM 3023 N N . ASN B 1 126 ? 2.031 16.547 -1.877 1 94.88 126 ASN B N 1
ATOM 3024 C CA . ASN B 1 126 ? 2.316 17.391 -3.027 1 94.88 126 ASN B CA 1
ATOM 3025 C C . ASN B 1 126 ? 1.776 18.812 -2.83 1 94.88 126 ASN B C 1
ATOM 3027 O O . ASN B 1 126 ? 2.369 19.781 -3.307 1 94.88 126 ASN B O 1
ATOM 3031 N N . LEU B 1 127 ? 0.7 18.953 -2.125 1 95.94 127 LEU B N 1
ATOM 3032 C CA . LEU B 1 127 ? 0.121 20.266 -1.874 1 95.94 127 LEU B CA 1
ATOM 3033 C C . LEU B 1 127 ? 1.029 21.094 -0.973 1 95.94 127 LEU B C 1
ATOM 3035 O O . LEU B 1 127 ? 0.863 22.312 -0.871 1 95.94 127 LEU B O 1
ATOM 3039 N N . LEU B 1 128 ? 1.926 20.406 -0.303 1 97.31 128 LEU B N 1
ATOM 3040 C CA . LEU B 1 128 ? 2.857 21.094 0.58 1 97.31 128 LEU B CA 1
ATOM 3041 C C . LEU B 1 128 ? 4.148 21.438 -0.156 1 97.31 128 LEU B C 1
ATOM 3043 O O . LEU B 1 128 ? 5.039 22.078 0.412 1 97.31 128 LEU B O 1
ATOM 3047 N N . ASP B 1 129 ? 4.242 20.984 -1.35 1 95.5 129 ASP B N 1
ATOM 3048 C CA . ASP B 1 129 ? 5.402 21.312 -2.168 1 95.5 129 ASP B CA 1
ATOM 3049 C C . ASP B 1 129 ? 5.359 22.781 -2.611 1 95.5 129 ASP B C 1
ATOM 3051 O O . ASP B 1 129 ? 4.586 23.578 -2.068 1 95.5 129 ASP B O 1
ATOM 3055 N N . ALA B 1 130 ? 6.23 23.219 -3.52 1 93.5 130 ALA B N 1
ATOM 3056 C CA . ALA B 1 130 ? 6.336 24.609 -3.947 1 93.5 130 ALA B CA 1
ATOM 3057 C C . ALA B 1 130 ? 5.242 24.969 -4.949 1 93.5 130 ALA B C 1
ATOM 3059 O O . ALA B 1 130 ? 4.828 26.125 -5.043 1 93.5 130 ALA B O 1
ATOM 3060 N N . GLY B 1 131 ? 4.68 24.109 -5.566 1 90.75 131 GLY B N 1
ATOM 3061 C CA . GLY B 1 131 ? 3.77 24.328 -6.68 1 90.75 131 GLY B CA 1
ATOM 3062 C C . GLY B 1 131 ? 4.465 24.344 -8.023 1 90.75 131 GLY B C 1
ATOM 3063 O O . GLY B 1 131 ? 5.68 24.125 -8.102 1 90.75 131 GLY B O 1
ATOM 3064 N N . GLY B 1 132 ? 3.729 24.422 -9.023 1 91.19 132 GLY B N 1
ATOM 3065 C CA . GLY B 1 132 ? 4.227 24.438 -10.391 1 91.19 132 GLY B CA 1
ATOM 3066 C C . GLY B 1 132 ? 3.227 24.984 -11.383 1 91.19 132 GLY B C 1
ATOM 3067 O O . GLY B 1 132 ? 2.48 25.922 -11.07 1 91.19 132 GLY B O 1
ATOM 3068 N N . TYR B 1 133 ? 3.383 24.516 -12.555 1 90 133 TYR B N 1
ATOM 3069 C CA . TYR B 1 133 ? 2.516 25.016 -13.609 1 90 133 TYR B CA 1
ATOM 3070 C C . TYR B 1 133 ? 1.476 23.969 -14.008 1 90 133 TYR B C 1
ATOM 3072 O O . TYR B 1 133 ? 1.675 22.781 -13.797 1 90 133 TYR B O 1
ATOM 3080 N N . ALA B 1 134 ? 0.385 24.516 -14.445 1 88.75 134 ALA B N 1
ATOM 3081 C CA . ALA B 1 134 ? -0.653 23.672 -15.023 1 88.75 134 ALA B CA 1
ATOM 3082 C C . ALA B 1 134 ? -1.088 24.188 -16.391 1 88.75 134 ALA B C 1
ATOM 3084 O O . ALA B 1 134 ? -1.208 25.391 -16.594 1 88.75 134 ALA B O 1
ATOM 3085 N N . GLY B 1 135 ? -1.386 23.156 -17.219 1 83.94 135 GLY B N 1
ATOM 3086 C CA . GLY B 1 135 ? -1.853 23.531 -18.547 1 83.94 135 GLY B CA 1
ATOM 3087 C C . GLY B 1 135 ? -0.723 23.797 -19.531 1 83.94 135 GLY B C 1
ATOM 3088 O O . GLY B 1 135 ? 0.426 23.422 -19.266 1 83.94 135 GLY B O 1
ATOM 3089 N N . ARG B 1 136 ? -1.055 24.172 -20.75 1 81 136 ARG B N 1
ATOM 3090 C CA . ARG B 1 136 ? -0.103 24.422 -21.828 1 81 136 ARG B CA 1
ATOM 3091 C C . ARG B 1 136 ? -0.029 25.906 -22.172 1 81 136 ARG B C 1
ATOM 3093 O O . ARG B 1 136 ? -1 26.641 -21.984 1 81 136 ARG B O 1
ATOM 3100 N N . GLU B 1 137 ? 1.131 26.25 -22.688 1 73.62 137 GLU B N 1
ATOM 3101 C CA . GLU B 1 137 ? 1.247 27.625 -23.156 1 73.62 137 GLU B CA 1
ATOM 3102 C C . GLU B 1 137 ? 0.252 27.906 -24.281 1 73.62 137 GLU B C 1
ATOM 3104 O O . GLU B 1 137 ? 0.001 27.047 -25.125 1 73.62 137 GLU B O 1
ATOM 3109 N N . PRO B 1 138 ? -0.263 29.203 -24.328 1 79.06 138 PRO B N 1
ATOM 3110 C CA . PRO B 1 138 ? -0.012 30.359 -23.469 1 79.06 138 PRO B CA 1
ATOM 3111 C C . PRO B 1 138 ? -0.94 30.406 -22.266 1 79.06 138 PRO B C 1
ATOM 3113 O O . PRO B 1 138 ? -0.944 31.391 -21.516 1 79.06 138 PRO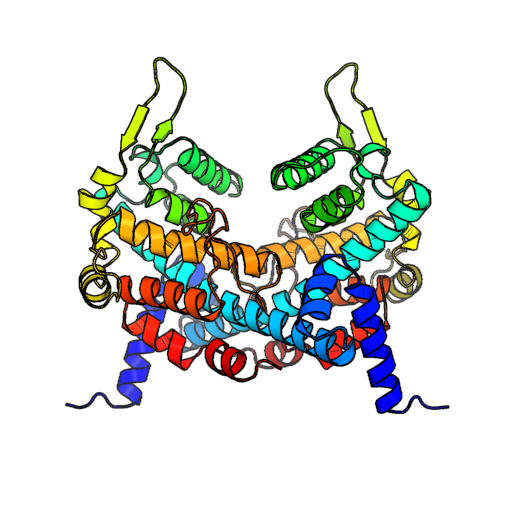 B O 1
ATOM 3116 N N . ARG B 1 139 ? -1.831 29.484 -22.047 1 77.75 139 ARG B N 1
ATOM 3117 C CA . ARG B 1 139 ? -2.838 29.5 -20.984 1 77.75 139 ARG B CA 1
ATOM 3118 C C . ARG B 1 139 ? -2.318 28.812 -19.719 1 77.75 139 ARG B C 1
ATOM 3120 O O . ARG B 1 139 ? -3.096 28.484 -18.828 1 77.75 139 ARG B O 1
ATOM 3127 N N . ARG B 1 140 ? -1.018 28.812 -19.578 1 86.38 140 ARG B N 1
ATOM 3128 C CA . ARG B 1 140 ? -0.417 28.109 -18.438 1 86.38 140 ARG B CA 1
ATOM 3129 C C . ARG B 1 140 ? -0.581 28.906 -17.156 1 86.38 140 ARG B C 1
ATOM 3131 O O . ARG B 1 140 ? -0.425 30.125 -17.156 1 86.38 140 ARG B O 1
ATOM 3138 N N . VAL B 1 141 ? -1.04 28.266 -16.141 1 87.12 141 VAL B N 1
ATOM 3139 C CA . VAL B 1 141 ? -1.27 28.906 -14.859 1 87.12 141 VAL B CA 1
ATOM 3140 C C . VAL B 1 141 ? -0.236 28.422 -13.844 1 87.12 141 VAL B C 1
ATOM 3142 O O . VAL B 1 141 ? 0.115 27.25 -13.82 1 87.12 141 VAL B O 1
ATOM 3145 N N . HIS B 1 142 ? 0.254 29.375 -13.094 1 90.62 142 HIS B N 1
ATOM 3146 C CA . HIS B 1 142 ? 1.195 29.031 -12.031 1 90.62 142 HIS B CA 1
ATOM 3147 C C . HIS B 1 142 ? 0.477 28.828 -10.703 1 90.62 142 HIS B C 1
ATOM 3149 O O . HIS B 1 142 ? -0.274 29.703 -10.258 1 90.62 142 HIS B O 1
ATOM 3155 N N . ALA B 1 143 ? 0.618 27.672 -10.156 1 92.69 143 ALA B N 1
ATOM 3156 C CA . ALA B 1 143 ? 0.098 27.391 -8.828 1 92.69 143 ALA B CA 1
ATOM 3157 C C . ALA B 1 143 ? 1.137 27.703 -7.75 1 92.69 143 ALA B C 1
ATOM 3159 O O . ALA B 1 143 ? 2.145 27 -7.629 1 92.69 143 ALA B O 1
ATOM 3160 N N . ASP B 1 144 ? 0.903 28.656 -6.938 1 92.5 144 ASP B N 1
ATOM 3161 C CA . ASP B 1 144 ? 1.799 29.062 -5.863 1 92.5 144 ASP B CA 1
ATOM 3162 C C . ASP B 1 144 ? 1.371 28.469 -4.527 1 92.5 144 ASP B C 1
ATOM 3164 O O . ASP B 1 144 ? 0.532 29.031 -3.824 1 92.5 144 ASP B O 1
ATOM 3168 N N . TYR B 1 145 ? 2.082 27.516 -4.129 1 94.88 145 TYR B N 1
ATOM 3169 C CA . TYR B 1 145 ? 1.662 26.812 -2.916 1 94.88 145 TYR B CA 1
ATOM 3170 C C . TYR B 1 145 ? 2.221 27.5 -1.675 1 94.88 145 TYR B C 1
ATOM 3172 O O . TYR B 1 145 ? 1.802 27.203 -0.553 1 94.88 145 TYR B O 1
ATOM 3180 N N . GLU B 1 146 ? 3.135 28.453 -1.909 1 96.25 146 GLU B N 1
ATOM 3181 C CA . GLU B 1 146 ? 3.566 29.25 -0.765 1 96.25 146 GLU B CA 1
ATOM 3182 C C . GLU B 1 146 ? 2.436 30.125 -0.246 1 96.25 146 GLU B C 1
ATOM 3184 O O . GLU B 1 146 ? 2.238 30.25 0.965 1 96.25 146 GLU B O 1
ATOM 3189 N N . GLN B 1 147 ? 1.771 30.719 -1.151 1 94.88 147 GLN B N 1
ATOM 3190 C CA . GLN B 1 147 ? 0.627 31.547 -0.757 1 94.88 147 GLN B CA 1
ATOM 3191 C C . GLN B 1 147 ? -0.469 30.688 -0.132 1 94.88 147 GLN B C 1
ATOM 3193 O O . GLN B 1 147 ? -1.097 31.078 0.85 1 94.88 147 GLN B O 1
ATOM 3198 N N . LEU B 1 148 ? -0.704 29.547 -0.724 1 95.75 148 LEU B N 1
ATOM 3199 C CA . LEU B 1 148 ? -1.691 28.625 -0.183 1 95.75 148 LEU B CA 1
ATOM 3200 C C . LEU B 1 148 ? -1.325 28.203 1.237 1 95.75 148 LEU B C 1
ATOM 3202 O O . LEU B 1 148 ? -2.199 28.094 2.102 1 95.75 148 LEU B O 1
ATOM 3206 N N . TRP B 1 149 ? -0.036 28 1.47 1 97.5 149 TRP B N 1
ATOM 3207 C CA . TRP B 1 149 ? 0.482 27.641 2.785 1 97.5 149 TRP B CA 1
ATOM 3208 C C . TRP B 1 149 ? 0.209 28.734 3.801 1 97.5 149 TRP B C 1
ATOM 3210 O O . TRP B 1 149 ? -0.396 28.484 4.848 1 97.5 149 TRP B O 1
ATOM 3220 N N . ARG B 1 150 ? 0.549 29.938 3.463 1 96.81 150 ARG B N 1
ATOM 3221 C CA . ARG B 1 150 ? 0.473 31.062 4.391 1 96.81 150 ARG B CA 1
ATOM 3222 C C . ARG B 1 150 ? -0.977 31.406 4.715 1 96.81 150 ARG B C 1
ATOM 3224 O O . ARG B 1 150 ? -1.305 31.719 5.859 1 96.81 150 ARG B O 1
ATOM 3231 N N . SER B 1 151 ? -1.767 31.234 3.688 1 95.81 151 SER B N 1
ATOM 3232 C CA . SER B 1 151 ? -3.139 31.703 3.863 1 95.81 151 SER B CA 1
ATOM 3233 C C . SER B 1 151 ? -4.016 30.609 4.484 1 95.81 151 SER B C 1
ATOM 3235 O O . SER B 1 151 ? -5.012 30.922 5.141 1 95.81 151 SER B O 1
ATOM 3237 N N . THR B 1 152 ? -3.615 29.344 4.273 1 97.12 152 THR B N 1
ATOM 3238 C CA . THR B 1 152 ? -4.633 28.344 4.582 1 97.12 152 THR B CA 1
ATOM 3239 C C . THR B 1 152 ? -4.004 27.125 5.234 1 97.12 152 THR B C 1
ATOM 3241 O O . THR B 1 152 ? -4.348 26.766 6.363 1 97.12 152 THR B O 1
ATOM 3244 N N . LEU B 1 153 ? -2.957 26.5 4.668 1 97.94 153 LEU B N 1
ATOM 3245 C CA . LEU B 1 153 ? -2.533 25.156 5.02 1 97.94 153 LEU B CA 1
ATOM 3246 C C . LEU B 1 153 ? -1.768 25.156 6.34 1 97.94 153 LEU B C 1
ATOM 3248 O O . LEU B 1 153 ? -1.748 24.141 7.047 1 97.94 153 LEU B O 1
ATOM 3252 N N . ARG B 1 154 ? -1.181 26.297 6.668 1 97.69 154 ARG B N 1
ATOM 3253 C CA . ARG B 1 154 ? -0.407 26.391 7.902 1 97.69 154 ARG B CA 1
ATOM 3254 C C . ARG B 1 154 ? -1.271 26.078 9.117 1 97.69 154 ARG B C 1
ATOM 3256 O O . ARG B 1 154 ? -0.791 25.5 10.094 1 97.69 154 ARG B O 1
ATOM 3263 N N . SER B 1 155 ? -2.543 26.344 9.031 1 97.75 155 SER B N 1
ATOM 3264 C CA . SER B 1 155 ? -3.455 26.156 10.156 1 97.75 155 SER B CA 1
ATOM 3265 C C . SER B 1 155 ? -3.705 24.672 10.422 1 97.75 155 SER B C 1
ATOM 3267 O O . SER B 1 155 ? -4.215 24.312 11.484 1 97.75 155 SER B O 1
ATOM 3269 N N . ALA B 1 156 ? -3.355 23.828 9.461 1 97.56 156 ALA B N 1
ATOM 3270 C CA . ALA B 1 156 ? -3.549 22.391 9.602 1 97.56 156 ALA B CA 1
ATOM 3271 C C . ALA B 1 156 ? -2.527 21.781 10.562 1 97.56 156 ALA B C 1
ATOM 3273 O O . ALA B 1 156 ? -2.65 20.625 10.961 1 97.56 156 ALA B O 1
ATOM 3274 N N . PHE B 1 157 ? -1.53 22.641 10.969 1 98.44 157 PHE B N 1
ATOM 3275 C CA . PHE B 1 157 ? -0.436 22.141 11.797 1 98.44 157 PHE B CA 1
ATOM 3276 C C . PHE B 1 157 ? -0.272 22.984 13.055 1 98.44 157 PHE B C 1
ATOM 3278 O O . PHE B 1 157 ? 0.762 23.625 13.242 1 98.44 157 PHE B O 1
ATOM 3285 N N . PRO B 1 158 ? -1.199 22.859 13.945 1 97.5 158 PRO B N 1
ATOM 3286 C CA . PRO B 1 158 ? -1.137 23.703 15.148 1 97.5 158 PRO B CA 1
ATOM 3287 C C . PRO B 1 158 ? 0.115 23.438 15.984 1 97.5 158 PRO B C 1
ATOM 3289 O O . PRO B 1 158 ? 0.578 24.328 16.703 1 97.5 158 PRO B O 1
ATOM 3292 N N . GLY B 1 159 ? 0.669 22.266 15.914 1 97.94 159 GLY B N 1
ATOM 3293 C CA . GLY B 1 159 ? 1.872 21.938 16.672 1 97.94 159 GLY B CA 1
ATOM 3294 C C . GLY B 1 159 ? 3.148 22.188 15.883 1 97.94 159 GLY B C 1
ATOM 3295 O O . GLY B 1 159 ? 4.238 21.844 16.344 1 97.94 159 GLY B O 1
ATOM 3296 N N . GLY B 1 160 ? 3.076 22.766 14.719 1 97.88 160 GLY B N 1
ATOM 3297 C CA . GLY B 1 160 ? 4.219 22.922 13.828 1 97.88 160 GLY B CA 1
ATOM 3298 C C . GLY B 1 160 ? 5.328 23.766 14.422 1 97.88 160 GLY B C 1
ATOM 3299 O O . GLY B 1 160 ? 6.5 23.391 14.359 1 97.88 160 GLY B O 1
ATOM 3300 N N . ARG B 1 161 ? 4.957 24.891 15.086 1 97.19 161 ARG B N 1
ATOM 3301 C CA . ARG B 1 161 ? 5.949 25.797 15.641 1 97.19 161 ARG B CA 1
ATOM 3302 C C . ARG B 1 161 ? 6.746 25.141 16.75 1 97.19 161 ARG B C 1
ATOM 3304 O O . ARG B 1 161 ? 7.973 25.266 16.812 1 97.19 161 ARG B O 1
ATOM 3311 N N . ILE B 1 162 ? 6.062 24.422 17.609 1 97.06 162 ILE B N 1
ATOM 3312 C CA . ILE B 1 162 ? 6.723 23.766 18.719 1 97.06 162 ILE B CA 1
ATOM 3313 C C . ILE B 1 162 ? 7.664 22.688 18.203 1 97.06 162 ILE B C 1
ATOM 3315 O O . ILE B 1 162 ? 8.789 22.531 18.703 1 97.06 162 ILE B O 1
ATOM 3319 N N . GLU B 1 163 ? 7.18 21.938 17.25 1 97.5 163 GLU B N 1
ATOM 3320 C CA . GLU B 1 163 ? 8.016 20.891 16.688 1 97.5 163 GLU B CA 1
ATOM 3321 C C . GLU B 1 163 ? 9.258 21.469 16 1 97.5 163 GLU B C 1
ATOM 3323 O O . GLU B 1 163 ? 10.344 20.891 16.078 1 97.5 163 GLU B O 1
ATOM 3328 N N . ALA B 1 164 ? 9.109 22.578 15.32 1 96.94 164 ALA B N 1
ATOM 3329 C CA . ALA B 1 164 ? 10.25 23.219 14.672 1 96.94 164 ALA B CA 1
ATOM 3330 C C . ALA B 1 164 ? 11.266 23.688 15.703 1 96.94 164 ALA B C 1
ATOM 3332 O O . ALA B 1 164 ? 12.477 23.562 15.5 1 96.94 164 ALA B O 1
ATOM 3333 N N . ARG B 1 165 ? 10.789 24.203 16.781 1 95.5 165 ARG B N 1
ATOM 3334 C CA . ARG B 1 165 ? 11.656 24.688 17.859 1 95.5 165 ARG B CA 1
ATOM 3335 C C . ARG B 1 165 ? 12.438 23.531 18.484 1 95.5 165 ARG B C 1
ATOM 3337 O O . ARG B 1 165 ? 13.594 23.703 18.875 1 95.5 165 ARG B O 1
ATOM 3344 N N . ASN B 1 166 ? 11.812 22.375 18.547 1 94.5 166 ASN B N 1
ATOM 3345 C CA . ASN B 1 166 ? 12.406 21.219 19.203 1 94.5 166 ASN B CA 1
ATOM 3346 C C . ASN B 1 166 ? 13.258 20.406 18.234 1 94.5 166 ASN B C 1
ATOM 3348 O O . ASN B 1 166 ? 13.898 19.438 18.641 1 94.5 166 ASN B O 1
ATOM 3352 N N . ASP B 1 167 ? 13.242 20.781 16.984 1 93.94 167 ASP B N 1
ATOM 3353 C CA . ASP B 1 167 ? 14.023 20.047 15.992 1 93.94 167 ASP B CA 1
ATOM 3354 C C . ASP B 1 167 ? 15.523 20.266 16.203 1 93.94 167 ASP B C 1
ATOM 3356 O O . ASP B 1 167 ? 15.969 21.391 16.438 1 93.94 167 ASP B O 1
ATOM 3360 N N . PRO B 1 168 ? 16.266 19.156 16.188 1 89.62 168 PRO B N 1
ATOM 3361 C CA . PRO B 1 168 ? 17.719 19.281 16.422 1 89.62 168 PRO B CA 1
ATOM 3362 C C . PRO B 1 168 ? 18.422 20.094 15.328 1 89.62 168 PRO B C 1
ATOM 3364 O O . PRO B 1 168 ? 19.516 20.609 15.562 1 89.62 168 PRO B O 1
ATOM 3367 N N . SER B 1 169 ? 17.891 20.141 14.172 1 88.88 169 SER B N 1
ATOM 3368 C CA . SER B 1 169 ? 18.484 20.922 13.086 1 88.88 169 SER B CA 1
ATOM 3369 C C . SER B 1 169 ? 18.359 22.406 13.336 1 88.88 169 SER B C 1
ATOM 3371 O O . SER B 1 169 ? 17.266 22.922 13.586 1 88.88 169 SER B O 1
ATOM 3373 N N . PRO B 1 170 ? 19.453 23.109 13.195 1 87 170 PRO B N 1
ATOM 3374 C CA . PRO B 1 170 ? 19.422 24.547 13.43 1 87 170 PRO B CA 1
ATOM 3375 C C . PRO B 1 170 ? 18.641 25.297 12.352 1 87 170 PRO B C 1
ATOM 3377 O O . PRO B 1 170 ? 18.266 26.453 12.555 1 87 170 PRO B O 1
ATOM 3380 N N . HIS B 1 171 ? 18.328 24.703 11.336 1 87.94 171 HIS B N 1
ATOM 3381 C CA . HIS B 1 171 ? 17.641 25.359 10.227 1 87.94 171 HIS B CA 1
ATOM 3382 C C . HIS B 1 171 ? 16.156 25.062 10.25 1 87.94 171 HIS B C 1
ATOM 3384 O O . HIS B 1 171 ? 15.406 25.547 9.391 1 87.94 171 HIS B O 1
ATOM 3390 N N . ALA B 1 172 ? 15.797 24.359 11.258 1 91.81 172 ALA B N 1
ATOM 3391 C CA . ALA B 1 172 ? 14.383 24 11.312 1 91.81 172 ALA B CA 1
ATOM 3392 C C . ALA B 1 172 ? 13.531 25.219 11.695 1 91.81 172 ALA B C 1
ATOM 3394 O O . ALA B 1 172 ? 13.836 25.922 12.656 1 91.81 172 ALA B O 1
ATOM 3395 N N . SER B 1 173 ? 12.602 25.547 10.898 1 95.81 173 SER B N 1
ATOM 3396 C CA . SER B 1 173 ? 11.578 26.562 11.133 1 95.81 173 SER B CA 1
ATOM 3397 C C . SER B 1 173 ? 10.227 26.125 10.57 1 95.81 173 SER B C 1
ATOM 3399 O O . SER B 1 173 ? 10.164 25.312 9.656 1 95.81 173 SER B O 1
ATOM 3401 N N . PHE B 1 174 ? 9.219 26.672 11.234 1 97.5 174 PHE B N 1
ATOM 3402 C CA . PHE B 1 174 ? 7.879 26.281 10.805 1 97.5 174 PHE B CA 1
ATOM 3403 C C . PHE B 1 174 ? 7.523 26.953 9.484 1 97.5 174 PHE B C 1
ATOM 3405 O O . PHE B 1 174 ? 6.73 27.906 9.453 1 97.5 174 PHE B O 1
ATOM 3412 N N . THR B 1 175 ? 8.133 26.438 8.422 1 97.44 175 THR B N 1
ATOM 3413 C CA . THR B 1 175 ? 7.891 26.891 7.059 1 97.44 175 THR B CA 1
ATOM 3414 C C . THR B 1 175 ? 7.258 25.781 6.227 1 97.44 175 THR B C 1
ATOM 3416 O O . THR B 1 175 ? 7.238 24.625 6.645 1 97.44 175 THR B O 1
ATOM 3419 N N . ARG B 1 176 ? 6.727 26.188 5.113 1 97.62 176 ARG B N 1
ATOM 3420 C CA . ARG B 1 176 ? 6.188 25.219 4.164 1 97.62 176 ARG B CA 1
ATOM 3421 C C . ARG B 1 176 ? 7.234 24.188 3.787 1 97.62 176 ARG B C 1
ATOM 3423 O O . ARG B 1 176 ? 6.957 22.984 3.797 1 97.62 176 ARG B O 1
ATOM 3430 N N . THR B 1 177 ? 8.414 24.656 3.48 1 96.62 177 THR B N 1
ATOM 3431 C CA . THR B 1 177 ? 9.5 23.812 3 1 96.62 177 THR B CA 1
ATOM 3432 C C . THR B 1 177 ? 9.891 22.781 4.059 1 96.62 177 THR B C 1
ATOM 3434 O O . THR B 1 177 ? 10.125 21.609 3.742 1 96.62 177 THR B O 1
ATOM 3437 N N . TRP B 1 178 ? 9.922 23.234 5.23 1 96.94 178 TRP B N 1
ATOM 3438 C CA . TRP B 1 178 ? 10.305 22.344 6.32 1 96.94 178 TRP B CA 1
ATOM 3439 C C . TRP B 1 178 ? 9.234 21.281 6.547 1 96.94 178 TRP B C 1
ATOM 3441 O O . TRP B 1 178 ? 9.547 20.078 6.625 1 96.94 178 TRP B O 1
ATOM 3451 N N . VAL B 1 179 ? 7.961 21.688 6.648 1 97.94 179 VAL B N 1
ATOM 3452 C CA . VAL B 1 179 ? 6.863 20.75 6.836 1 97.94 179 VAL B CA 1
ATOM 3453 C C . VAL B 1 179 ? 6.812 19.781 5.66 1 97.94 179 VAL B C 1
ATOM 3455 O O . VAL B 1 179 ? 6.613 18.578 5.848 1 97.94 179 VAL B O 1
ATOM 3458 N N . HIS B 1 180 ? 7.023 20.312 4.488 1 97.44 180 HIS B N 1
ATOM 3459 C CA . HIS B 1 180 ? 7.047 19.469 3.297 1 97.44 180 HIS B CA 1
ATOM 3460 C C . HIS B 1 180 ? 8.148 18.422 3.389 1 97.44 180 HIS B C 1
ATOM 3462 O O . HIS B 1 180 ? 7.941 17.266 3.016 1 97.44 180 HIS B O 1
ATOM 3468 N N . SER B 1 181 ? 9.305 18.828 3.828 1 95.5 181 SER B N 1
ATOM 3469 C CA . SER B 1 181 ? 10.422 17.891 3.92 1 95.5 181 SER B CA 1
ATOM 3470 C C . SER B 1 181 ? 10.102 16.75 4.867 1 95.5 181 SER B C 1
ATOM 3472 O O . SER B 1 181 ? 10.438 15.594 4.594 1 95.5 181 SER B O 1
ATOM 3474 N N . VAL B 1 182 ? 9.461 17.031 5.977 1 96.94 182 VAL B N 1
ATOM 3475 C CA . VAL B 1 182 ? 9.047 15.992 6.922 1 96.94 182 VAL B CA 1
ATOM 3476 C C . VAL B 1 182 ? 8.008 15.078 6.27 1 96.94 182 VAL B C 1
ATOM 3478 O O . VAL B 1 182 ? 8.156 13.852 6.285 1 96.94 182 VAL B O 1
ATOM 3481 N N . ALA B 1 183 ? 6.992 15.672 5.652 1 97.88 183 ALA B N 1
ATOM 3482 C CA . ALA B 1 183 ? 5.922 14.914 5.008 1 97.88 183 ALA B CA 1
ATOM 3483 C C . ALA B 1 183 ? 6.465 14.062 3.863 1 97.88 183 ALA B C 1
ATOM 3485 O O . ALA B 1 183 ? 6.012 12.938 3.646 1 97.88 183 ALA B O 1
ATOM 3486 N N . LYS B 1 184 ? 7.375 14.633 3.125 1 96.44 184 LYS B N 1
ATOM 3487 C CA . LYS B 1 184 ? 8 13.906 2.023 1 96.44 184 LYS B CA 1
ATOM 3488 C C . LYS B 1 184 ? 8.742 12.672 2.527 1 96.44 184 LYS B C 1
ATOM 3490 O O . LYS B 1 184 ? 8.664 11.602 1.913 1 96.44 184 LYS B O 1
ATOM 3495 N N . THR B 1 185 ? 9.477 12.836 3.576 1 96.12 185 THR B N 1
ATOM 3496 C CA . THR B 1 185 ? 10.156 11.703 4.191 1 96.12 185 THR B CA 1
ATOM 3497 C C . THR B 1 185 ? 9.156 10.609 4.559 1 96.12 185 THR B C 1
ATOM 3499 O O . THR B 1 185 ? 9.391 9.43 4.301 1 96.12 185 THR B O 1
ATOM 3502 N N . VAL B 1 186 ? 8.055 11 5.156 1 97.75 186 VAL B N 1
ATOM 3503 C CA . VAL B 1 186 ? 7.004 10.055 5.539 1 97.75 186 VAL B CA 1
ATOM 3504 C C . VAL B 1 186 ? 6.465 9.352 4.297 1 97.75 186 VAL B C 1
ATOM 3506 O O . VAL B 1 186 ? 6.246 8.141 4.309 1 97.75 186 VAL B O 1
ATOM 3509 N N . ASN B 1 187 ? 6.266 10.109 3.242 1 96.12 187 ASN B N 1
ATOM 3510 C CA . ASN B 1 187 ? 5.742 9.555 1.998 1 96.12 187 ASN B CA 1
ATOM 3511 C C . ASN B 1 187 ? 6.695 8.516 1.404 1 96.12 187 ASN B C 1
ATOM 3513 O O . ASN B 1 187 ? 6.262 7.473 0.921 1 96.12 187 ASN B O 1
ATOM 3517 N N . VAL B 1 188 ? 7.988 8.773 1.415 1 94.31 188 VAL B N 1
ATOM 3518 C CA . VAL B 1 188 ? 8.984 7.848 0.901 1 94.31 188 VAL B CA 1
ATOM 3519 C C . VAL B 1 188 ? 8.961 6.555 1.717 1 94.31 188 VAL B C 1
ATOM 3521 O O . VAL B 1 188 ? 8.961 5.457 1.155 1 94.31 188 VAL B O 1
ATOM 3524 N N . LEU B 1 189 ? 8.93 6.699 3.02 1 96 189 LEU B N 1
ATOM 3525 C CA . LEU B 1 189 ? 8.852 5.535 3.895 1 96 189 LEU B CA 1
ATOM 3526 C C . LEU B 1 189 ? 7.582 4.734 3.615 1 96 189 LEU B C 1
ATOM 3528 O O . LEU B 1 189 ? 7.637 3.512 3.463 1 96 189 LEU B O 1
ATOM 3532 N N . ARG B 1 190 ? 6.477 5.414 3.582 1 94.44 190 ARG B N 1
ATOM 3533 C CA . ARG B 1 190 ? 5.184 4.781 3.32 1 94.44 190 ARG B CA 1
ATOM 3534 C C . ARG B 1 190 ? 5.227 3.955 2.041 1 94.44 190 ARG B C 1
ATOM 3536 O O . ARG B 1 190 ? 4.762 2.814 2.016 1 94.44 190 ARG B O 1
ATOM 3543 N N . ASN B 1 191 ? 5.727 4.527 0.971 1 88.94 191 ASN B N 1
ATOM 3544 C CA . ASN B 1 191 ? 5.805 3.84 -0.314 1 88.94 191 ASN B CA 1
ATOM 3545 C C . ASN B 1 191 ? 6.727 2.629 -0.248 1 88.94 191 ASN B C 1
ATOM 3547 O O . ASN B 1 191 ? 6.43 1.584 -0.831 1 88.94 191 ASN B O 1
ATOM 3551 N N . ARG B 1 192 ? 7.766 2.803 0.423 1 89.75 192 ARG B N 1
ATOM 3552 C CA . ARG B 1 192 ? 8.719 1.703 0.56 1 89.75 192 ARG B CA 1
ATOM 3553 C C . ARG B 1 192 ? 8.078 0.512 1.266 1 89.75 192 ARG B C 1
ATOM 3555 O O . ARG B 1 192 ? 8.164 -0.621 0.787 1 89.75 192 ARG B O 1
ATOM 3562 N N . VAL B 1 193 ? 7.379 0.747 2.373 1 91.94 193 VAL B N 1
ATOM 3563 C CA . VAL B 1 193 ? 6.805 -0.344 3.154 1 91.94 193 VAL B CA 1
ATOM 3564 C C . VAL B 1 193 ? 5.582 -0.91 2.434 1 91.94 193 VAL B C 1
ATOM 3566 O O . VAL B 1 193 ? 5.336 -2.117 2.471 1 91.94 193 VAL B O 1
ATOM 3569 N N . ALA B 1 194 ? 4.855 -0.042 1.762 1 87.12 194 ALA B N 1
ATOM 3570 C CA . ALA B 1 194 ? 3.693 -0.507 1.013 1 87.12 194 ALA B CA 1
ATOM 3571 C C . ALA B 1 194 ? 4.105 -1.432 -0.128 1 87.12 194 ALA B C 1
ATOM 3573 O O . ALA B 1 194 ? 3.367 -2.35 -0.492 1 87.12 194 ALA B O 1
ATOM 3574 N N . HIS B 1 195 ? 5.273 -1.226 -0.634 1 81.62 195 HIS B N 1
ATOM 3575 C CA . HIS B 1 195 ? 5.766 -2.045 -1.736 1 81.62 195 HIS B CA 1
ATOM 3576 C C . HIS B 1 195 ? 6.645 -3.182 -1.227 1 81.62 195 HIS B C 1
ATOM 3578 O O . HIS B 1 195 ? 7.277 -3.887 -2.018 1 81.62 195 HIS B O 1
ATOM 3584 N N . HIS B 1 196 ? 6.719 -3.336 0.018 1 81.69 196 HIS B N 1
ATOM 3585 C CA . HIS B 1 196 ? 7.438 -4.422 0.677 1 81.69 196 HIS B CA 1
ATOM 3586 C C . HIS B 1 196 ? 8.93 -4.375 0.348 1 81.69 196 HIS B C 1
ATOM 3588 O O . HIS B 1 196 ? 9.562 -5.418 0.167 1 81.69 196 HIS B O 1
ATOM 3594 N N . GLU B 1 197 ? 9.438 -3.203 0.163 1 85 197 GLU B N 1
ATOM 3595 C CA . GLU B 1 197 ? 10.883 -3.029 -0.012 1 85 197 GLU B CA 1
ATO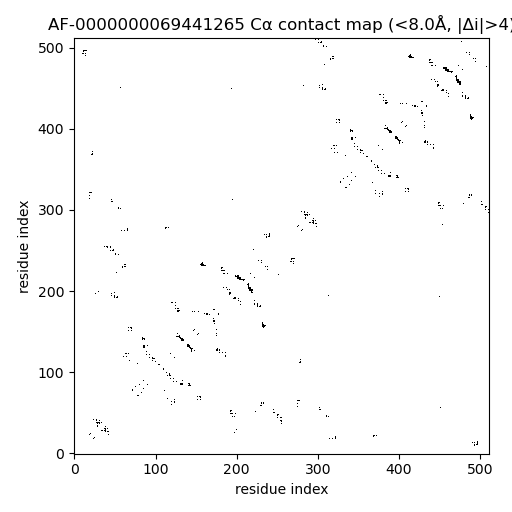M 3596 C C . GLU B 1 197 ? 11.609 -3.1 1.325 1 85 197 GLU B C 1
ATOM 3598 O O . GLU B 1 197 ? 11.055 -2.729 2.361 1 85 197 GLU B O 1
ATOM 3603 N N . PRO B 1 198 ? 12.859 -3.596 1.26 1 89.06 198 PRO B N 1
ATOM 3604 C CA . PRO B 1 198 ? 13.594 -3.762 2.516 1 89.06 198 PRO B CA 1
ATOM 3605 C C . PRO B 1 198 ? 13.766 -2.451 3.277 1 89.06 198 PRO B C 1
ATOM 3607 O O . PRO B 1 198 ? 14.008 -1.405 2.668 1 89.06 198 PRO B O 1
ATOM 3610 N N . LEU B 1 199 ? 13.617 -2.559 4.57 1 93.12 199 LEU B N 1
ATOM 3611 C CA . LEU B 1 199 ? 13.781 -1.412 5.457 1 93.12 199 LEU B CA 1
ATOM 3612 C C . LEU B 1 199 ? 14.961 -1.617 6.398 1 93.12 199 LEU B C 1
ATOM 3614 O O . LEU B 1 199 ? 15.43 -0.667 7.031 1 93.12 199 LEU B O 1
ATOM 3618 N N . HIS B 1 200 ? 15.477 -2.824 6.469 1 91.56 200 HIS B N 1
ATOM 3619 C CA . HIS B 1 200 ? 16.469 -3.205 7.473 1 91.56 200 HIS B CA 1
ATOM 3620 C C . HIS B 1 200 ? 17.75 -2.408 7.305 1 91.56 200 HIS B C 1
ATOM 3622 O O . HIS B 1 200 ? 18.484 -2.186 8.273 1 91.56 200 HIS B O 1
ATOM 3628 N N . ASN B 1 201 ? 18.094 -1.961 6.125 1 88.38 201 ASN B N 1
ATOM 3629 C CA . ASN B 1 201 ? 19.297 -1.173 5.891 1 88.38 201 ASN B CA 1
ATOM 3630 C C . ASN B 1 201 ? 18.969 0.306 5.699 1 88.38 201 ASN B C 1
ATOM 3632 O O . ASN B 1 201 ? 19.781 1.061 5.164 1 88.38 201 ASN B O 1
ATOM 3636 N N . GLY B 1 202 ? 17.812 0.697 6.086 1 91.06 202 GLY B N 1
ATOM 3637 C CA . GLY B 1 202 ? 17.406 2.074 5.875 1 91.06 202 GLY B CA 1
ATOM 3638 C C . GLY B 1 202 ? 16.812 2.318 4.5 1 91.06 202 GLY B C 1
ATOM 3639 O O . GLY B 1 202 ? 16.562 1.372 3.746 1 91.06 202 GLY B O 1
ATOM 3640 N N . PHE B 1 203 ? 16.469 3.57 4.207 1 89.94 203 PHE B N 1
ATOM 3641 C CA . PHE B 1 203 ? 15.875 3.902 2.916 1 89.94 203 PHE B CA 1
ATOM 3642 C C . PHE B 1 203 ? 16.375 5.25 2.42 1 89.94 203 PHE B C 1
ATOM 3644 O O . PHE B 1 203 ? 16.625 6.156 3.217 1 89.94 203 PHE B O 1
ATOM 3651 N N . PRO B 1 204 ? 16.594 5.258 1.162 1 85.25 204 PRO B N 1
ATOM 3652 C CA . PRO B 1 204 ? 17.125 6.492 0.575 1 85.25 204 PRO B CA 1
ATOM 3653 C C . PRO B 1 204 ? 16.062 7.594 0.465 1 85.25 204 PRO B C 1
ATOM 3655 O O . PRO B 1 204 ? 14.875 7.301 0.337 1 85.25 204 PRO B O 1
ATOM 3658 N N . LEU B 1 205 ? 16.5 8.805 0.696 1 80.5 205 LEU B N 1
ATOM 3659 C CA . LEU B 1 205 ? 15.641 9.953 0.424 1 80.5 205 LEU B CA 1
ATOM 3660 C C . LEU B 1 205 ? 15.984 10.586 -0.922 1 80.5 205 LEU B C 1
ATOM 3662 O O . LEU B 1 205 ? 17.141 10.969 -1.157 1 80.5 205 LEU B O 1
ATOM 3666 N N . PRO B 1 206 ? 15.008 10.523 -1.809 1 64.62 206 PRO B N 1
ATOM 3667 C CA . PRO B 1 206 ? 15.312 11.102 -3.121 1 64.62 206 PRO B CA 1
ATOM 3668 C C . PRO B 1 206 ? 15.648 12.586 -3.051 1 64.62 206 PRO B C 1
ATOM 3670 O O . PRO B 1 206 ? 15.055 13.32 -2.264 1 64.62 206 PRO B O 1
ATOM 3673 N N . GLY B 1 207 ? 16.688 13.031 -3.895 1 57.22 207 GLY B N 1
ATOM 3674 C CA . GLY B 1 207 ? 17.031 14.43 -4.098 1 57.22 207 GLY B CA 1
ATOM 3675 C C . GLY B 1 207 ? 17.984 14.977 -3.053 1 57.22 207 GLY B C 1
ATOM 3676 O O . GLY B 1 207 ? 18.547 16.062 -3.215 1 57.22 207 GLY B O 1
ATOM 3677 N N . GLN B 1 208 ? 17.938 14.406 -1.767 1 46.06 208 GLN B N 1
ATOM 3678 C CA . GLN B 1 208 ? 18.812 14.977 -0.75 1 46.06 208 GLN B CA 1
ATOM 3679 C C . GLN B 1 208 ? 20.172 14.273 -0.743 1 46.06 208 GLN B C 1
ATOM 3681 O O . GLN B 1 208 ? 20.25 13.055 -0.604 1 46.06 208 GLN B O 1
ATOM 3686 N N . ARG B 1 209 ? 21 14.641 -1.556 1 45.62 209 ARG B N 1
ATOM 3687 C CA . ARG B 1 209 ? 22.344 14.062 -1.592 1 45.62 209 ARG B CA 1
ATOM 3688 C C . ARG B 1 209 ? 23.188 14.57 -0.429 1 45.62 209 ARG B C 1
ATOM 3690 O O . ARG B 1 209 ? 23.141 15.758 -0.095 1 45.62 209 ARG B O 1
ATOM 3697 N N . SER B 1 210 ? 23.312 13.703 0.682 1 36.31 210 SER B N 1
ATOM 3698 C CA . SER B 1 210 ? 24.312 14.078 1.675 1 36.31 210 SER B CA 1
ATOM 3699 C C . SER B 1 210 ? 25.703 14.125 1.062 1 36.31 210 SER B C 1
ATOM 3701 O O . SER B 1 210 ? 26.156 13.148 0.455 1 36.31 210 SER B O 1
ATOM 3703 N N . GLY B 1 211 ? 26.562 15.102 1.341 1 37.72 211 GLY B N 1
ATOM 3704 C CA . GLY B 1 211 ? 27.938 15.328 0.924 1 37.72 211 GLY B CA 1
ATOM 3705 C C . GLY B 1 211 ? 28.312 14.539 -0.312 1 37.72 211 GLY B C 1
ATOM 3706 O O . GLY B 1 211 ? 27.531 14.422 -1.253 1 37.72 211 GLY B O 1
ATOM 3707 N N . GLN B 1 212 ? 29.531 13.57 -0.189 1 40.47 212 GLN B N 1
ATOM 3708 C CA . GLN B 1 212 ? 30.312 12.875 -1.205 1 40.47 212 GLN B CA 1
ATOM 3709 C C . GLN B 1 212 ? 29.438 11.93 -2.018 1 40.47 212 GLN B C 1
ATOM 3711 O O . GLN B 1 212 ? 29.875 10.836 -2.393 1 40.47 212 GLN B O 1
ATOM 3716 N N . GLN B 1 213 ? 28.203 12.117 -2.645 1 49.22 213 GLN B N 1
ATOM 3717 C CA . GLN B 1 213 ? 27.531 11.508 -3.787 1 49.22 213 GLN B CA 1
ATOM 3718 C C . GLN B 1 213 ? 26.562 10.414 -3.336 1 49.22 213 GLN B C 1
ATOM 3720 O O . GLN B 1 213 ? 25.969 9.719 -4.168 1 49.22 213 GLN B O 1
ATOM 3725 N N . GLN B 1 214 ? 26.594 9.992 -2.047 1 50.97 214 GLN B N 1
ATOM 3726 C CA . GLN B 1 214 ? 25.703 8.898 -1.671 1 50.97 214 GLN B CA 1
ATOM 3727 C C . GLN B 1 214 ? 24.359 9.414 -1.18 1 50.97 214 GLN B C 1
ATOM 3729 O O . GLN B 1 214 ? 24.297 10.391 -0.423 1 50.97 214 GLN B O 1
ATOM 3734 N N . PRO B 1 215 ? 23.281 9.07 -1.757 1 58.84 215 PRO B N 1
ATOM 3735 C CA . PRO B 1 215 ? 21.969 9.492 -1.243 1 58.84 215 PRO B CA 1
ATOM 3736 C C . PRO B 1 215 ? 21.859 9.367 0.274 1 58.84 215 PRO B C 1
ATOM 3738 O O . PRO B 1 215 ? 22.453 8.461 0.865 1 58.84 215 PRO B O 1
ATOM 3741 N N . ASN B 1 216 ? 21.406 10.43 0.922 1 74.25 216 ASN B N 1
ATOM 3742 C CA . ASN B 1 216 ? 21.125 10.367 2.352 1 74.25 216 ASN B CA 1
ATOM 3743 C C . ASN B 1 216 ? 20.172 9.227 2.686 1 74.25 216 ASN B C 1
ATOM 3745 O O . ASN B 1 216 ? 19.141 9.062 2.037 1 74.25 216 ASN B O 1
ATOM 3749 N N . ARG B 1 217 ? 20.656 8.203 3.314 1 88 217 ARG B N 1
ATOM 3750 C CA . ARG B 1 217 ? 19.828 7.086 3.771 1 88 217 ARG B CA 1
ATOM 3751 C C . ARG B 1 217 ? 19.375 7.293 5.211 1 88 217 ARG B C 1
ATOM 3753 O O . ARG B 1 217 ? 20.172 7.715 6.062 1 88 217 ARG B O 1
ATOM 3760 N N . LEU B 1 218 ? 18.156 7.223 5.391 1 93.69 218 LEU B N 1
ATOM 3761 C CA . LEU B 1 218 ? 17.578 7.293 6.734 1 93.69 218 LEU B CA 1
ATOM 3762 C C . LEU B 1 218 ? 17.344 5.898 7.297 1 93.69 218 LEU B C 1
ATOM 3764 O O . LEU B 1 218 ? 17.031 4.965 6.543 1 93.69 218 LEU B O 1
ATOM 3768 N N . THR B 1 219 ? 17.5 5.727 8.562 1 94.38 219 THR B N 1
ATOM 3769 C CA . THR B 1 219 ? 17.172 4.473 9.227 1 94.38 219 THR B CA 1
ATOM 3770 C C . THR B 1 219 ? 15.664 4.348 9.422 1 94.38 219 THR B C 1
ATOM 3772 O O . THR B 1 219 ? 14.93 5.328 9.281 1 94.38 219 THR B O 1
ATOM 3775 N N . ALA B 1 220 ? 15.227 3.127 9.711 1 94.94 220 ALA B N 1
ATOM 3776 C CA . ALA B 1 220 ? 13.812 2.91 10.023 1 94.94 220 ALA B CA 1
ATOM 3777 C C . ALA B 1 220 ? 13.375 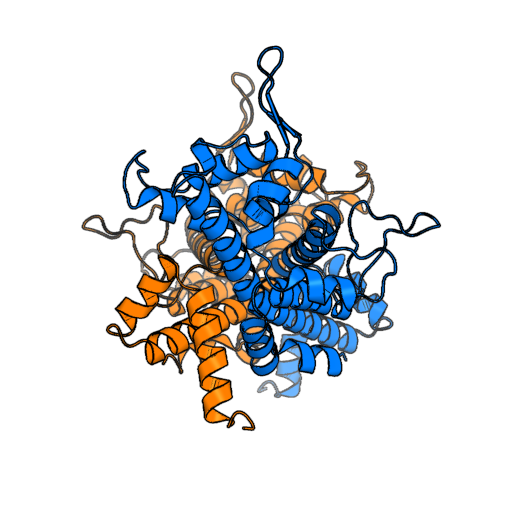3.777 11.203 1 94.94 220 ALA B C 1
ATOM 3779 O O . ALA B 1 220 ? 12.281 4.348 11.188 1 94.94 220 ALA B O 1
ATOM 3780 N N . ALA B 1 221 ? 14.273 3.922 12.18 1 95.75 221 ALA B N 1
ATOM 3781 C CA . ALA B 1 221 ? 13.969 4.715 13.367 1 95.75 221 ALA B CA 1
ATOM 3782 C C . ALA B 1 221 ? 13.773 6.184 13.008 1 95.75 221 ALA B C 1
ATOM 3784 O O . ALA B 1 221 ? 12.891 6.852 13.555 1 95.75 221 ALA B O 1
ATOM 3785 N N . GLU B 1 222 ? 14.57 6.645 12.125 1 95.44 222 GLU B N 1
ATOM 3786 C CA . GLU B 1 222 ? 14.438 8.023 11.68 1 95.44 222 GLU B CA 1
ATOM 3787 C C . GLU B 1 222 ? 13.141 8.234 10.906 1 95.44 222 GLU B C 1
ATOM 3789 O O . GLU B 1 222 ? 12.531 9.305 10.992 1 95.44 222 GLU B O 1
ATOM 3794 N N . GLY B 1 223 ? 12.766 7.246 10.109 1 96.81 223 GLY B N 1
ATOM 3795 C CA . GLY B 1 223 ? 11.477 7.301 9.445 1 96.81 223 GLY B CA 1
ATOM 3796 C C . GLY B 1 223 ? 10.305 7.352 10.406 1 96.81 223 GLY B C 1
ATOM 3797 O O . GLY B 1 223 ? 9.359 8.117 10.211 1 96.81 223 GLY B O 1
ATOM 3798 N N . VAL B 1 224 ? 10.43 6.582 11.469 1 97.12 224 VAL B N 1
ATOM 3799 C CA . VAL B 1 224 ? 9.406 6.555 12.508 1 97.12 224 VAL B CA 1
ATOM 3800 C C . VAL B 1 224 ? 9.32 7.918 13.188 1 97.12 224 VAL B C 1
ATOM 3802 O O . VAL B 1 224 ? 8.234 8.445 13.414 1 97.12 224 VAL B O 1
ATOM 3805 N N . GLU B 1 225 ? 10.438 8.469 13.438 1 96.94 225 GLU B N 1
ATOM 3806 C CA . GLU B 1 225 ? 10.445 9.797 14.047 1 96.94 225 GLU B CA 1
ATOM 3807 C C . GLU B 1 225 ? 9.82 10.828 13.117 1 96.94 225 GLU B C 1
ATOM 3809 O O . GLU B 1 225 ? 9.148 11.758 13.578 1 96.94 225 GLU B O 1
ATOM 3814 N N . ALA B 1 226 ? 10.031 10.688 11.875 1 97.19 226 ALA B N 1
ATOM 3815 C CA . ALA B 1 226 ? 9.469 11.625 10.914 1 97.19 226 ALA B CA 1
ATOM 3816 C C . ALA B 1 226 ? 7.941 11.609 10.969 1 97.19 226 ALA B C 1
ATOM 3818 O O . ALA B 1 226 ? 7.309 12.672 11.023 1 97.19 226 ALA B O 1
ATOM 3819 N N . TYR B 1 227 ? 7.336 10.352 10.922 1 98.12 227 TYR B N 1
ATOM 3820 C CA . TYR B 1 227 ? 5.879 10.375 10.883 1 98.12 227 TYR B CA 1
ATOM 3821 C C . TYR B 1 227 ? 5.305 10.664 12.266 1 98.12 227 TYR B C 1
ATOM 3823 O O . TYR B 1 227 ? 4.172 11.125 12.391 1 98.12 227 TYR B O 1
ATOM 3831 N N . MET B 1 228 ? 6.086 10.492 13.336 1 98.12 228 MET B N 1
ATOM 3832 C CA . MET B 1 228 ? 5.652 10.93 14.656 1 98.12 228 MET B CA 1
ATOM 3833 C C . MET B 1 228 ? 5.684 12.453 14.766 1 98.12 228 MET B C 1
ATOM 3835 O O . MET B 1 228 ? 4.77 13.055 15.32 1 98.12 228 MET B O 1
ATOM 3839 N N . LYS B 1 229 ? 6.73 13.016 14.258 1 98.25 229 LYS B N 1
ATOM 3840 C CA . LYS B 1 229 ? 6.84 14.477 14.219 1 98.25 229 LYS B CA 1
ATOM 3841 C C . LYS B 1 229 ? 5.684 15.094 13.438 1 98.25 229 LYS B C 1
ATOM 3843 O O . LYS B 1 229 ? 5.051 16.047 13.906 1 98.25 229 LYS B O 1
ATOM 3848 N N . LEU B 1 230 ? 5.43 14.555 12.273 1 98.5 230 LEU B N 1
ATOM 3849 C CA . LEU B 1 230 ? 4.309 15.016 11.469 1 98.5 230 LEU B CA 1
ATOM 3850 C C . LEU B 1 230 ? 3 14.922 12.242 1 98.5 230 LEU B C 1
ATOM 3852 O O . LEU B 1 230 ? 2.18 15.844 12.203 1 98.5 230 LEU B O 1
ATOM 3856 N N . THR B 1 231 ? 2.812 13.805 12.969 1 98.38 231 THR B N 1
ATOM 3857 C CA . THR B 1 231 ? 1.598 13.586 13.742 1 98.38 231 THR B CA 1
ATOM 3858 C C . THR B 1 231 ? 1.479 14.609 14.867 1 98.38 231 THR B C 1
ATOM 3860 O O . THR B 1 231 ? 0.402 15.164 15.102 1 98.38 231 THR B O 1
ATOM 3863 N N . ARG B 1 232 ? 2.598 14.891 15.508 1 98.19 232 ARG B N 1
ATOM 3864 C CA . ARG B 1 232 ? 2.592 15.875 16.594 1 98.19 232 ARG B CA 1
ATOM 3865 C C . ARG B 1 232 ? 2.281 17.266 16.062 1 98.19 232 ARG B C 1
ATOM 3867 O O . ARG B 1 232 ? 1.665 18.078 16.75 1 98.19 232 ARG B O 1
ATOM 3874 N N . MET B 1 233 ? 2.738 17.562 14.867 1 98.5 233 MET B N 1
ATOM 3875 C CA . MET B 1 233 ? 2.404 18.844 14.25 1 98.5 233 MET B CA 1
ATOM 3876 C C . MET B 1 233 ? 0.896 18.984 14.07 1 98.5 233 MET B C 1
ATOM 3878 O O . MET B 1 233 ? 0.354 20.078 14.164 1 98.5 233 MET B O 1
ATOM 3882 N N . ILE B 1 234 ? 0.262 17.844 13.789 1 97.69 234 ILE B N 1
ATOM 3883 C CA . ILE B 1 234 ? -1.163 17.859 13.484 1 97.69 234 ILE B CA 1
ATOM 3884 C C . ILE B 1 234 ? -1.972 17.781 14.773 1 97.69 234 ILE B C 1
ATOM 3886 O O . ILE B 1 234 ? -2.9 18.578 14.977 1 97.69 234 ILE B O 1
ATOM 3890 N N . ASP B 1 235 ? -1.608 16.859 15.633 1 97.19 235 ASP B N 1
ATOM 3891 C CA . ASP B 1 235 ? -2.322 16.609 16.875 1 97.19 235 ASP B CA 1
ATOM 3892 C C . ASP B 1 235 ? -1.454 15.82 17.859 1 97.19 235 ASP B C 1
ATOM 3894 O O . ASP B 1 235 ? -1.219 14.625 17.672 1 97.19 235 ASP B O 1
ATOM 3898 N N . ARG B 1 236 ? -1.085 16.422 18.984 1 96 236 ARG B N 1
ATOM 3899 C CA . ARG B 1 236 ? -0.182 15.812 19.953 1 96 236 ARG B CA 1
ATOM 3900 C C . ARG B 1 236 ? -0.852 14.641 20.656 1 96 236 ARG B C 1
ATOM 3902 O O . ARG B 1 236 ? -0.19 13.664 21.016 1 96 236 ARG B O 1
ATOM 3909 N N . ASN B 1 237 ? -2.141 14.75 20.875 1 95.75 237 ASN B N 1
ATOM 3910 C CA . ASN B 1 237 ? -2.865 13.664 21.516 1 95.75 237 ASN B CA 1
ATOM 3911 C C . ASN B 1 237 ? -2.922 12.422 20.625 1 95.75 237 ASN B C 1
ATOM 3913 O O . ASN B 1 237 ? -2.873 11.297 21.125 1 95.75 237 ASN B O 1
ATOM 3917 N N . LEU B 1 238 ? -3.021 12.633 19.344 1 95.25 238 LEU B N 1
ATOM 3918 C CA . LEU B 1 238 ? -3.008 11.516 18.406 1 95.25 238 LEU B CA 1
ATOM 3919 C C . LEU B 1 238 ? -1.653 10.82 18.406 1 95.25 238 LEU B C 1
ATOM 3921 O O . LEU B 1 238 ? -1.585 9.586 18.344 1 95.25 238 LEU B O 1
ATOM 3925 N N . ALA B 1 239 ? -0.579 11.633 18.453 1 97.31 239 ALA B N 1
ATOM 3926 C CA . ALA B 1 239 ? 0.759 11.062 18.547 1 97.31 239 ALA B CA 1
ATOM 3927 C C . ALA B 1 239 ? 0.889 10.18 19.797 1 97.31 239 ALA B C 1
ATOM 3929 O O . ALA B 1 239 ? 1.459 9.086 19.734 1 97.31 239 ALA B O 1
ATOM 3930 N N . GLU B 1 240 ? 0.353 10.664 20.859 1 95.56 240 GLU B N 1
ATOM 3931 C CA . GLU B 1 240 ? 0.373 9.891 22.094 1 95.56 240 GLU B CA 1
ATOM 3932 C C . GLU B 1 240 ? -0.428 8.594 21.938 1 95.56 240 GLU B C 1
ATOM 3934 O O . GLU B 1 240 ? -0.042 7.555 22.469 1 95.56 240 GLU B O 1
ATOM 3939 N N . TRP B 1 241 ? -1.534 8.719 21.281 1 93.38 241 TRP B N 1
ATOM 3940 C CA . TRP B 1 241 ? -2.324 7.52 21.016 1 93.38 241 TRP B CA 1
ATOM 3941 C C . TRP B 1 241 ? -1.507 6.484 20.25 1 93.38 241 TRP B C 1
ATOM 3943 O O . TRP B 1 241 ? -1.508 5.301 20.594 1 93.38 241 TRP B O 1
ATOM 3953 N N . ILE B 1 242 ? -0.748 6.887 19.219 1 94.94 242 ILE B N 1
ATOM 3954 C CA . ILE B 1 242 ? 0.048 5.977 18.406 1 94.94 242 ILE B CA 1
ATOM 3955 C C . ILE B 1 242 ? 1.128 5.324 19.266 1 94.94 242 ILE B C 1
ATOM 3957 O O . ILE B 1 242 ? 1.336 4.109 19.203 1 94.94 242 ILE B O 1
ATOM 3961 N N . VAL B 1 243 ? 1.771 6.113 20.141 1 95.19 243 VAL B N 1
ATOM 3962 C CA . VAL B 1 243 ? 2.834 5.613 21 1 95.19 243 VAL B CA 1
ATOM 3963 C C . VAL B 1 243 ? 2.299 4.484 21.875 1 95.19 243 VAL B C 1
ATOM 3965 O O . VAL B 1 243 ? 2.996 3.498 22.125 1 95.19 243 VAL B O 1
ATOM 3968 N N . ASN B 1 244 ? 1.09 4.609 22.266 1 92.06 244 ASN B N 1
ATOM 3969 C CA . ASN B 1 244 ? 0.514 3.652 23.203 1 92.06 244 ASN B CA 1
ATOM 3970 C C . ASN B 1 244 ? -0.073 2.443 22.484 1 92.06 244 ASN B C 1
ATOM 3972 O O . ASN B 1 244 ? -0.45 1.458 23.125 1 92.06 244 ASN B O 1
ATOM 3976 N N . ASN B 1 245 ? -0.125 2.504 21.172 1 89.81 245 ASN B N 1
ATOM 3977 C CA . ASN B 1 245 ? -0.806 1.431 20.453 1 89.81 245 ASN B CA 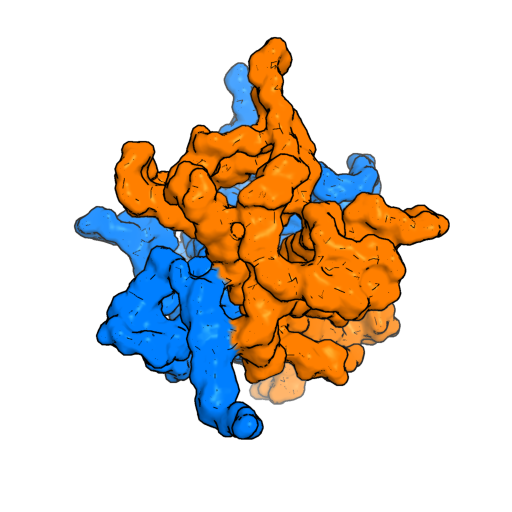1
ATOM 3978 C C . ASN B 1 245 ? 0.083 0.826 19.375 1 89.81 245 ASN B C 1
ATOM 3980 O O . ASN B 1 245 ? -0.249 -0.212 18.797 1 89.81 245 ASN B O 1
ATOM 3984 N N . THR B 1 246 ? 1.275 1.403 19.141 1 94.06 246 THR B N 1
ATOM 3985 C CA . THR B 1 246 ? 2.156 0.98 18.062 1 94.06 246 THR B CA 1
ATOM 3986 C C . THR B 1 246 ? 2.912 -0.289 18.438 1 94.06 246 THR B C 1
ATOM 3988 O O . THR B 1 246 ? 3.166 -0.535 19.625 1 94.06 246 THR B O 1
ATOM 3991 N N . LYS B 1 247 ? 3.248 -1.114 17.5 1 92.88 247 LYS B N 1
ATOM 3992 C CA . LYS B 1 247 ? 4.129 -2.264 17.688 1 92.88 247 LYS B CA 1
ATOM 3993 C C . LYS B 1 247 ? 5.535 -1.964 17.188 1 92.88 247 LYS B C 1
ATOM 3995 O O . LYS B 1 247 ? 6.438 -2.797 17.297 1 92.88 247 LYS B O 1
ATOM 4000 N N . VAL B 1 248 ? 5.754 -0.804 16.625 1 96.75 248 VAL B N 1
ATOM 4001 C CA . VAL B 1 248 ? 6.992 -0.461 15.93 1 96.75 248 VAL B CA 1
ATOM 4002 C C . VAL B 1 248 ? 8.141 -0.393 16.938 1 96.75 248 VAL B C 1
ATOM 4004 O O . VAL B 1 248 ? 9.234 -0.892 16.672 1 96.75 248 VAL B O 1
ATOM 4007 N N . THR B 1 249 ? 7.891 0.206 18.125 1 94.94 249 THR B N 1
ATOM 4008 C CA . THR B 1 249 ? 8.938 0.397 19.125 1 94.94 249 THR B CA 1
ATOM 4009 C C . THR B 1 249 ? 9.523 -0.943 19.562 1 94.94 249 THR B C 1
ATOM 4011 O O . THR B 1 249 ? 10.742 -1.109 19.609 1 94.94 249 THR B O 1
ATOM 4014 N N . THR B 1 250 ? 8.648 -1.896 19.844 1 94.69 250 THR B N 1
ATOM 4015 C CA . THR B 1 250 ? 9.094 -3.221 20.25 1 94.69 250 THR B CA 1
ATOM 4016 C C . THR B 1 250 ? 9.867 -3.91 19.141 1 94.69 250 THR B C 1
ATOM 4018 O O . THR B 1 250 ? 10.898 -4.539 19.375 1 94.69 250 THR B O 1
ATOM 4021 N N . LEU B 1 251 ? 9.406 -3.793 17.922 1 95.12 251 LEU B N 1
ATOM 4022 C CA . LEU B 1 251 ? 10.047 -4.441 16.781 1 95.12 251 LEU B CA 1
ATOM 4023 C C . LEU B 1 251 ? 11.43 -3.838 16.531 1 95.12 251 LEU B C 1
ATOM 4025 O O . LEU B 1 251 ? 12.383 -4.562 16.234 1 95.12 251 LEU B O 1
ATOM 4029 N N . LEU B 1 252 ? 11.539 -2.52 16.641 1 94.94 252 LEU B N 1
ATOM 4030 C CA . LEU B 1 252 ? 12.836 -1.88 16.453 1 94.94 252 LEU B CA 1
ATOM 4031 C C . LEU B 1 252 ? 13.844 -2.363 17.484 1 94.94 252 LEU B C 1
ATOM 4033 O O . LEU B 1 252 ? 15.039 -2.469 17.188 1 94.94 252 LEU B O 1
ATOM 4037 N N . ALA B 1 253 ? 13.359 -2.74 18.703 1 94.44 253 ALA B N 1
ATOM 4038 C CA . ALA B 1 253 ? 14.234 -3.15 19.797 1 94.44 253 ALA B CA 1
ATOM 4039 C C . ALA B 1 253 ? 14.617 -4.621 19.672 1 94.44 253 ALA B C 1
ATOM 4041 O O . ALA B 1 253 ? 15.508 -5.098 20.375 1 94.44 253 ALA B O 1
ATOM 4042 N N . THR B 1 254 ? 14 -5.434 18.781 1 92.75 254 THR B N 1
ATOM 4043 C CA . THR B 1 254 ? 14.211 -6.875 18.734 1 92.75 254 THR B CA 1
ATOM 4044 C C . THR B 1 254 ? 14.789 -7.297 17.391 1 92.75 254 THR B C 1
ATOM 4046 O O . THR B 1 254 ? 14.531 -8.406 16.922 1 92.75 254 THR B O 1
ATOM 4049 N N . ARG B 1 255 ? 15.406 -6.398 16.75 1 91.88 255 ARG B N 1
ATOM 4050 C CA . ARG B 1 255 ? 16.062 -6.762 15.492 1 91.88 255 ARG B CA 1
ATOM 4051 C C . ARG B 1 255 ? 16.969 -7.969 15.68 1 91.88 255 ARG B C 1
ATOM 4053 O O . ARG B 1 255 ? 17.766 -8.016 16.625 1 91.88 255 ARG B O 1
ATOM 4060 N N . PRO B 1 256 ? 16.781 -8.953 14.922 1 90.69 256 PRO B N 1
ATOM 4061 C CA . PRO B 1 256 ? 17.625 -10.133 15.086 1 90.69 256 PRO B CA 1
ATOM 4062 C C . PRO B 1 256 ? 19.078 -9.875 14.695 1 90.69 256 PRO B C 1
ATOM 4064 O O . PRO B 1 256 ? 19.359 -8.961 13.906 1 90.69 256 PRO B O 1
#

Sequence (512 aa):
MVETPQQAEARRAAALDRAISTPRYASYLNAAGQDADRARKLYVWDRDLSTAVLADLAIVEVALRNALHNALTSTYGPEWYQNIALDDRSMKQVERAWGYLRNPRQGHPSTPGRVIAQCTFGMWVNLLDAGGYAGREPRRVHADYEQLWRSTLRSAFPGGRIEARNDPSPHASFTRTWVHSVAKTVNVLRNRVAHHEPLHNGFPLPGQRSGQQQPNRLTAAEGVEAYMKLTRMIDRNLAEWIVNNTKVTTLLATRPMVETPQQAEARRAAALDRAISTPRYASYLNAAGQDADRARKLYVWDRDLSTAVLADLAIVEVALRNALHNALTSTYGPEWYQNIALDDRSMKQVERAWGYLRNPRQGHPSTPGRVIAQCTFGMWVNLLDAGGYAGREPRRVHADYEQLWRSTLRSAFPGGRIEARNDPSPHASFTRTWVHSVAKTVNVLRNRVAHHEPLHNGFPLPGQRSGQQQPNRLTAAEGVEAYMKLTRMIDRNLAEWIVNNTKVTTLLATRP

InterPro domains:
  IPR011664 Abortive infection system protein AbiD/AbiF-like [PF07751] (33-201)

Foldseek 3Di:
DPQDPVNVVVVVLVVVCVVPVDPLLVVLCVVQVNDSVSSSLLLVLQLVLLVLLLVLVVLLLVLLLCLQQVLQCVVQNLVSVVVADAAAVLVVQLVVLLVVDDPADPPDPCRSVSSSVSHGSVSSLVLLDQFAWHDDPPPIDTHGSQVVCVVTRLSQFQCQQVLQVVDPDPPRGSGSVNLSVLSQLLVQSNVCSVVPRGQQVFAFRPPDQDPPRDGDGDHPVVSVVSSLSNVVRRPVVVSVVCVVVGPNVVSVVPND/DPQDPVNVVVVVLVVVCVVPVDPLLVVLCVVQVNDSVSSSLLLVLQLVLLVLLLVLVVLLLVLLLCLQQVLQCVVQNLVSVVVADAAAVLVVQLVVLLVVDDPADPPDPCRSVSSSVSHGSVSSLVLLDQFAWHDDPPPIDTHGSQVVCVVTRLSQFQCQQVLQVVDPDPPRGSGSVNLSVLSQLLVQSNVCSVVPRGQQVFAFRPPDDDPPRDGDGDHPVVSVVSSLSNVVRRPVVVSVVCVVVGCNVVSVVPND

Radius of gyration: 23.86 Å; Cα contacts (8 Å, |Δi|>4): 647; chains: 2; bounding box: 61×73×77 Å

Nearest PDB structures (foldseek):
  2zxi-assembly1_B  TM=1.745E-01  e=3.787E+00  Aquifex aeolicus
  2zxi-assembly1_B  TM=1.745E-01  e=4.833E+00  Aquifex aeolicus

Secondary structure (DSSP, 8-state):
----HHHHHHHHHHHHHHHT-SHHHHHHHHHTTT-HHHHHHHHHHHHHHHHHHHHHHHHHHHHHHHHHHHHHHHHH-TTGGGTS---HHHHHHHHHHHHTSSS--TT-TTHHHHHHHH--HHHHHHTTS---EES-TTS-EE--HHHHHHHTGGGG-TTHHHHHHH-SSTT--SSHHHHHHHHHHHHHHHHHHHTT---TT-EEEEEEEETTTEEEEEPHHHHHHHHHHHHHHH-HHHHHHHHHH-SHHHHHHT--/----HHHHHHHHHHHHHHHT-SHHHHHHHHHTTT-HHHHHHHHHHHHHHHHHHHHHHHHHHHHHHHHHHHHHHHHH-TTGGGTS---HHHHHHHHHHHHTSSS--TT-TTHHHHHHHH--HHHHHHTTS---EES-TTS-EE--HHHHHHHTGGGG-TTHHHHHHH-SSTT--SSHHHHHHHHHHHHHHHHHHHTT---TT-EEEEEEEETTTEEEEEPHHHHHHHHHHHHHHH-HHHHHHHHHH-SHHHHHHT--

Solvent-accessible surface area (backbone atoms only — not comparable to full-atom values): 27426 Å² total; per-residue (Å²): 132,83,79,48,71,67,53,48,49,49,49,22,51,50,33,46,48,65,37,48,72,40,81,71,41,48,58,35,26,60,76,37,74,66,32,69,68,52,14,50,52,40,47,52,48,38,46,51,40,32,30,35,47,48,49,54,43,52,53,46,46,43,30,51,50,46,32,46,47,52,32,42,26,74,75,59,33,76,60,27,86,76,71,51,78,54,17,44,69,52,45,50,46,53,49,51,20,48,68,70,46,79,84,72,46,89,87,42,84,64,36,44,61,54,34,57,70,49,49,52,67,63,50,59,43,52,62,38,38,68,56,38,56,18,81,53,86,91,71,50,41,76,14,57,24,60,59,47,29,75,74,38,50,55,71,30,27,76,30,30,57,61,52,20,69,69,38,88,53,90,80,49,45,74,41,58,67,50,53,25,52,40,45,46,51,32,49,52,49,51,53,37,36,75,67,66,45,80,44,83,86,21,44,70,42,86,92,46,60,43,81,97,75,47,58,36,61,40,45,58,67,55,44,50,49,31,46,44,52,55,30,29,14,53,36,55,46,37,35,51,39,45,70,76,67,57,58,41,69,62,47,69,74,59,66,120,131,82,77,47,71,69,54,48,51,49,50,23,52,50,32,45,49,65,35,48,71,42,81,71,40,48,58,36,26,58,75,36,76,67,33,67,68,53,14,51,52,41,48,52,47,38,48,51,41,33,29,34,47,48,47,54,44,52,52,46,45,42,30,50,50,46,32,47,47,51,33,42,26,73,76,59,34,75,58,26,86,77,72,51,76,53,18,44,68,52,44,52,46,52,49,50,20,49,68,70,46,80,82,73,45,89,88,42,85,64,37,44,60,52,34,56,71,50,48,52,67,63,51,59,42,52,62,38,39,67,56,38,55,18,80,54,87,92,70,51,40,76,12,59,24,60,59,47,29,75,74,36,50,54,71,30,28,76,31,30,56,62,51,20,70,68,39,87,51,88,80,49,44,74,41,58,67,49,54,25,52,40,45,47,51,32,49,52,50,51,52,36,36,74,66,66,46,79,43,82,85,21,45,70,42,85,92,46,60,43,79,98,77,47,59,36,62,40,45,57,67,54,43,51,48,32,47,43,49,54,29,30,15,53,34,55,46,37,35,51,39,45,69,76,66,56,58,41,68,62,46,69,74,58,64,118

Organism: Mycobacteroides abscessus (strain ATCC 19977 / DSM 44196 / CCUG 20993 / CIP 104536 / JCM 13569 / NCTC 13031 / TMC 1543 / L948) (NCBI:txid561007)